Protein 1PQR (pdb70)

Sequence (25 aa):
GCCGPYNAACHCGCKVGRYCDRSGGGCCGPYNAACHCGCKVGRYCDRSGGGCCGPYNAACHCGCKVGRYCDRSGGGCCGPYNAACHCGCKVGRYCDRSGGGCCGPYNAACHCGCKVGRYCDRSGGGCCGPYNAACHCGCKVGRYCDRSGGGCCGPYNAACHCGCKVGRYCDRSGGGCCGPYNAACHCGCKVGRYCDRSGGGCCGPYNAACHCGCKVGRYCDRSGGGCCGPYNAACHCGCKVGRYCDRSGGGCCGPYNAACHCGCKVGRYCDRSGGGCCGPYNAACHCGCKVGRYCDRSGGGCCGPYNAACHCGCKVGRYCDRSGGGCCGPYNAACHCGCKVGRYCDRSGGGCCGPYNAACHCGCKVGRYCDRSGGGCCGPYNAACHCGCKVGRYCDRSGGGCCGPYNAACHCGCKVGRYCDRSGGGCCGPYNAACHCGCKVGRYCDRSGG

Structure (mmCIF, N/CA/C/O backbone):
data_1PQR
#
_entry.id   1PQR
#
loop_
_atom_site.group_PDB
_atom_site.id
_atom_site.type_symbol
_atom_site.label_atom_id
_atom_site.label_alt_id
_atom_site.label_comp_id
_atom_site.label_asym_id
_atom_site.label_entity_id
_atom_site.label_seq_id
_atom_site.pdbx_PDB_ins_code
_atom_site.Cartn_x
_atom_site.Cartn_y
_atom_site.Cartn_z
_atom_site.occupancy
_atom_site.B_iso_or_equiv
_atom_site.auth_seq_id
_atom_site.auth_comp_id
_atom_site.auth_asym_id
_atom_site.auth_atom_id
_atom_site.pdbx_PDB_model_num
ATOM 1 N N . GLY A 1 1 ? 7.477 -7.121 2.352 1.00 0.00 1 GLY A N 1
ATOM 2 C CA . GLY A 1 1 ? 6.596 -8.302 2.281 1.00 0.00 1 GLY A CA 1
ATOM 3 C C . GLY A 1 1 ? 5.118 -7.908 2.431 1.00 0.00 1 GLY A C 1
ATOM 4 O O . GLY A 1 1 ? 4.637 -7.745 3.556 1.00 0.00 1 GLY A O 1
ATOM 9 N N . CYS A 1 2 ? 4.415 -7.766 1.293 1.00 0.00 2 CYS A N 1
ATOM 10 C CA . CYS A 1 2 ? 2.981 -7.392 1.256 1.00 0.00 2 CYS A CA 1
ATOM 11 C C . CYS A 1 2 ? 2.254 -8.514 0.449 1.00 0.00 2 CYS A C 1
ATOM 12 O O . CYS A 1 2 ? 2.290 -9.674 0.876 1.00 0.00 2 CYS A O 1
ATOM 19 N N . CYS A 1 3 ? 1.568 -8.195 -0.665 1.00 0.00 3 CYS A N 1
ATOM 20 C CA . CYS A 1 3 ? 0.993 -9.210 -1.587 1.00 0.00 3 CYS A CA 1
ATOM 21 C C . CYS A 1 3 ? 0.963 -8.599 -3.014 1.00 0.00 3 CYS A C 1
ATOM 22 O O . CYS A 1 3 ? 1.934 -8.807 -3.750 1.00 0.00 3 CYS A O 1
ATOM 29 N N . GLY A 1 4 ? -0.102 -7.855 -3.405 1.00 0.00 4 GLY A N 1
ATOM 30 C CA . GLY A 1 4 ? -0.153 -7.178 -4.728 1.00 0.00 4 GLY A CA 1
ATOM 31 C C . GLY A 1 4 ? -1.427 -7.413 -5.597 1.00 0.00 4 GLY A C 1
ATOM 32 O O . GLY A 1 4 ? -2.422 -7.944 -5.096 1.00 0.00 4 GLY A O 1
ATOM 36 N N . PRO A 1 5 ? -1.428 -7.030 -6.910 1.00 0.00 5 PRO A N 1
ATOM 37 C CA . PRO A 1 5 ? -2.584 -7.199 -7.842 1.00 0.00 5 PRO A CA 1
ATOM 38 C C . PRO A 1 5 ? -3.289 -8.573 -8.084 1.00 0.00 5 PRO A C 1
ATOM 39 O O . PRO A 1 5 ? -4.363 -8.585 -8.695 1.00 0.00 5 PRO A O 1
ATOM 50 N N . TYR A 1 6 ? -2.714 -9.702 -7.637 1.00 0.00 6 TYR A N 1
ATOM 51 C CA . TYR A 1 6 ? -3.184 -11.069 -8.007 1.00 0.00 6 TYR A CA 1
ATOM 52 C C . TYR A 1 6 ? -4.270 -11.540 -6.987 1.00 0.00 6 TYR A C 1
ATOM 53 O O . TYR A 1 6 ? -4.043 -11.403 -5.783 1.00 0.00 6 TYR A O 1
ATOM 86 N N . ASN A 1 8 ? -8.048 -11.707 -4.590 1.00 0.00 8 ASN A N 1
ATOM 87 C CA . ASN A 1 8 ? -8.850 -10.689 -3.829 1.00 0.00 8 ASN A CA 1
ATOM 88 C C . ASN A 1 8 ? -9.294 -11.125 -2.387 1.00 0.00 8 ASN A C 1
ATOM 89 O O . ASN A 1 8 ? -10.394 -10.770 -1.947 1.00 0.00 8 ASN A O 1
ATOM 100 N N . ALA A 1 9 ? -8.438 -11.830 -1.612 1.00 0.00 9 ALA A N 1
ATOM 101 C CA . ALA A 1 9 ? -8.675 -12.081 -0.158 1.00 0.00 9 ALA A CA 1
ATOM 102 C C . ALA A 1 9 ? -7.997 -10.890 0.587 1.00 0.00 9 ALA A C 1
ATOM 103 O O . ALA A 1 9 ? -8.636 -9.848 0.759 1.00 0.00 9 ALA A O 1
ATOM 110 N N . ALA A 1 10 ? -6.719 -11.028 0.989 1.00 0.00 10 ALA A N 1
ATOM 111 C CA . ALA A 1 10 ? -5.890 -9.884 1.471 1.00 0.00 10 ALA A CA 1
ATOM 112 C C . ALA A 1 10 ? -5.097 -9.134 0.344 1.00 0.00 10 ALA A C 1
ATOM 113 O O . ALA A 1 10 ? -4.509 -8.083 0.617 1.00 0.00 10 ALA A O 1
ATOM 120 N N . CYS A 1 11 ? -5.061 -9.672 -0.894 1.00 0.00 11 CYS A N 1
ATOM 121 C CA . CYS A 1 11 ? -4.173 -9.208 -1.971 1.00 0.00 11 CYS A CA 1
ATOM 122 C C . CYS A 1 11 ? -4.827 -8.071 -2.793 1.00 0.00 11 CYS A C 1
ATOM 123 O O . CYS A 1 11 ? -5.874 -8.256 -3.423 1.00 0.00 11 CYS A O 1
ATOM 130 N N . HIS A 1 12 ? -4.207 -6.883 -2.729 1.00 0.00 12 HIS A N 1
ATOM 131 C CA . HIS A 1 12 ? -4.743 -5.637 -3.346 1.00 0.00 12 HIS A CA 1
ATOM 132 C C . HIS A 1 12 ? -3.598 -4.884 -4.102 1.00 0.00 12 HIS A C 1
ATOM 133 O O . HIS A 1 12 ? -2.467 -4.895 -3.600 1.00 0.00 12 HIS A O 1
ATOM 163 N N . CYS A 1 14 ? -2.609 -1.478 -4.267 1.00 0.00 14 CYS A N 1
ATOM 164 C CA . CYS A 1 14 ? -1.943 -0.691 -3.207 1.00 0.00 14 CYS A CA 1
ATOM 165 C C . CYS A 1 14 ? -2.498 -0.991 -1.782 1.00 0.00 14 CYS A C 1
ATOM 166 O O . CYS A 1 14 ? -2.913 -0.085 -1.049 1.00 0.00 14 CYS A O 1
ATOM 173 N N . GLY A 1 15 ? -2.467 -2.276 -1.377 1.00 0.00 15 GLY A N 1
ATOM 174 C CA . GLY A 1 15 ? -2.710 -2.662 0.041 1.00 0.00 15 GLY A CA 1
ATOM 175 C C . GLY A 1 15 ? -1.479 -2.441 0.989 1.00 0.00 15 GLY A C 1
ATOM 176 O O . GLY A 1 15 ? -1.641 -2.385 2.210 1.00 0.00 15 GLY A O 1
ATOM 180 N N . CYS A 1 16 ? -0.271 -2.305 0.404 1.00 0.00 16 CYS A N 1
ATOM 181 C CA . CYS A 1 16 ? 1.019 -2.108 1.092 1.00 0.00 16 CYS A CA 1
ATOM 182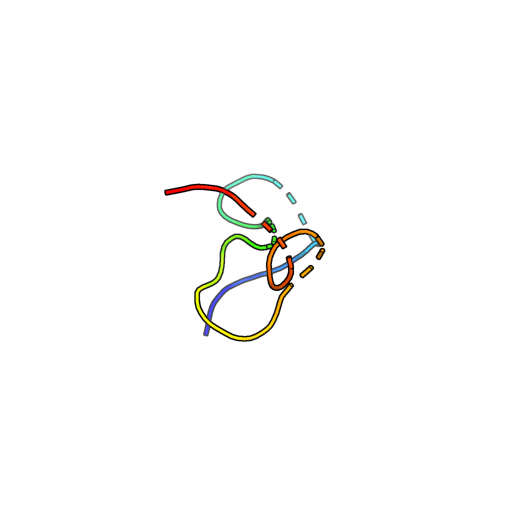 C C . CYS A 1 16 ? 1.242 -0.680 1.668 1.00 0.00 16 CYS A C 1
ATOM 183 O O . CYS A 1 16 ? 0.483 0.262 1.407 1.00 0.00 16 CYS A O 1
ATOM 190 N N . LYS A 1 17 ? 2.343 -0.537 2.428 1.00 0.00 17 LYS A N 1
ATOM 191 C CA . LYS A 1 17 ? 2.852 0.782 2.875 1.00 0.00 17 LYS A CA 1
ATOM 192 C C . LYS A 1 17 ? 3.659 1.472 1.763 1.00 0.00 17 LYS A C 1
ATOM 193 O O . LYS A 1 17 ? 3.181 2.388 1.092 1.00 0.00 17 LYS A O 1
ATOM 212 N N . VAL A 1 18 ? 4.887 0.973 1.613 1.00 0.00 18 VAL A N 1
ATOM 213 C CA . VAL A 1 18 ? 5.847 1.402 0.557 1.00 0.00 18 VAL A CA 1
ATOM 214 C C . VAL A 1 18 ? 5.774 0.447 -0.677 1.00 0.00 18 VAL A C 1
ATOM 215 O O . VAL A 1 18 ? 5.641 -0.774 -0.535 1.00 0.00 18 VAL A O 1
ATOM 228 N N . GLY A 1 19 ? 5.895 1.021 -1.890 1.00 0.00 19 GLY A N 1
ATOM 229 C CA . GLY A 1 19 ? 5.940 0.241 -3.151 1.00 0.00 19 GLY A CA 1
ATOM 230 C C . GLY A 1 19 ? 4.542 -0.108 -3.693 1.00 0.00 19 GLY A C 1
ATOM 231 O O . GLY A 1 19 ? 4.028 -1.194 -3.409 1.00 0.00 19 GLY A O 1
ATOM 235 N N . ARG A 1 20 ? 3.942 0.824 -4.455 1.00 0.00 20 ARG A N 1
ATOM 236 C CA . ARG A 1 20 ? 2.517 0.725 -4.857 1.00 0.00 20 ARG A CA 1
ATOM 237 C C . ARG A 1 20 ? 2.119 1.662 -6.047 1.00 0.00 20 ARG A C 1
ATOM 238 O O . ARG A 1 20 ? 2.811 2.657 -6.287 1.00 0.00 20 ARG A O 1
ATOM 289 N N . TYR A 1 23 ? -1.805 6.379 -8.364 1.00 0.00 23 TYR A N 1
ATOM 290 C CA . TYR A 1 23 ? -2.879 7.021 -7.545 1.00 0.00 23 TYR A CA 1
ATOM 291 C C . TYR A 1 23 ? -2.709 6.978 -5.989 1.00 0.00 23 TYR A C 1
ATOM 292 O O . TYR A 1 23 ? -3.147 7.898 -5.293 1.00 0.00 23 TYR A O 1
ATOM 310 N N . CYS A 1 24 ? -2.106 5.896 -5.473 1.00 0.00 24 CYS A N 1
ATOM 311 C CA . CYS A 1 24 ? -1.890 5.649 -4.024 1.00 0.00 24 CYS A CA 1
ATOM 312 C C . CYS A 1 24 ? -0.634 6.314 -3.386 1.00 0.00 24 CYS A C 1
ATOM 313 O O . CYS A 1 24 ? -0.620 6.582 -2.181 1.00 0.00 24 CYS A O 1
ATOM 320 N N . ASP A 1 25 ? 0.382 6.592 -4.213 1.00 0.00 25 ASP A N 1
ATOM 321 C CA . ASP A 1 25 ? 1.553 7.429 -3.849 1.00 0.00 25 ASP A CA 1
ATOM 322 C C . ASP A 1 25 ? 1.296 8.945 -4.156 1.00 0.00 25 ASP A C 1
ATOM 323 O O . ASP A 1 25 ? 1.847 9.792 -3.447 1.00 0.00 25 ASP A O 1
ATOM 333 N N . ARG A 1 26 ? 0.456 9.289 -5.163 1.00 0.00 26 ARG A N 1
ATOM 334 C CA . ARG A 1 26 ? -0.033 10.675 -5.386 1.00 0.00 26 ARG A CA 1
ATOM 335 C C . ARG A 1 26 ? -0.971 11.168 -4.224 1.00 0.00 26 ARG A C 1
ATOM 336 O O . ARG A 1 26 ? -1.626 10.315 -3.613 1.00 0.00 26 ARG A O 1
ATOM 372 N N . SER A 1 28 ? -3.548 11.613 -1.573 1.00 0.00 28 SER A N 1
ATOM 373 C CA . SER A 1 28 ? -4.902 11.045 -1.350 1.00 0.00 28 SER A CA 1
ATOM 374 C C . SER A 1 28 ? -5.832 11.995 -0.533 1.00 0.00 28 SER A C 1
ATOM 375 O O . SER A 1 28 ? -6.822 12.480 -1.093 1.00 0.00 28 SER A O 1
ATOM 383 N N . GLY A 1 29 ? -5.527 12.260 0.753 1.00 0.00 29 GLY A N 1
ATOM 384 C CA . GLY A 1 29 ? -6.354 13.150 1.593 1.00 0.00 29 GLY A CA 1
ATOM 385 C C . GLY A 1 29 ? -5.769 13.263 3.010 1.00 0.00 29 GLY A C 1
ATOM 386 O O . GLY A 1 29 ? -4.860 14.068 3.237 1.00 0.00 29 GLY A O 1
ATOM 390 N N . GLY A 1 30 ? -6.298 12.456 3.946 1.00 0.00 30 GLY A N 1
ATOM 391 C CA . GLY A 1 30 ? -5.839 12.452 5.353 1.00 0.00 30 GLY A CA 1
ATOM 392 C C . GLY A 1 30 ? -4.718 11.427 5.599 1.00 0.00 30 GLY A C 1
ATOM 393 O O . GLY A 1 30 ? -3.545 11.691 5.332 1.00 0.00 30 GLY A O 1
ATOM 400 N N . GLY A 1 1 ? 7.676 -7.421 1.196 1.00 0.00 1 GLY A N 2
ATOM 401 C CA . GLY A 1 1 ? 6.738 -8.556 1.106 1.00 0.00 1 GLY A CA 2
ATOM 402 C C . GLY A 1 1 ? 5.290 -8.107 1.348 1.00 0.00 1 GLY A C 2
ATOM 403 O O . GLY A 1 1 ? 4.868 -7.986 2.503 1.00 0.00 1 GLY A O 2
ATOM 408 N N . CYS A 1 2 ? 4.541 -7.871 0.254 1.00 0.00 2 CYS A N 2
ATOM 409 C CA . CYS A 1 2 ? 3.126 -7.430 0.306 1.00 0.00 2 CYS A CA 2
ATOM 410 C C . CYS A 1 2 ? 2.290 -8.535 -0.414 1.00 0.00 2 CYS A C 2
ATOM 411 O O . CYS A 1 2 ? 2.318 -9.696 0.012 1.00 0.00 2 CYS A O 2
ATOM 418 N N . CYS A 1 3 ? 1.523 -8.184 -1.460 1.00 0.00 3 CYS A N 2
ATOM 419 C CA . CYS A 1 3 ? 0.856 -9.163 -2.356 1.00 0.00 3 CYS A CA 2
ATOM 420 C C . CYS A 1 3 ? 0.724 -8.514 -3.759 1.00 0.00 3 CYS A C 2
ATOM 421 O O . CYS A 1 3 ? 1.553 -8.815 -4.624 1.00 0.00 3 CYS A O 2
ATOM 428 N N . GLY A 1 4 ? -0.279 -7.629 -3.986 1.00 0.00 4 GLY A N 2
ATOM 429 C CA . GLY A 1 4 ? -0.428 -6.920 -5.284 1.00 0.00 4 GLY A CA 2
ATOM 430 C C . GLY A 1 4 ? -1.520 -7.502 -6.231 1.00 0.00 4 GLY A C 2
ATOM 431 O O . GLY A 1 4 ? -2.558 -7.943 -5.727 1.00 0.00 4 GLY A O 2
ATOM 435 N N . PRO A 1 5 ? -1.336 -7.519 -7.589 1.00 0.00 5 PRO A N 2
ATOM 436 C CA . PRO A 1 5 ? -2.304 -8.120 -8.554 1.00 0.00 5 PRO A CA 2
ATOM 437 C C . PRO A 1 5 ? -2.246 -9.683 -8.628 1.00 0.00 5 PRO A C 2
ATOM 438 O O . PRO A 1 5 ? -1.696 -10.286 -9.555 1.00 0.00 5 PRO A O 2
ATOM 449 N N . TYR A 1 6 ? -2.805 -10.301 -7.581 1.00 0.00 6 TYR A N 2
ATOM 450 C CA . TYR A 1 6 ? -2.730 -11.770 -7.305 1.00 0.00 6 TYR A CA 2
ATOM 451 C C . TYR A 1 6 ? -4.033 -12.220 -6.533 1.00 0.00 6 TYR A C 2
ATOM 452 O O . TYR A 1 6 ? -4.703 -11.345 -5.980 1.00 0.00 6 TYR A O 2
ATOM 485 N N . ASN A 1 8 ? -7.126 -13.445 -3.721 1.00 0.00 8 ASN A N 2
ATOM 486 C CA . ASN A 1 8 ? -8.487 -13.028 -3.251 1.00 0.00 8 ASN A CA 2
ATOM 487 C C . ASN A 1 8 ? -8.540 -12.379 -1.832 1.00 0.00 8 ASN A C 2
ATOM 488 O O . ASN A 1 8 ? -9.146 -11.310 -1.710 1.00 0.00 8 ASN A O 2
ATOM 499 N N . ALA A 1 9 ? -7.980 -13.003 -0.770 1.00 0.00 9 ALA A N 2
ATOM 500 C CA . ALA A 1 9 ? -8.199 -12.560 0.638 1.00 0.00 9 ALA A CA 2
ATOM 501 C C . ALA A 1 9 ? -7.494 -11.222 1.020 1.00 0.00 9 ALA A C 2
ATOM 502 O O . ALA A 1 9 ? -8.138 -10.170 0.936 1.00 0.00 9 ALA A O 2
ATOM 509 N N . ALA A 1 10 ? -6.203 -11.236 1.407 1.00 0.00 10 ALA A N 2
ATOM 510 C CA . ALA A 1 10 ? -5.409 -9.988 1.621 1.00 0.00 10 ALA A CA 2
ATOM 511 C C . ALA A 1 10 ? -4.905 -9.223 0.362 1.00 0.00 10 ALA A C 2
ATOM 512 O O . ALA A 1 10 ? -4.459 -8.079 0.493 1.00 0.00 10 ALA A O 2
ATOM 519 N N . CYS A 1 11 ? -4.956 -9.846 -0.829 1.00 0.00 11 CYS A N 2
ATOM 520 C CA . CYS A 1 11 ? -4.287 -9.330 -2.031 1.00 0.00 11 CYS A CA 2
ATOM 521 C C . CYS A 1 11 ? -4.976 -8.102 -2.679 1.00 0.00 11 CYS A C 2
ATOM 522 O O . CYS A 1 11 ? -6.137 -8.161 -3.100 1.00 0.00 11 CYS A O 2
ATOM 529 N N . HIS A 1 12 ? -4.224 -6.989 -2.715 1.00 0.00 12 HIS A N 2
ATOM 530 C CA . HIS A 1 12 ? -4.714 -5.674 -3.196 1.00 0.00 12 HIS A CA 2
ATOM 531 C C . HIS A 1 12 ? -3.500 -4.907 -3.819 1.00 0.00 12 HIS A C 2
ATOM 532 O O . HIS A 1 12 ? -2.464 -4.815 -3.148 1.00 0.00 12 HIS A O 2
ATOM 562 N N . CYS A 1 14 ? -3.040 -1.395 -4.138 1.00 0.00 14 CYS A N 2
ATOM 563 C CA . CYS A 1 14 ? -2.822 -0.386 -3.065 1.00 0.00 14 CYS A CA 2
ATOM 564 C C . CYS A 1 14 ? -2.918 -0.920 -1.593 1.00 0.00 14 CYS A C 2
ATOM 565 O O . CYS A 1 14 ? -2.992 -0.109 -0.665 1.00 0.00 14 CYS A O 2
ATOM 572 N N . GLY A 1 15 ? -2.851 -2.250 -1.346 1.00 0.00 15 GLY A N 2
ATOM 573 C CA . GLY A 1 15 ? -2.708 -2.812 0.020 1.00 0.00 15 GLY A CA 2
ATOM 574 C C . GLY A 1 15 ? -1.376 -2.509 0.760 1.00 0.00 15 GLY A C 2
ATOM 575 O O . GLY A 1 15 ? -1.386 -2.344 1.982 1.00 0.00 15 GLY A O 2
ATOM 579 N N . CYS A 1 16 ? -0.253 -2.426 0.017 1.00 0.00 16 CYS A N 2
ATOM 580 C CA . CYS A 1 16 ? 1.093 -2.131 0.564 1.00 0.00 16 CYS A CA 2
ATOM 581 C C . CYS A 1 16 ? 1.250 -0.734 1.232 1.00 0.00 16 CYS A C 2
ATOM 582 O O . CYS A 1 16 ? 0.527 0.220 0.923 1.00 0.00 16 CYS A O 2
ATOM 589 N N . LYS A 1 17 ? 2.250 -0.635 2.123 1.00 0.00 17 LYS A N 2
ATOM 590 C CA . LYS A 1 17 ? 2.696 0.657 2.699 1.00 0.00 17 LYS A CA 2
ATOM 591 C C . LYS A 1 17 ? 3.626 1.422 1.744 1.00 0.00 17 LYS A C 2
ATOM 592 O O . LYS A 1 17 ? 3.251 2.443 1.163 1.00 0.00 17 LYS A O 2
ATOM 611 N N . VAL A 1 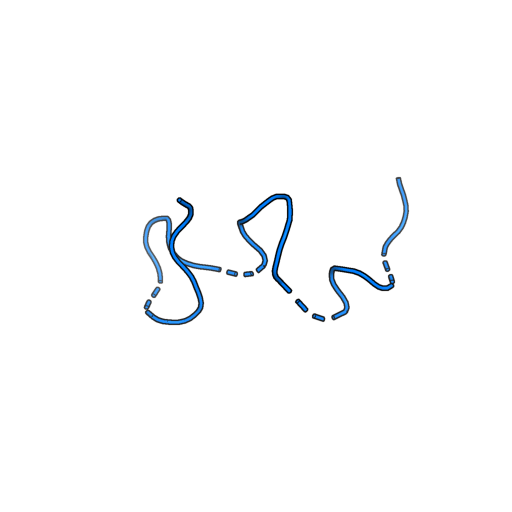18 ? 4.835 0.871 1.619 1.00 0.00 18 VAL A N 2
ATOM 612 C CA . VAL A 1 18 ? 5.891 1.355 0.691 1.00 0.00 18 VAL A CA 2
ATOM 613 C C . VAL A 1 18 ? 5.906 0.474 -0.599 1.00 0.00 18 VAL A C 2
ATOM 614 O O . VAL A 1 18 ? 5.877 -0.761 -0.528 1.00 0.00 18 VAL A O 2
ATOM 627 N N . GLY A 1 19 ? 5.978 1.129 -1.773 1.00 0.00 19 GLY A N 2
ATOM 628 C CA . GLY A 1 19 ? 6.108 0.432 -3.076 1.00 0.00 19 GLY A CA 2
ATOM 629 C C . GLY A 1 19 ? 4.746 0.025 -3.670 1.00 0.00 19 GLY A C 2
ATOM 630 O O . GLY A 1 19 ? 4.267 -1.081 -3.403 1.00 0.00 19 GLY A O 2
ATOM 634 N N . ARG A 1 20 ? 4.140 0.933 -4.452 1.00 0.00 20 ARG A N 2
ATOM 635 C CA . ARG A 1 20 ? 2.738 0.774 -4.909 1.00 0.00 20 ARG A CA 2
ATOM 636 C C . ARG A 1 20 ? 2.348 1.639 -6.152 1.00 0.00 20 ARG A C 2
ATOM 637 O O . ARG A 1 20 ? 3.135 2.478 -6.602 1.00 0.00 20 ARG A O 2
ATOM 688 N N . TYR A 1 23 ? -1.741 6.059 -8.622 1.00 0.00 23 TYR A N 2
ATOM 689 C CA . TYR A 1 23 ? -2.808 6.640 -7.755 1.00 0.00 23 TYR A CA 2
ATOM 690 C C . TYR A 1 23 ? -2.619 6.483 -6.211 1.00 0.00 23 TYR A C 2
ATOM 691 O O . TYR A 1 23 ? -3.087 7.331 -5.448 1.00 0.00 23 TYR A O 2
ATOM 709 N N . CYS A 1 24 ? -1.978 5.385 -5.777 1.00 0.00 24 CYS A N 2
ATOM 710 C CA . CYS A 1 24 ? -1.754 5.050 -4.343 1.00 0.00 24 CYS A CA 2
ATOM 711 C C . CYS A 1 24 ? -0.448 5.624 -3.712 1.00 0.00 24 CYS A C 2
ATOM 712 O O . CYS A 1 24 ? -0.384 5.824 -2.497 1.00 0.00 24 CYS A O 2
ATOM 719 N N . ASP A 1 25 ? 0.556 5.907 -4.554 1.00 0.00 25 ASP A N 2
ATOM 720 C CA . ASP A 1 25 ? 1.784 6.656 -4.194 1.00 0.00 25 ASP A CA 2
ATOM 721 C C . ASP A 1 25 ? 1.610 8.194 -4.403 1.00 0.00 25 ASP A C 2
ATOM 722 O O . ASP A 1 25 ? 2.110 8.962 -3.575 1.00 0.00 25 ASP A O 2
ATOM 732 N N . ARG A 1 26 ? 0.902 8.641 -5.468 1.00 0.00 26 ARG A N 2
ATOM 733 C CA . ARG A 1 26 ? 0.494 10.060 -5.624 1.00 0.00 26 ARG A CA 2
ATOM 734 C C . ARG A 1 26 ? -0.563 10.475 -4.543 1.00 0.00 26 ARG A C 2
ATOM 735 O O . ARG A 1 26 ? -1.444 9.649 -4.276 1.00 0.00 26 ARG A O 2
ATOM 771 N N . SER A 1 28 ? -3.361 10.713 -2.096 1.00 0.00 28 SER A N 2
ATOM 772 C CA . SER A 1 28 ? -4.746 10.187 -2.197 1.00 0.00 28 SER A CA 2
ATOM 773 C C . SER A 1 28 ? -5.786 11.039 -1.409 1.00 0.00 28 SER A C 2
ATOM 774 O O . SER A 1 28 ? -6.668 11.630 -2.039 1.00 0.00 28 SER A O 2
ATOM 782 N N . GLY A 1 29 ? -5.687 11.110 -0.065 1.00 0.00 29 GLY A N 2
ATOM 783 C CA . GLY A 1 29 ? -6.628 11.900 0.755 1.00 0.00 29 GLY A CA 2
ATOM 784 C C . GLY A 1 29 ? -6.250 11.830 2.243 1.00 0.00 29 GLY A C 2
ATOM 785 O O . GLY A 1 29 ? -5.379 12.580 2.693 1.00 0.00 29 GLY A O 2
ATOM 789 N N . GLY A 1 30 ? -6.916 10.938 2.992 1.00 0.00 30 GLY A N 2
ATOM 790 C CA . GLY A 1 30 ? -6.651 10.770 4.437 1.00 0.00 30 GLY A CA 2
ATOM 791 C C . GLY A 1 30 ? -7.531 9.661 5.032 1.00 0.00 30 GLY A C 2
ATOM 792 O O . GLY A 1 30 ? -7.226 8.473 4.920 1.00 0.00 30 GLY A O 2
ATOM 799 N N . GLY A 1 1 ? -0.768 -5.070 -9.021 1.00 0.00 1 GLY A N 3
ATOM 800 C CA . GLY A 1 1 ? 0.410 -4.267 -8.637 1.00 0.00 1 GLY A CA 3
ATOM 801 C C . GLY A 1 1 ? 1.150 -4.902 -7.452 1.00 0.00 1 GLY A C 3
ATOM 802 O O . GLY A 1 1 ? 2.036 -5.739 -7.653 1.00 0.00 1 GLY A O 3
ATOM 807 N N . CYS A 1 2 ? 0.762 -4.515 -6.224 1.00 0.00 2 CYS A N 3
ATOM 808 C CA . CYS A 1 2 ? 1.266 -5.152 -4.973 1.00 0.00 2 CYS A CA 3
ATOM 809 C C . CYS A 1 2 ? 0.697 -6.583 -4.742 1.00 0.00 2 CYS A C 3
ATOM 810 O O . CYS A 1 2 ? 1.489 -7.504 -4.517 1.00 0.00 2 CYS A O 3
ATOM 817 N N . CYS A 1 3 ? -0.641 -6.773 -4.815 1.00 0.00 3 CYS A N 3
ATOM 818 C CA . CYS A 1 3 ? -1.261 -8.115 -4.835 1.00 0.00 3 CYS A CA 3
ATOM 819 C C . CYS A 1 3 ? -2.320 -8.145 -5.968 1.00 0.00 3 CYS A C 3
ATOM 820 O O . CYS A 1 3 ? -1.955 -8.608 -7.055 1.00 0.00 3 CYS A O 3
ATOM 827 N N . GLY A 1 4 ? -3.593 -7.720 -5.765 1.00 0.00 4 GLY A N 3
ATOM 828 C CA . GLY A 1 4 ? -4.645 -7.960 -6.788 1.00 0.00 4 GLY A CA 3
ATOM 829 C C . GLY A 1 4 ? -5.459 -9.280 -6.607 1.00 0.00 4 GLY A C 3
ATOM 830 O O . GLY A 1 4 ? -5.497 -9.803 -5.491 1.00 0.00 4 GLY A O 3
ATOM 834 N N . PRO A 1 5 ? -6.138 -9.843 -7.652 1.00 0.00 5 PRO A N 3
ATOM 835 C CA . PRO A 1 5 ? -7.105 -10.972 -7.497 1.00 0.00 5 PRO A CA 3
ATOM 836 C C . PRO A 1 5 ? -6.507 -12.406 -7.288 1.00 0.00 5 PRO A C 3
ATOM 837 O O . PRO A 1 5 ? -6.712 -13.328 -8.083 1.00 0.00 5 PRO A O 3
ATOM 848 N N . TYR A 1 6 ? -5.824 -12.582 -6.146 1.00 0.00 6 TYR A N 3
ATOM 849 C CA . TYR A 1 6 ? -5.459 -13.902 -5.571 1.00 0.00 6 TYR A CA 3
ATOM 850 C C . TYR A 1 6 ? -5.677 -13.683 -4.034 1.00 0.00 6 TYR A C 3
ATOM 851 O O . TYR A 1 6 ? -4.734 -13.232 -3.373 1.00 0.00 6 TYR A O 3
ATOM 884 N N . ASN A 1 8 ? -5.904 -13.647 0.072 1.00 0.00 8 ASN A N 3
ATOM 885 C CA . ASN A 1 8 ? -5.778 -14.092 1.485 1.00 0.00 8 ASN A CA 3
ATOM 886 C C . ASN A 1 8 ? -6.869 -13.295 2.272 1.00 0.00 8 ASN A C 3
ATOM 887 O O . ASN A 1 8 ? -7.912 -13.875 2.588 1.00 0.00 8 ASN A O 3
ATOM 898 N N . ALA A 1 9 ? -6.650 -11.989 2.559 1.00 0.00 9 ALA A N 3
ATOM 899 C CA . ALA A 1 9 ? -7.704 -11.083 3.085 1.00 0.00 9 ALA A CA 3
ATOM 900 C C . ALA A 1 9 ? -8.376 -10.441 1.840 1.00 0.00 9 ALA A C 3
ATOM 901 O O . ALA A 1 9 ? -9.080 -11.146 1.107 1.00 0.00 9 ALA A O 3
ATOM 908 N N . ALA A 1 10 ? -8.173 -9.137 1.596 1.00 0.00 10 ALA A N 3
ATOM 909 C CA . ALA A 1 10 ? -8.547 -8.507 0.300 1.00 0.00 10 ALA A CA 3
ATOM 910 C C . ALA A 1 10 ? -7.505 -8.846 -0.805 1.00 0.00 10 ALA A C 3
ATOM 911 O O . ALA A 1 10 ? -7.881 -9.137 -1.942 1.00 0.00 10 ALA A O 3
ATOM 918 N N . CYS A 1 11 ? -6.200 -8.743 -0.439 1.00 0.00 11 CYS A N 3
ATOM 919 C CA . CYS A 1 11 ? -5.019 -8.858 -1.327 1.00 0.00 11 CYS A CA 3
ATOM 920 C C . CYS A 1 11 ? -5.157 -7.772 -2.447 1.00 0.00 11 CYS A C 3
ATOM 921 O O . CYS A 1 11 ? -5.704 -8.041 -3.517 1.00 0.00 11 CYS A O 3
ATOM 928 N N . HIS A 1 12 ? -4.761 -6.520 -2.140 1.00 0.00 12 HIS A N 3
ATOM 929 C CA . HIS A 1 12 ? -5.036 -5.334 -3.004 1.00 0.00 12 HIS A CA 3
ATOM 930 C C . HIS A 1 12 ? -3.785 -4.803 -3.777 1.00 0.00 12 HIS A C 3
ATOM 931 O O . HIS A 1 12 ? -2.669 -4.951 -3.265 1.00 0.00 12 HIS A O 3
ATOM 961 N N . CYS A 1 14 ? -3.107 -1.325 -4.192 1.00 0.00 14 CYS A N 3
ATOM 962 C CA . CYS A 1 14 ? -2.712 -0.414 -3.084 1.00 0.00 14 CYS A CA 3
ATOM 963 C C . CYS A 1 14 ? -2.647 -1.080 -1.660 1.00 0.00 14 CYS A C 3
ATOM 964 O O . CYS A 1 14 ? -2.584 -0.360 -0.658 1.00 0.00 14 CYS A O 3
ATOM 971 N N . GLY A 1 15 ? -2.576 -2.429 -1.545 1.00 0.00 15 GLY A N 3
ATOM 972 C CA . GLY A 1 15 ? -2.272 -3.122 -0.267 1.00 0.00 15 GLY A CA 3
ATOM 973 C C . GLY A 1 15 ? -0.863 -2.848 0.353 1.00 0.00 15 GLY A C 3
ATOM 974 O O . GLY A 1 15 ? -0.715 -2.914 1.575 1.00 0.00 15 GLY A O 3
ATOM 978 N N . CYS A 1 16 ? 0.140 -2.519 -0.492 1.00 0.00 16 CYS A N 3
ATOM 979 C CA . CYS A 1 16 ? 1.476 -2.016 -0.088 1.00 0.00 16 CYS A CA 3
ATOM 980 C C . CYS A 1 16 ? 1.458 -0.769 0.842 1.00 0.00 16 CYS A C 3
ATOM 981 O O . CYS A 1 16 ? 0.703 0.187 0.636 1.00 0.00 16 CYS A O 3
ATOM 988 N N . LYS A 1 17 ? 2.341 -0.811 1.849 1.00 0.00 17 LYS A N 3
ATOM 989 C CA . LYS A 1 17 ? 2.650 0.355 2.713 1.00 0.00 17 LYS A CA 3
ATOM 990 C C . LYS A 1 17 ? 3.656 1.338 2.065 1.00 0.00 17 LYS A C 3
ATOM 991 O O . LYS A 1 17 ? 3.388 2.535 1.944 1.00 0.00 17 LYS A O 3
ATOM 1010 N N . VAL A 1 18 ? 4.805 0.773 1.683 1.00 0.00 18 VAL A N 3
ATOM 1011 C CA . VAL A 1 18 ? 5.857 1.455 0.886 1.00 0.00 18 VAL A CA 3
ATOM 1012 C C . VAL A 1 18 ? 5.935 0.747 -0.504 1.00 0.00 18 VAL A C 3
ATOM 1013 O O . VAL A 1 18 ? 6.114 -0.474 -0.591 1.00 0.00 18 VAL A O 3
ATOM 1026 N N . GLY A 1 19 ? 5.803 1.533 -1.587 1.00 0.00 19 GLY A N 3
ATOM 1027 C CA . GLY A 1 19 ? 5.911 1.017 -2.973 1.00 0.00 19 GLY A CA 3
ATOM 1028 C C . GLY A 1 19 ? 4.611 0.434 -3.566 1.00 0.00 19 GLY A C 3
ATOM 1029 O O . GLY A 1 19 ? 4.552 -0.759 -3.876 1.00 0.00 19 GLY A O 3
ATOM 1033 N N . ARG A 1 20 ? 3.600 1.295 -3.759 1.00 0.00 20 ARG A N 3
ATOM 1034 C CA . ARG A 1 20 ? 2.336 0.941 -4.452 1.00 0.00 20 ARG A CA 3
ATOM 1035 C C . ARG A 1 20 ? 2.338 1.288 -5.974 1.00 0.00 20 ARG A C 3
ATOM 1036 O O . ARG A 1 20 ? 3.335 1.781 -6.516 1.00 0.00 20 ARG A O 3
ATOM 1087 N N . TYR A 1 23 ? -0.968 5.530 -9.044 1.00 0.00 23 TYR A N 3
ATOM 1088 C CA . TYR A 1 23 ? -2.019 6.317 -8.345 1.00 0.00 23 TYR A CA 3
ATOM 1089 C C . TYR A 1 23 ? -1.895 6.353 -6.794 1.00 0.00 23 TYR A C 3
ATOM 1090 O O . TYR A 1 23 ? -2.235 7.374 -6.193 1.00 0.00 23 TYR A O 3
ATOM 1108 N N . CYS A 1 24 ? -1.453 5.254 -6.152 1.00 0.00 24 CYS A N 3
ATOM 1109 C CA . CYS A 1 24 ? -1.381 5.163 -4.665 1.00 0.00 24 CYS A CA 3
ATOM 1110 C C . CYS A 1 24 ? -0.031 5.631 -4.039 1.00 0.00 24 CYS A C 3
ATOM 1111 O O . CYS A 1 24 ? -0.017 6.067 -2.884 1.00 0.00 24 CYS A O 3
ATOM 1118 N N . ASP A 1 25 ? 1.066 5.557 -4.810 1.00 0.00 25 ASP A N 3
ATOM 1119 C CA . ASP A 1 25 ? 2.382 6.153 -4.459 1.00 0.00 25 ASP A CA 3
ATOM 1120 C C . ASP A 1 25 ? 2.642 7.478 -5.232 1.00 0.00 25 ASP A C 3
ATOM 1121 O O . ASP A 1 25 ? 3.089 8.444 -4.605 1.00 0.00 25 ASP A O 3
ATOM 1131 N N . ARG A 1 26 ? 2.361 7.543 -6.555 1.00 0.00 26 ARG A N 3
ATOM 1132 C CA . ARG A 1 26 ? 2.364 8.825 -7.304 1.00 0.00 26 ARG A CA 3
ATOM 1133 C C . ARG A 1 26 ? 1.084 9.629 -6.913 1.00 0.00 26 ARG A C 3
ATOM 1134 O O . ARG A 1 26 ? 0.002 9.083 -7.147 1.00 0.00 26 ARG A O 3
ATOM 1170 N N . SER A 1 28 ? -2.322 10.749 -6.150 1.00 0.00 28 SER A N 3
ATOM 1171 C CA . SER A 1 28 ? -3.683 10.715 -6.731 1.00 0.00 28 SER A CA 3
ATOM 1172 C C . SER A 1 28 ? -4.676 10.200 -5.648 1.00 0.00 28 SER A C 3
ATOM 1173 O O . SER A 1 28 ? -5.301 11.034 -4.983 1.00 0.00 28 SER A O 3
ATOM 1181 N N . GLY A 1 29 ? -4.824 8.874 -5.453 1.00 0.00 29 GLY A N 3
ATOM 1182 C CA . GLY A 1 29 ? -5.713 8.321 -4.410 1.00 0.00 29 GLY A CA 3
ATOM 1183 C C . GLY A 1 29 ? -5.914 6.806 -4.578 1.00 0.00 29 GLY A C 3
ATOM 1184 O O . GLY A 1 29 ? -5.068 6.019 -4.143 1.00 0.00 29 GLY A O 3
ATOM 1188 N N . GLY A 1 30 ? -7.054 6.422 -5.176 1.00 0.00 30 GLY A N 3
ATOM 1189 C CA . GLY A 1 30 ? -7.466 5.006 -5.270 1.00 0.00 30 GLY A CA 3
ATOM 1190 C C . GLY A 1 30 ? -8.465 4.801 -6.418 1.00 0.00 30 GLY A C 3
ATOM 1191 O O . GLY A 1 30 ? -9.664 5.038 -6.273 1.00 0.00 30 GLY A O 3
ATOM 1198 N N . GLY A 1 1 ? 8.058 -5.843 -3.900 1.00 0.00 1 GLY A N 4
ATOM 1199 C CA . GLY A 1 1 ? 7.103 -6.953 -4.072 1.00 0.00 1 GLY A CA 4
ATOM 1200 C C . GLY A 1 1 ? 6.048 -6.963 -2.955 1.00 0.00 1 GLY A C 4
ATOM 1201 O O . GLY A 1 1 ? 6.308 -7.490 -1.869 1.00 0.00 1 GLY A O 4
ATOM 1206 N N . CYS A 1 2 ? 4.863 -6.391 -3.240 1.00 0.00 2 CYS A N 4
ATOM 1207 C CA . CYS A 1 2 ? 3.743 -6.302 -2.266 1.00 0.00 2 CYS A CA 4
ATOM 1208 C C . CYS A 1 2 ? 2.735 -7.447 -2.574 1.00 0.00 2 CYS A C 4
ATOM 1209 O O . CYS A 1 2 ? 3.004 -8.561 -2.113 1.00 0.00 2 CYS A O 4
ATOM 1216 N N . CYS A 1 3 ? 1.608 -7.235 -3.296 1.00 0.00 3 CYS A N 4
ATOM 1217 C CA . CYS A 1 3 ? 0.583 -8.279 -3.491 1.00 0.00 3 CYS A CA 4
ATOM 1218 C C . CYS A 1 3 ? 0.090 -8.186 -4.962 1.00 0.00 3 CYS A C 4
ATOM 1219 O O . CYS A 1 3 ? 0.865 -8.552 -5.853 1.00 0.00 3 CYS A O 4
ATOM 1226 N N . GLY A 1 4 ? -1.151 -7.713 -5.243 1.00 0.00 4 GLY A N 4
ATOM 1227 C CA . GLY A 1 4 ? -1.599 -7.494 -6.636 1.00 0.00 4 GLY A CA 4
ATOM 1228 C C . GLY A 1 4 ? -1.805 -8.786 -7.476 1.00 0.00 4 GLY A C 4
ATOM 1229 O O . GLY A 1 4 ? -2.363 -9.750 -6.942 1.00 0.00 4 GLY A O 4
ATOM 1233 N N . PRO A 1 5 ? -1.340 -8.864 -8.753 1.00 0.00 5 PRO A N 4
ATOM 1234 C CA . PRO A 1 5 ? -1.316 -10.126 -9.543 1.00 0.00 5 PRO A CA 4
ATOM 1235 C C . PRO A 1 5 ? -0.404 -11.300 -9.049 1.00 0.00 5 PRO A C 4
ATOM 1236 O O . PRO A 1 5 ? -0.582 -12.420 -9.535 1.00 0.00 5 PRO A O 4
ATOM 1247 N N . TYR A 1 6 ? 0.507 -11.077 -8.074 1.00 0.00 6 TYR A N 4
ATOM 1248 C CA . TYR A 1 6 ? 1.161 -12.175 -7.304 1.00 0.00 6 TYR A CA 4
ATOM 1249 C C . TYR A 1 6 ? 0.891 -11.918 -5.777 1.00 0.00 6 TYR A C 4
ATOM 1250 O O . TYR A 1 6 ? 1.774 -11.367 -5.109 1.00 0.00 6 TYR A O 4
ATOM 1283 N N . ASN A 1 8 ? -0.767 -12.884 -1.471 1.00 0.00 8 ASN A N 4
ATOM 1284 C CA . ASN A 1 8 ? -0.863 -14.014 -0.498 1.00 0.00 8 ASN A CA 4
ATOM 1285 C C . ASN A 1 8 ? -2.210 -14.743 -0.797 1.00 0.00 8 ASN A C 4
ATOM 1286 O O . ASN A 1 8 ? -2.188 -15.733 -1.535 1.00 0.00 8 ASN A O 4
ATOM 1297 N N . ALA A 1 9 ? -3.363 -14.254 -0.279 1.00 0.00 9 ALA A N 4
ATOM 1298 C CA . ALA A 1 9 ? -4.711 -14.731 -0.699 1.00 0.00 9 ALA A CA 4
ATOM 1299 C C . ALA A 1 9 ? -5.105 -13.806 -1.876 1.00 0.00 9 ALA A C 4
ATOM 1300 O O . ALA A 1 9 ? -4.782 -14.134 -3.021 1.00 0.00 9 ALA A O 4
ATOM 1307 N N . ALA A 1 10 ? -5.805 -12.694 -1.613 1.00 0.00 10 ALA A N 4
ATOM 1308 C CA . ALA A 1 10 ? -5.968 -11.614 -2.616 1.00 0.00 10 ALA A CA 4
ATOM 1309 C C . ALA A 1 10 ? -5.734 -10.279 -1.872 1.00 0.00 10 ALA A C 4
ATOM 1310 O O . ALA A 1 10 ? -6.600 -9.400 -1.785 1.00 0.00 10 ALA A O 4
ATOM 1317 N N . CYS A 1 11 ? -4.487 -10.132 -1.375 1.00 0.00 11 CYS A N 4
ATOM 1318 C CA . CYS A 1 11 ? -3.967 -8.844 -0.847 1.00 0.00 11 CYS A CA 4
ATOM 1319 C C . CYS A 1 11 ? -3.879 -7.871 -2.085 1.00 0.00 11 CYS A C 4
ATOM 1320 O O . CYS A 1 11 ? -3.591 -8.286 -3.217 1.00 0.00 11 CYS A O 4
ATOM 1327 N N . HIS A 1 12 ? -4.141 -6.575 -1.875 1.00 0.00 12 HIS A N 4
ATOM 1328 C CA . HIS A 1 12 ? -4.369 -5.619 -3.004 1.00 0.00 12 HIS A CA 4
ATOM 1329 C C . HIS A 1 12 ? -3.127 -4.888 -3.617 1.00 0.00 12 HIS A C 4
ATOM 1330 O O . HIS A 1 12 ? -2.108 -4.770 -2.927 1.00 0.00 12 HIS A O 4
ATOM 1360 N N . CYS A 1 14 ? -2.979 -1.388 -4.347 1.00 0.00 14 CYS A N 4
ATOM 1361 C CA . CYS A 1 14 ? -3.004 -0.347 -3.289 1.00 0.00 14 CYS A CA 4
ATOM 1362 C C . CYS A 1 14 ? -3.097 -0.870 -1.813 1.00 0.00 14 CYS A C 4
ATOM 1363 O O . CYS A 1 14 ? -3.174 -0.039 -0.901 1.00 0.00 14 CYS A O 4
ATOM 1370 N N . GLY A 1 15 ? -3.026 -2.197 -1.542 1.00 0.00 15 GLY A N 4
ATOM 1371 C CA . GLY A 1 15 ? -2.879 -2.725 -0.164 1.00 0.00 15 GLY A CA 4
ATOM 1372 C C . GLY A 1 15 ? -1.509 -2.522 0.561 1.00 0.00 15 GLY A C 4
ATOM 1373 O O . GLY A 1 15 ? -1.401 -2.845 1.747 1.00 0.00 15 GLY A O 4
ATOM 1377 N N . CYS A 1 16 ? -0.480 -2.003 -0.142 1.00 0.00 16 CYS A N 4
ATOM 1378 C CA . CYS A 1 16 ? 0.922 -1.941 0.318 1.00 0.00 16 CYS A CA 4
ATOM 1379 C C . CYS A 1 16 ? 1.226 -0.789 1.315 1.00 0.00 16 CYS A C 4
ATOM 1380 O O . CYS A 1 16 ? 0.507 0.213 1.402 1.00 0.00 16 CYS A O 4
ATOM 1387 N N . LYS A 1 17 ? 2.349 -0.951 2.032 1.00 0.00 17 LYS A N 4
ATOM 1388 C CA . LYS A 1 17 ? 2.938 0.121 2.867 1.00 0.00 17 LYS A CA 4
ATOM 1389 C C . LYS A 1 17 ? 3.849 1.028 2.027 1.00 0.00 17 LYS A C 4
ATOM 1390 O O . LYS A 1 17 ? 3.509 2.168 1.706 1.00 0.00 17 LYS A O 4
ATOM 1409 N N . VAL A 1 18 ? 5.005 0.446 1.692 1.00 0.00 18 VAL A N 4
ATOM 1410 C CA . VAL A 1 18 ? 6.002 1.031 0.756 1.00 0.00 18 VAL A CA 4
ATOM 1411 C C . VAL A 1 18 ? 5.872 0.336 -0.639 1.00 0.00 18 VAL A C 4
ATOM 1412 O O . VAL A 1 18 ? 5.820 -0.897 -0.737 1.00 0.00 18 VAL A O 4
ATOM 1425 N N . GLY A 1 19 ? 5.852 1.147 -1.710 1.00 0.00 19 GLY A N 4
ATOM 1426 C CA . GLY A 1 19 ? 5.866 0.644 -3.103 1.00 0.00 19 GLY A CA 4
ATOM 1427 C C . GLY A 1 19 ? 4.465 0.329 -3.660 1.00 0.00 19 GLY A C 4
ATOM 1428 O O . GLY A 1 19 ? 4.019 -0.820 -3.574 1.00 0.00 19 GLY A O 4
ATOM 1432 N N . ARG A 1 20 ? 3.801 1.349 -4.229 1.00 0.00 20 ARG A N 4
ATOM 1433 C CA . ARG A 1 20 ? 2.418 1.223 -4.756 1.00 0.00 20 ARG A CA 4
ATOM 1434 C C . ARG A 1 20 ? 2.257 1.660 -6.245 1.00 0.00 20 ARG A C 4
ATOM 1435 O O . ARG A 1 20 ? 3.138 2.329 -6.797 1.00 0.00 20 ARG A O 4
ATOM 1486 N N . TYR A 1 23 ? -1.746 5.784 -8.961 1.00 0.00 23 TYR A N 4
ATOM 1487 C CA . TYR A 1 23 ? -2.864 6.369 -8.167 1.00 0.00 23 TYR A CA 4
ATOM 1488 C C . TYR A 1 23 ? -2.746 6.243 -6.614 1.00 0.00 23 TYR A C 4
ATOM 1489 O O . TYR A 1 23 ? -3.241 7.117 -5.898 1.00 0.00 23 TYR A O 4
ATOM 1507 N N . CYS A 1 24 ? -2.150 5.144 -6.116 1.00 0.00 24 CYS A N 4
ATOM 1508 C CA . CYS A 1 24 ? -1.994 4.873 -4.657 1.00 0.00 24 CYS A CA 4
ATOM 1509 C C . CYS A 1 24 ? -0.683 5.407 -4.002 1.00 0.00 24 CYS A C 4
ATOM 1510 O O . CYS A 1 24 ? -0.643 5.616 -2.785 1.00 0.00 24 CYS A O 4
ATOM 1517 N N . ASP A 1 25 ? 0.359 5.636 -4.816 1.00 0.00 25 ASP A N 4
ATOM 1518 C CA . ASP A 1 25 ? 1.603 6.342 -4.418 1.00 0.00 25 ASP A CA 4
ATOM 1519 C C . ASP A 1 25 ? 1.499 7.880 -4.653 1.00 0.00 25 ASP A C 4
ATOM 1520 O O . ASP A 1 25 ? 1.944 8.642 -3.789 1.00 0.00 25 ASP A O 4
ATOM 1530 N N . ARG A 1 26 ? 0.910 8.332 -5.787 1.00 0.00 26 ARG A N 4
ATOM 1531 C CA . ARG A 1 26 ? 0.566 9.760 -5.994 1.00 0.00 26 ARG A CA 4
ATOM 1532 C C . ARG A 1 26 ? -0.630 10.182 -5.078 1.00 0.00 26 ARG A C 4
ATOM 1533 O O . ARG A 1 26 ? -1.608 9.427 -5.059 1.00 0.00 26 ARG A O 4
ATOM 1569 N N . SER A 1 28 ? -3.743 10.413 -3.077 1.00 0.00 28 SER A N 4
ATOM 1570 C CA . SER A 1 28 ? -5.137 10.017 -3.397 1.00 0.00 28 SER A CA 4
ATOM 1571 C C . SER A 1 28 ? -6.203 10.885 -2.662 1.00 0.00 28 SER A C 4
ATOM 1572 O O . SER A 1 28 ? -6.942 11.612 -3.334 1.00 0.00 28 SER A O 4
ATOM 1580 N N . GLY A 1 29 ? -6.285 10.819 -1.318 1.00 0.00 29 GLY A N 4
ATOM 1581 C CA . GLY A 1 29 ? -7.264 11.611 -0.545 1.00 0.00 29 GLY A CA 4
ATOM 1582 C C . GLY A 1 29 ? -7.118 11.347 0.961 1.00 0.00 29 GLY A C 4
ATOM 1583 O O . GLY A 1 29 ? -6.258 11.950 1.611 1.00 0.00 29 GLY A O 4
ATOM 1587 N N . GLY A 1 30 ? -7.966 10.457 1.501 1.00 0.00 30 GLY A N 4
ATOM 1588 C CA . GLY A 1 30 ? -7.934 10.112 2.936 1.00 0.00 30 GLY A CA 4
ATOM 1589 C C . GLY A 1 30 ? -8.996 9.053 3.271 1.00 0.00 30 GLY A C 4
ATOM 1590 O O . GLY A 1 30 ? -8.793 7.856 3.061 1.00 0.00 30 GLY A O 4
ATOM 1597 N N . GLY A 1 1 ? 5.382 -7.411 4.734 1.00 0.00 1 GLY A N 5
ATOM 1598 C CA . GLY A 1 1 ? 4.849 -8.308 3.693 1.00 0.00 1 GLY A CA 5
ATOM 1599 C C . GLY A 1 1 ? 3.488 -7.817 3.174 1.00 0.00 1 GLY A C 5
ATOM 1600 O O . GLY A 1 1 ? 2.463 -8.045 3.822 1.00 0.00 1 GLY A O 5
ATOM 1605 N N . CYS A 1 2 ? 3.492 -7.164 1.995 1.00 0.00 2 CYS A N 5
ATOM 1606 C CA . CYS A 1 2 ? 2.262 -6.637 1.351 1.00 0.00 2 CYS A CA 5
ATOM 1607 C C . CYS A 1 2 ? 1.638 -7.775 0.482 1.00 0.00 2 CYS A C 5
ATOM 1608 O O . CYS A 1 2 ? 1.080 -8.719 1.049 1.00 0.00 2 CYS A O 5
ATOM 1615 N N . CYS A 1 3 ? 1.709 -7.696 -0.859 1.00 0.00 3 CYS A N 5
ATOM 1616 C CA . CYS A 1 3 ? 1.315 -8.800 -1.771 1.00 0.00 3 CYS A CA 5
ATOM 1617 C C . CYS A 1 3 ? 2.170 -8.680 -3.052 1.00 0.00 3 CYS A C 5
ATOM 1618 O O . CYS A 1 3 ? 3.131 -9.439 -3.207 1.00 0.00 3 CYS A O 5
ATOM 1625 N N . GLY A 1 4 ? 1.837 -7.729 -3.956 1.00 0.00 4 GLY A N 5
ATOM 1626 C CA . GLY A 1 4 ? 2.598 -7.534 -5.214 1.00 0.00 4 GLY A CA 5
ATOM 1627 C C . GLY A 1 4 ? 2.578 -8.748 -6.195 1.00 0.00 4 GLY A C 5
ATOM 1628 O O . GLY A 1 4 ? 1.553 -9.434 -6.270 1.00 0.00 4 GLY A O 5
ATOM 1632 N N . PRO A 1 5 ? 3.685 -9.076 -6.919 1.00 0.00 5 PRO A N 5
ATOM 1633 C CA . PRO A 1 5 ? 3.805 -10.337 -7.700 1.00 0.00 5 PRO A CA 5
ATOM 1634 C C . PRO A 1 5 ? 3.920 -11.688 -6.910 1.00 0.00 5 PRO A C 5
ATOM 1635 O O . PRO A 1 5 ? 3.760 -12.742 -7.534 1.00 0.00 5 PRO A O 5
ATOM 1646 N N . TYR A 1 6 ? 4.204 -11.670 -5.588 1.00 0.00 6 TYR A N 5
ATOM 1647 C CA . TYR A 1 6 ? 4.362 -12.901 -4.762 1.00 0.00 6 TYR A CA 5
ATOM 1648 C C . TYR A 1 6 ? 3.501 -12.684 -3.474 1.00 0.00 6 TYR A C 5
ATOM 1649 O O . TYR A 1 6 ? 4.011 -12.055 -2.539 1.00 0.00 6 TYR A O 5
ATOM 1682 N N . ASN A 1 8 ? 1.227 -12.219 0.143 1.00 0.00 8 ASN A N 5
ATOM 1683 C CA . ASN A 1 8 ? 1.378 -12.439 1.602 1.00 0.00 8 ASN A CA 5
ATOM 1684 C C . ASN A 1 8 ? 0.030 -11.993 2.264 1.00 0.00 8 ASN A C 5
ATOM 1685 O O . ASN A 1 8 ? -0.975 -12.696 2.117 1.00 0.00 8 ASN A O 5
ATOM 1696 N N . ALA A 1 9 ? 0.019 -10.890 3.033 1.00 0.00 9 ALA A N 5
ATOM 1697 C CA . ALA A 1 9 ? -1.126 -10.473 3.888 1.00 0.00 9 ALA A CA 5
ATOM 1698 C C . ALA A 1 9 ? -2.198 -9.523 3.281 1.00 0.00 9 ALA A C 5
ATOM 1699 O O . ALA A 1 9 ? -3.389 -9.718 3.542 1.00 0.00 9 ALA A O 5
ATOM 1706 N N . ALA A 1 10 ? -1.775 -8.467 2.5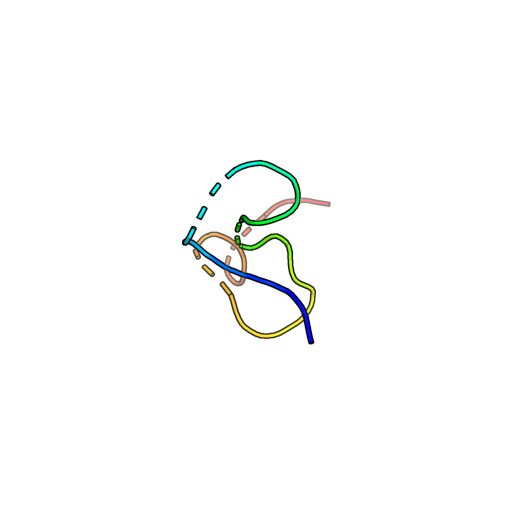59 1.00 0.00 10 ALA A N 5
ATOM 1707 C CA . ALA A 1 10 ? -2.662 -7.362 2.115 1.00 0.00 10 ALA A CA 5
ATOM 1708 C C . ALA A 1 10 ? -2.829 -7.395 0.581 1.00 0.00 10 ALA A C 5
ATOM 1709 O O . ALA A 1 10 ? -2.276 -6.547 -0.131 1.00 0.00 10 ALA A O 5
ATOM 1716 N N . CYS A 1 11 ? -3.585 -8.394 0.070 1.00 0.00 11 CYS A N 5
ATOM 1717 C CA . CYS A 1 11 ? -3.605 -8.637 -1.398 1.00 0.00 11 CYS A CA 5
ATOM 1718 C C . CYS A 1 11 ? -4.662 -7.745 -2.121 1.00 0.00 11 CYS A C 5
ATOM 1719 O O . CYS A 1 11 ? -5.852 -8.048 -2.245 1.00 0.00 11 CYS A O 5
ATOM 1726 N N . HIS A 1 12 ? -4.114 -6.606 -2.566 1.00 0.00 12 HIS A N 5
ATOM 1727 C CA . HIS A 1 12 ? -4.788 -5.502 -3.290 1.00 0.00 12 HIS A CA 5
ATOM 1728 C C . HIS A 1 12 ? -3.692 -4.853 -4.216 1.00 0.00 12 HIS A C 5
ATOM 1729 O O . HIS A 1 12 ? -2.501 -4.919 -3.871 1.00 0.00 12 HIS A O 5
ATOM 1759 N N . CYS A 1 14 ? -2.617 -1.538 -4.481 1.00 0.00 14 CYS A N 5
ATOM 1760 C CA . CYS A 1 14 ? -1.870 -0.898 -3.384 1.00 0.00 14 CYS A CA 5
ATOM 1761 C C . CYS A 1 14 ? -2.450 -1.262 -1.999 1.00 0.00 14 CYS A C 5
ATOM 1762 O O . CYS A 1 14 ? -3.097 -0.452 -1.322 1.00 0.00 14 CYS A O 5
ATOM 1769 N N . GLY A 1 15 ? -2.182 -2.509 -1.580 1.00 0.00 15 GLY A N 5
ATOM 1770 C CA . GLY A 1 15 ? -2.408 -2.910 -0.165 1.00 0.00 15 GLY A CA 5
ATOM 1771 C C . GLY A 1 15 ? -1.217 -2.518 0.800 1.00 0.00 15 GLY A C 5
ATOM 1772 O O . GLY A 1 15 ? -1.276 -2.788 2.001 1.00 0.00 15 GLY A O 5
ATOM 1776 N N . CYS A 1 16 ? -0.154 -1.886 0.248 1.00 0.00 16 CYS A N 5
ATOM 1777 C CA . CYS A 1 16 ? 1.146 -1.625 0.882 1.00 0.00 16 CYS A CA 5
ATOM 1778 C C . CYS A 1 16 ? 1.311 -0.289 1.647 1.00 0.00 16 CYS A C 5
ATOM 1779 O O . CYS A 1 16 ? 0.516 0.650 1.540 1.00 0.00 16 CYS A O 5
ATOM 1786 N N . LYS A 1 17 ? 2.430 -0.246 2.389 1.00 0.00 17 LYS A N 5
ATOM 1787 C CA . LYS A 1 17 ? 2.961 0.986 3.016 1.00 0.00 17 LYS A CA 5
ATOM 1788 C C . LYS A 1 17 ? 3.905 1.702 2.025 1.00 0.00 17 LYS A C 5
ATOM 1789 O O . LYS A 1 17 ? 3.634 2.819 1.584 1.00 0.00 17 LYS A O 5
ATOM 1808 N N . VAL A 1 18 ? 4.998 0.998 1.697 1.00 0.00 18 VAL A N 5
ATOM 1809 C CA . VAL A 1 18 ? 5.948 1.358 0.609 1.00 0.00 18 VAL A CA 5
ATOM 1810 C C . VAL A 1 18 ? 5.815 0.319 -0.560 1.00 0.00 18 VAL A C 5
ATOM 1811 O O . VAL A 1 18 ? 5.807 -0.896 -0.329 1.00 0.00 18 VAL A O 5
ATOM 1824 N N . GLY A 1 19 ? 5.743 0.815 -1.810 1.00 0.00 19 GLY A N 5
ATOM 1825 C CA . GLY A 1 19 ? 5.722 -0.042 -3.025 1.00 0.00 19 GLY A CA 5
ATOM 1826 C C . GLY A 1 19 ? 4.297 -0.348 -3.534 1.00 0.00 19 GLY A C 5
ATOM 1827 O O . GLY A 1 19 ? 3.751 -1.413 -3.231 1.00 0.00 19 GLY A O 5
ATOM 1831 N N . ARG A 1 20 ? 3.718 0.589 -4.304 1.00 0.00 20 ARG A N 5
ATOM 1832 C CA . ARG A 1 20 ? 2.282 0.555 -4.687 1.00 0.00 20 ARG A CA 5
ATOM 1833 C C . ARG A 1 20 ? 1.944 1.566 -5.839 1.00 0.00 20 ARG A C 5
ATOM 1834 O O . ARG A 1 20 ? 2.612 2.602 -5.921 1.00 0.00 20 ARG A O 5
ATOM 1885 N N . TYR A 1 23 ? -1.885 6.479 -7.702 1.00 0.00 23 TYR A N 5
ATOM 1886 C CA . TYR A 1 23 ? -2.949 7.014 -6.793 1.00 0.00 23 TYR A CA 5
ATOM 1887 C C . TYR A 1 23 ? -2.752 6.792 -5.252 1.00 0.00 23 TYR A C 5
ATOM 1888 O O . TYR A 1 23 ? -3.250 7.584 -4.449 1.00 0.00 23 TYR A O 5
ATOM 1906 N N . CYS A 1 24 ? -2.053 5.710 -4.869 1.00 0.00 24 CYS A N 5
ATOM 1907 C CA . CYS A 1 24 ? -1.749 5.355 -3.455 1.00 0.00 24 CYS A CA 5
ATOM 1908 C C . CYS A 1 24 ? -0.487 6.026 -2.832 1.00 0.00 24 CYS A C 5
ATOM 1909 O O . CYS A 1 24 ? -0.404 6.175 -1.611 1.00 0.00 24 CYS A O 5
ATOM 1916 N N . ASP A 1 25 ? 0.450 6.453 -3.690 1.00 0.00 25 ASP A N 5
ATOM 1917 C CA . ASP A 1 25 ? 1.603 7.314 -3.323 1.00 0.00 25 ASP A CA 5
ATOM 1918 C C . ASP A 1 25 ? 1.263 8.838 -3.434 1.00 0.00 25 ASP A C 5
ATOM 1919 O O . ASP A 1 25 ? 1.805 9.613 -2.641 1.00 0.00 25 ASP A O 5
ATOM 1929 N N . ARG A 1 26 ? 0.375 9.269 -4.361 1.00 0.00 26 ARG A N 5
ATOM 1930 C CA . ARG A 1 26 ? -0.167 10.656 -4.372 1.00 0.00 26 ARG A CA 5
ATOM 1931 C C . ARG A 1 26 ? -1.127 10.952 -3.170 1.00 0.00 26 ARG A C 5
ATOM 1932 O O . ARG A 1 26 ? -1.489 10.011 -2.452 1.00 0.00 26 ARG A O 5
ATOM 1968 N N . SER A 1 28 ? -3.657 10.837 -0.530 1.00 0.00 28 SER A N 5
ATOM 1969 C CA . SER A 1 28 ? -4.825 9.967 -0.224 1.00 0.00 28 SER A CA 5
ATOM 1970 C C . SER A 1 28 ? -5.928 10.658 0.639 1.00 0.00 28 SER A C 5
ATOM 1971 O O . SER A 1 28 ? -7.073 10.740 0.182 1.00 0.00 28 SER A O 5
ATOM 1979 N N . GLY A 1 29 ? -5.602 11.146 1.852 1.00 0.00 29 GLY A N 5
ATOM 1980 C CA . GLY A 1 29 ? -6.587 11.813 2.729 1.00 0.00 29 GLY A CA 5
ATOM 1981 C C . GLY A 1 29 ? -5.940 12.229 4.058 1.00 0.00 29 GLY A C 5
ATOM 1982 O O . GLY A 1 29 ? -5.822 11.403 4.970 1.00 0.00 29 GLY A O 5
ATOM 1986 N N . GLY A 1 30 ? -5.535 13.505 4.159 1.00 0.00 30 GLY A N 5
ATOM 1987 C CA . GLY A 1 30 ? -4.899 14.033 5.383 1.00 0.00 30 GLY A CA 5
ATOM 1988 C C . GLY A 1 30 ? -4.513 15.510 5.208 1.00 0.00 30 GLY A C 5
ATOM 1989 O O . GLY A 1 30 ? -3.479 15.835 4.625 1.00 0.00 30 GLY A O 5
ATOM 1996 N N . GLY A 1 1 ? 7.579 -7.053 2.620 1.00 0.00 1 GLY A N 6
ATOM 1997 C CA . GLY A 1 1 ? 6.731 -8.257 2.550 1.00 0.00 1 GLY A CA 6
ATOM 1998 C C . GLY A 1 1 ? 5.242 -7.901 2.678 1.00 0.00 1 GLY A C 6
ATOM 1999 O O . GLY A 1 1 ? 4.742 -7.741 3.794 1.00 0.00 1 GLY A O 6
ATOM 2004 N N . CYS A 1 2 ? 4.549 -7.789 1.529 1.00 0.00 2 CYS A N 6
ATOM 2005 C CA . CYS A 1 2 ? 3.105 -7.452 1.471 1.00 0.00 2 CYS A CA 6
ATOM 2006 C C . CYS A 1 2 ? 2.416 -8.596 0.663 1.00 0.00 2 CYS A C 6
ATOM 2007 O O . CYS A 1 2 ? 2.472 -9.754 1.096 1.00 0.00 2 CYS A O 6
ATOM 2014 N N . CYS A 1 3 ? 1.737 -8.297 -0.460 1.00 0.00 3 CYS A N 6
ATOM 2015 C CA . CYS A 1 3 ? 1.178 -9.323 -1.377 1.00 0.00 3 CYS A CA 6
ATOM 2016 C C . CYS A 1 3 ? 1.151 -8.732 -2.812 1.00 0.00 3 CYS A C 6
ATOM 2017 O O . CYS A 1 3 ? 2.077 -9.040 -3.570 1.00 0.00 3 CYS A O 6
ATOM 2024 N N . GLY A 1 4 ? 0.147 -7.900 -3.193 1.00 0.00 4 GLY A N 6
ATOM 2025 C CA . GLY A 1 4 ? 0.134 -7.249 -4.530 1.00 0.00 4 GLY A CA 6
ATOM 2026 C C . GLY A 1 4 ? -1.179 -7.382 -5.355 1.00 0.00 4 GLY A C 6
ATOM 2027 O O . GLY A 1 4 ? -2.160 -7.928 -4.847 1.00 0.00 4 GLY A O 6
ATOM 2031 N N . PRO A 1 5 ? -1.233 -6.900 -6.633 1.00 0.00 5 PRO A N 6
ATOM 2032 C CA . PRO A 1 5 ? -2.463 -6.871 -7.477 1.00 0.00 5 PRO A CA 6
ATOM 2033 C C . PRO A 1 5 ? -3.424 -8.088 -7.633 1.00 0.00 5 PRO A C 6
ATOM 2034 O O . PRO A 1 5 ? -4.598 -7.867 -7.944 1.00 0.00 5 PRO A O 6
ATOM 2045 N N . TYR A 1 6 ? -2.945 -9.337 -7.474 1.00 0.00 6 TYR A N 6
ATOM 2046 C CA . TYR A 1 6 ? -3.726 -10.559 -7.829 1.00 0.00 6 TYR A CA 6
ATOM 2047 C C . TYR A 1 6 ? -4.514 -11.046 -6.568 1.00 0.00 6 TYR A C 6
ATOM 2048 O O . TYR A 1 6 ? -3.846 -11.463 -5.618 1.00 0.00 6 TYR A O 6
ATOM 2081 N N . ASN A 1 8 ? -6.459 -12.878 -3.372 1.00 0.00 8 ASN A N 6
ATOM 2082 C CA . ASN A 1 8 ? -6.647 -14.165 -2.654 1.00 0.00 8 ASN A CA 6
ATOM 2083 C C . ASN A 1 8 ? -7.030 -13.828 -1.178 1.00 0.00 8 ASN A C 6
ATOM 2084 O O . ASN A 1 8 ? -8.226 -13.817 -0.870 1.00 0.00 8 ASN A O 6
ATOM 2095 N N . ALA A 1 9 ? -6.060 -13.564 -0.277 1.00 0.00 9 ALA A N 6
ATOM 2096 C CA . ALA A 1 9 ? -6.324 -13.214 1.144 1.00 0.00 9 ALA A CA 6
ATOM 2097 C C . ALA A 1 9 ? -6.455 -11.669 1.314 1.00 0.00 9 ALA A C 6
ATOM 2098 O O . ALA A 1 9 ? -7.553 -11.141 1.110 1.00 0.00 9 ALA A O 6
ATOM 2105 N N . ALA A 1 10 ? -5.361 -10.956 1.657 1.00 0.00 10 ALA A N 6
ATOM 2106 C CA . ALA A 1 10 ? -5.306 -9.464 1.632 1.00 0.00 10 ALA A CA 6
ATOM 2107 C C . ALA A 1 10 ? -4.434 -8.965 0.442 1.00 0.00 10 ALA A C 6
ATOM 2108 O O . ALA A 1 10 ? -3.494 -8.179 0.622 1.00 0.00 10 ALA A O 6
ATOM 2115 N N . CYS A 1 11 ? -4.759 -9.414 -0.784 1.00 0.00 11 CYS A N 6
ATOM 2116 C CA . CYS A 1 11 ? -3.878 -9.204 -1.953 1.00 0.00 11 CYS A CA 6
ATOM 2117 C C . CYS A 1 11 ? -4.495 -8.130 -2.881 1.00 0.00 11 CYS A C 6
ATOM 2118 O O . CYS A 1 11 ? -5.325 -8.410 -3.752 1.00 0.00 11 CYS A O 6
ATOM 2125 N N . HIS A 1 12 ? -4.075 -6.878 -2.631 1.00 0.00 12 HIS A N 6
ATOM 2126 C CA . HIS A 1 12 ? -4.633 -5.665 -3.283 1.00 0.00 12 HIS A CA 6
ATOM 2127 C C . HIS A 1 12 ? -3.497 -4.870 -4.006 1.00 0.00 12 HIS A C 6
ATOM 2128 O O . HIS A 1 12 ? -2.360 -4.884 -3.514 1.00 0.00 12 HIS A O 6
ATOM 2158 N N . CYS A 1 14 ? -2.598 -1.400 -4.221 1.00 0.00 14 CYS A N 6
ATOM 2159 C CA . CYS A 1 14 ? -1.972 -0.600 -3.142 1.00 0.00 14 CYS A CA 6
ATOM 2160 C C . CYS A 1 14 ? -2.542 -0.939 -1.733 1.00 0.00 14 CYS A C 6
ATOM 2161 O O . CYS A 1 14 ? -2.980 -0.054 -0.988 1.00 0.00 14 CYS A O 6
ATOM 2168 N N . GLY A 1 15 ? -2.499 -2.233 -1.351 1.00 0.00 15 GLY A N 6
ATOM 2169 C CA . GLY A 1 15 ? -2.761 -2.652 0.053 1.00 0.00 15 GLY A CA 6
ATOM 2170 C C . GLY A 1 15 ? -1.538 -2.429 1.003 1.00 0.00 15 GLY A C 6
ATOM 2171 O O . GLY A 1 15 ? -1.712 -2.163 2.194 1.00 0.00 15 GLY A O 6
ATOM 2175 N N . CYS A 1 16 ? -0.315 -2.510 0.438 1.00 0.00 16 CYS A N 6
ATOM 2176 C CA . CYS A 1 16 ? 0.975 -2.209 1.091 1.00 0.00 16 CYS A CA 6
ATOM 2177 C C . CYS A 1 16 ? 1.168 -0.740 1.568 1.00 0.00 16 CYS A C 6
ATOM 2178 O O . CYS A 1 16 ? 0.440 0.178 1.172 1.00 0.00 16 CYS A O 6
ATOM 2185 N N . LYS A 1 17 ? 2.215 -0.539 2.387 1.00 0.00 17 LYS A N 6
ATOM 2186 C CA . LYS A 1 17 ? 2.700 0.809 2.767 1.00 0.00 17 LYS A CA 6
ATOM 2187 C C . LYS A 1 17 ? 3.575 1.438 1.662 1.00 0.00 17 LYS A C 6
ATOM 2188 O O . LYS A 1 17 ? 3.164 2.373 0.970 1.00 0.00 17 LYS A O 6
ATOM 2207 N N . VAL A 1 18 ? 4.780 0.876 1.546 1.00 0.00 18 VAL A N 6
ATOM 2208 C CA . VAL A 1 18 ? 5.805 1.282 0.545 1.00 0.00 18 VAL A CA 6
ATOM 2209 C C . VAL A 1 18 ? 5.719 0.388 -0.734 1.00 0.00 18 VAL A C 6
ATOM 2210 O O . VAL A 1 18 ? 5.525 -0.831 -0.654 1.00 0.00 18 VAL A O 6
ATOM 2223 N N . GLY A 1 19 ? 5.904 1.013 -1.912 1.00 0.00 19 GLY A N 6
ATOM 2224 C CA . GLY A 1 19 ? 5.991 0.294 -3.206 1.00 0.00 19 GLY A CA 6
ATOM 2225 C C . GLY A 1 19 ? 4.627 -0.098 -3.811 1.00 0.00 19 GLY A C 6
ATOM 2226 O O . GLY A 1 19 ? 4.231 -1.263 -3.722 1.00 0.00 19 GLY A O 6
ATOM 2230 N N . ARG A 1 20 ? 3.925 0.882 -4.406 1.00 0.00 20 ARG A N 6
ATOM 2231 C CA . ARG A 1 20 ? 2.533 0.706 -4.900 1.00 0.00 20 ARG A CA 6
ATOM 2232 C C . ARG A 1 20 ? 2.159 1.678 -6.077 1.00 0.00 20 ARG A C 6
ATOM 2233 O O . ARG A 1 20 ? 2.872 2.660 -6.314 1.00 0.00 20 ARG A O 6
ATOM 2284 N N . TYR A 1 23 ? -1.857 6.204 -8.519 1.00 0.00 23 TYR A N 6
ATOM 2285 C CA . TYR A 1 23 ? -3.048 6.801 -7.840 1.00 0.00 23 TYR A CA 6
ATOM 2286 C C . TYR A 1 23 ? -3.040 6.815 -6.276 1.00 0.00 23 TYR A C 6
ATOM 2287 O O . TYR A 1 23 ? -3.665 7.688 -5.667 1.00 0.00 23 TYR A O 6
ATOM 2305 N N . CYS A 1 24 ? -2.369 5.835 -5.653 1.00 0.00 24 CYS A N 6
ATOM 2306 C CA . CYS A 1 24 ? -2.295 5.664 -4.181 1.00 0.00 24 CYS A CA 6
ATOM 2307 C C . CYS A 1 24 ? -1.245 6.544 -3.450 1.00 0.00 24 CYS A C 6
ATOM 2308 O O . CYS A 1 24 ? -1.472 6.954 -2.308 1.00 0.00 24 CYS A O 6
ATOM 2315 N N . ASP A 1 25 ? -0.126 6.834 -4.129 1.00 0.00 25 ASP A N 6
ATOM 2316 C CA . ASP A 1 25 ? 0.876 7.838 -3.686 1.00 0.00 25 ASP A CA 6
ATOM 2317 C C . ASP A 1 25 ? 0.584 9.278 -4.222 1.00 0.00 25 ASP A C 6
ATOM 2318 O O . ASP A 1 25 ? 0.936 10.241 -3.534 1.00 0.00 25 ASP A O 6
ATOM 2328 N N . ARG A 1 26 ? -0.064 9.433 -5.401 1.00 0.00 26 ARG A N 6
ATOM 2329 C CA . ARG A 1 26 ? -0.576 10.742 -5.875 1.00 0.00 26 ARG A CA 6
ATOM 2330 C C . ARG A 1 26 ? -1.776 11.207 -4.987 1.00 0.00 26 ARG A C 6
ATOM 2331 O O . ARG A 1 26 ? -2.737 10.435 -4.914 1.00 0.00 26 ARG A O 6
ATOM 2367 N N . SER A 1 28 ? -4.975 11.650 -3.095 1.00 0.00 28 SER A N 6
ATOM 2368 C CA . SER A 1 28 ? -6.394 11.338 -3.410 1.00 0.00 28 SER A CA 6
ATOM 2369 C C . SER A 1 28 ? -7.426 12.340 -2.800 1.00 0.00 28 SER A C 6
ATOM 2370 O O . SER A 1 28 ? -8.190 12.938 -3.563 1.00 0.00 28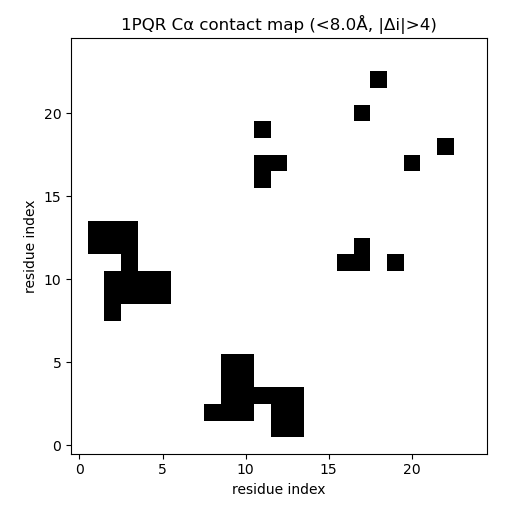 SER A O 6
ATOM 2378 N N . GLY A 1 29 ? -7.450 12.524 -1.465 1.00 0.00 29 GLY A N 6
ATOM 2379 C CA . GLY A 1 29 ? -8.398 13.449 -0.812 1.00 0.00 29 GLY A CA 6
ATOM 2380 C C . GLY A 1 29 ? -8.207 13.436 0.713 1.00 0.00 29 GLY A C 6
ATOM 2381 O O . GLY A 1 29 ? -7.333 14.139 1.230 1.00 0.00 29 GLY A O 6
ATOM 2385 N N . GLY A 1 30 ? -9.037 12.646 1.417 1.00 0.00 30 GLY A N 6
ATOM 2386 C CA . GLY A 1 30 ? -8.964 12.519 2.890 1.00 0.00 30 GLY A CA 6
ATOM 2387 C C . GLY A 1 30 ? -9.957 13.450 3.608 1.00 0.00 30 GLY A C 6
ATOM 2388 O O . GLY A 1 30 ? -11.150 13.165 3.699 1.00 0.00 30 GLY A O 6
ATOM 2395 N N . GLY A 1 1 ? 8.182 -6.178 -2.326 1.00 0.00 1 GLY A N 7
ATOM 2396 C CA . GLY A 1 1 ? 7.284 -7.329 -2.122 1.00 0.00 1 GLY A CA 7
ATOM 2397 C C . GLY A 1 1 ? 6.041 -6.933 -1.311 1.00 0.00 1 GLY A C 7
ATOM 2398 O O . GLY A 1 1 ? 6.097 -6.894 -0.078 1.00 0.00 1 GLY A O 7
ATOM 2403 N N . CYS A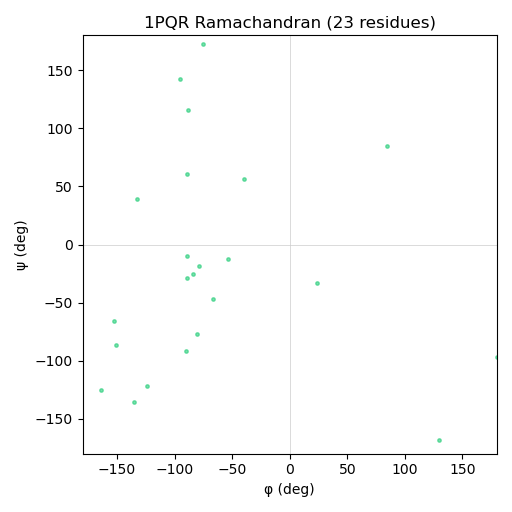 1 2 ? 4.926 -6.657 -2.013 1.00 0.00 2 CYS A N 7
ATOM 2404 C CA . CYS A 1 2 ? 3.648 -6.233 -1.386 1.00 0.00 2 CYS A CA 7
ATOM 2405 C C . CYS A 1 2 ? 2.726 -7.484 -1.277 1.00 0.00 2 CYS A C 7
ATOM 2406 O O . CYS A 1 2 ? 3.028 -8.370 -0.469 1.00 0.00 2 CYS A O 7
ATOM 2413 N N . CYS A 1 3 ? 1.625 -7.575 -2.050 1.00 0.00 3 CYS A N 7
ATOM 2414 C CA . CYS A 1 3 ? 0.805 -8.811 -2.157 1.00 0.00 3 CYS A CA 7
ATOM 2415 C C . CYS A 1 3 ? 0.153 -8.855 -3.564 1.00 0.00 3 CYS A C 7
ATOM 2416 O O . CYS A 1 3 ? 0.642 -9.623 -4.400 1.00 0.00 3 CYS A O 7
ATOM 2423 N N . GLY A 1 4 ? -0.901 -8.052 -3.847 1.00 0.00 4 GLY A N 7
ATOM 2424 C CA . GLY A 1 4 ? -1.447 -7.932 -5.229 1.00 0.00 4 GLY A CA 7
ATOM 2425 C C . GLY A 1 4 ? -2.891 -8.466 -5.464 1.00 0.00 4 GLY A C 7
ATOM 2426 O O . GLY A 1 4 ? -3.575 -8.789 -4.493 1.00 0.00 4 GLY A O 7
ATOM 2430 N N . PRO A 1 5 ? -3.399 -8.565 -6.731 1.00 0.00 5 PRO A N 7
ATOM 2431 C CA . PRO A 1 5 ? -4.833 -8.858 -7.023 1.00 0.00 5 PRO A CA 7
ATOM 2432 C C . PRO A 1 5 ? -5.272 -10.360 -6.973 1.00 0.00 5 PRO A C 7
ATOM 2433 O O . PRO A 1 5 ? -5.752 -10.931 -7.958 1.00 0.00 5 PRO A O 7
ATOM 2444 N N . TYR A 1 6 ? -5.171 -10.966 -5.779 1.00 0.00 6 TYR A N 7
ATOM 2445 C CA . TYR A 1 6 ? -5.859 -12.239 -5.434 1.00 0.00 6 TYR A CA 7
ATOM 2446 C C . TYR A 1 6 ? -6.379 -11.993 -3.979 1.00 0.00 6 TYR A C 7
ATOM 2447 O O . TYR A 1 6 ? -5.678 -12.387 -3.040 1.00 0.00 6 TYR A O 7
ATOM 2480 N N . ASN A 1 8 ? -7.883 -11.857 -0.118 1.00 0.00 8 ASN A N 7
ATOM 2481 C CA . ASN A 1 8 ? -8.378 -12.609 1.060 1.00 0.00 8 ASN A CA 7
ATOM 2482 C C . ASN A 1 8 ? -8.382 -11.596 2.245 1.00 0.00 8 ASN A C 7
ATOM 2483 O O . ASN A 1 8 ? -9.440 -11.031 2.538 1.00 0.00 8 ASN A O 7
ATOM 2494 N N . ALA A 1 9 ? -7.229 -11.362 2.910 1.00 0.00 9 ALA A N 7
ATOM 2495 C CA . ALA A 1 9 ? -7.096 -10.351 3.991 1.00 0.00 9 ALA A CA 7
ATOM 2496 C C . ALA A 1 9 ? -6.664 -8.968 3.413 1.00 0.00 9 ALA A C 7
ATOM 2497 O O . ALA A 1 9 ? -7.530 -8.216 2.955 1.00 0.00 9 ALA A O 7
ATOM 2504 N N . ALA A 1 10 ? -5.355 -8.644 3.413 1.00 0.00 10 ALA A N 7
ATOM 2505 C CA . ALA A 1 10 ? -4.817 -7.388 2.812 1.00 0.00 10 ALA A CA 7
ATOM 2506 C C . ALA A 1 10 ? -4.400 -7.435 1.312 1.00 0.00 10 ALA A C 7
ATOM 2507 O O . ALA A 1 10 ? -3.854 -6.436 0.828 1.00 0.00 10 ALA A O 7
ATOM 2514 N N . CYS A 1 11 ? -4.647 -8.533 0.566 1.00 0.00 11 CYS A N 7
ATOM 2515 C CA . CYS A 1 11 ? -4.056 -8.721 -0.780 1.00 0.00 11 CYS A CA 7
ATOM 2516 C C . CYS A 1 11 ? -4.749 -7.854 -1.870 1.00 0.00 11 CYS A C 7
ATOM 2517 O O . CYS A 1 11 ? -5.843 -8.160 -2.353 1.00 0.00 11 CYS A O 7
ATOM 2524 N N . HIS A 1 12 ? -4.081 -6.733 -2.194 1.00 0.00 12 HIS A N 7
ATOM 2525 C CA . HIS A 1 12 ? -4.613 -5.664 -3.080 1.00 0.00 12 HIS A CA 7
ATOM 2526 C C . HIS A 1 12 ? -3.432 -4.954 -3.831 1.00 0.00 12 HIS A C 7
ATOM 2527 O O . HIS A 1 12 ? -2.334 -4.873 -3.263 1.00 0.00 12 HIS A O 7
ATOM 2557 N N . CYS A 1 14 ? -2.987 -1.418 -4.355 1.00 0.00 14 CYS A N 7
ATOM 2558 C CA . CYS A 1 14 ? -2.695 -0.341 -3.372 1.00 0.00 14 CYS A CA 7
ATOM 2559 C C . CYS A 1 14 ? -2.931 -0.745 -1.878 1.00 0.00 14 CYS A C 7
ATOM 2560 O O . CYS A 1 14 ? -3.195 0.120 -1.036 1.00 0.00 14 CYS A O 7
ATOM 2567 N N . GLY A 1 15 ? -2.756 -2.038 -1.522 1.00 0.00 15 GLY A N 7
ATOM 2568 C CA . GLY A 1 15 ? -2.706 -2.482 -0.109 1.00 0.00 15 GLY A CA 7
ATOM 2569 C C . GLY A 1 15 ? -1.320 -2.322 0.606 1.00 0.00 15 GLY A C 7
ATOM 2570 O O . GLY A 1 15 ? -1.241 -2.536 1.818 1.00 0.00 15 GLY A O 7
ATOM 2574 N N . CYS A 1 16 ? -0.254 -1.939 -0.136 1.00 0.00 16 CYS A N 7
ATOM 2575 C CA . CYS A 1 16 ? 1.142 -1.830 0.334 1.00 0.00 16 CYS A CA 7
ATOM 2576 C C . CYS A 1 16 ? 1.423 -0.830 1.489 1.00 0.00 16 CYS A C 7
ATOM 2577 O O . CYS A 1 16 ? 0.676 0.121 1.731 1.00 0.00 16 CYS A O 7
ATOM 2584 N N . LYS A 1 17 ? 2.548 -1.083 2.174 1.00 0.00 17 LYS A N 7
ATOM 2585 C CA . LYS A 1 17 ? 3.136 -0.144 3.165 1.00 0.00 17 LYS A CA 7
ATOM 2586 C C . LYS A 1 17 ? 4.061 0.920 2.533 1.00 0.00 17 LYS A C 7
ATOM 2587 O O . LYS A 1 17 ? 3.933 2.115 2.805 1.00 0.00 17 LYS A O 7
ATOM 2606 N N . VAL A 1 18 ? 4.997 0.435 1.710 1.00 0.00 18 VAL A N 7
ATOM 2607 C CA . VAL A 1 18 ? 5.860 1.265 0.832 1.00 0.00 18 VAL A CA 7
ATOM 2608 C C . VAL A 1 18 ? 5.935 0.554 -0.557 1.00 0.00 18 VAL A C 7
ATOM 2609 O O . VAL A 1 18 ? 6.284 -0.630 -0.648 1.00 0.00 18 VAL A O 7
ATOM 2622 N N . GLY A 1 19 ? 5.620 1.300 -1.631 1.00 0.00 19 GLY A N 7
ATOM 2623 C CA . GLY A 1 19 ? 5.722 0.795 -3.022 1.00 0.00 19 GLY A CA 7
ATOM 2624 C C . GLY A 1 19 ? 4.357 0.421 -3.629 1.00 0.00 19 GLY A C 7
ATOM 2625 O O . GLY A 1 19 ? 3.972 -0.751 -3.613 1.00 0.00 19 GLY A O 7
ATOM 2629 N N . ARG A 1 20 ? 3.657 1.430 -4.165 1.00 0.00 20 ARG A N 7
ATOM 2630 C CA . ARG A 1 20 ? 2.281 1.284 -4.706 1.00 0.00 20 ARG A CA 7
ATOM 2631 C C . ARG A 1 20 ? 2.179 1.557 -6.240 1.00 0.00 20 ARG A C 7
ATOM 2632 O O . ARG A 1 20 ? 3.097 2.147 -6.824 1.00 0.00 20 ARG A O 7
ATOM 2683 N N . TYR A 1 23 ? -1.446 5.533 -9.395 1.00 0.00 23 TYR A N 7
ATOM 2684 C CA . TYR A 1 23 ? -2.447 6.311 -8.609 1.00 0.00 23 TYR A CA 7
ATOM 2685 C C . TYR A 1 23 ? -2.161 6.403 -7.073 1.00 0.00 23 TYR A C 7
ATOM 2686 O O . TYR A 1 23 ? -2.421 7.450 -6.472 1.00 0.00 23 TYR A O 7
ATOM 2704 N N . CYS A 1 24 ? -1.691 5.308 -6.445 1.00 0.00 24 CYS A N 7
ATOM 2705 C CA . CYS A 1 24 ? -1.416 5.242 -4.978 1.00 0.00 24 CYS A CA 7
ATOM 2706 C C . CYS A 1 24 ? 0.022 5.623 -4.502 1.00 0.00 24 CYS A C 7
ATOM 2707 O O . CYS A 1 24 ? 0.247 5.744 -3.294 1.00 0.00 24 CYS A O 7
ATOM 2714 N N . ASP A 1 25 ? 0.965 5.824 -5.434 1.00 0.00 25 ASP A N 7
ATOM 2715 C CA . ASP A 1 25 ? 2.351 6.289 -5.165 1.00 0.00 25 ASP A CA 7
ATOM 2716 C C . ASP A 1 25 ? 2.774 7.447 -6.118 1.00 0.00 25 ASP A C 7
ATOM 2717 O O . ASP A 1 25 ? 3.450 8.371 -5.651 1.00 0.00 25 ASP A O 7
ATOM 2727 N N . ARG A 1 26 ? 2.388 7.424 -7.416 1.00 0.00 26 ARG A N 7
ATOM 2728 C CA . ARG A 1 26 ? 2.566 8.590 -8.318 1.00 0.00 26 ARG A CA 7
ATOM 2729 C C . ARG A 1 26 ? 1.589 9.750 -7.913 1.00 0.00 26 ARG A C 7
ATOM 2730 O O . ARG A 1 26 ? 0.399 9.446 -7.771 1.00 0.00 26 ARG A O 7
ATOM 2766 N N . SER A 1 28 ? -1.304 11.851 -7.090 1.00 0.00 28 SER A N 7
ATOM 2767 C CA . SER A 1 28 ? -2.702 11.943 -7.581 1.00 0.00 28 SER A CA 7
ATOM 2768 C C . SER A 1 28 ? -3.399 13.288 -7.214 1.00 0.00 28 SER A C 7
ATOM 2769 O O . SER A 1 28 ? -3.777 14.027 -8.130 1.00 0.00 28 SER A O 7
ATOM 2777 N N . GLY A 1 29 ? -3.567 13.608 -5.916 1.00 0.00 29 GLY A N 7
ATOM 2778 C CA . GLY A 1 29 ? -4.221 14.861 -5.487 1.00 0.00 29 GLY A CA 7
ATOM 2779 C C . GLY A 1 29 ? -4.284 14.946 -3.955 1.00 0.00 29 GLY A C 7
ATOM 2780 O O . GLY A 1 29 ? -3.310 15.365 -3.321 1.00 0.00 29 GLY A O 7
ATOM 2784 N N . GLY A 1 30 ? -5.431 14.555 -3.377 1.00 0.00 30 GLY A N 7
ATOM 2785 C CA . GLY A 1 30 ? -5.624 14.588 -1.912 1.00 0.00 30 GLY A CA 7
ATOM 2786 C C . GLY A 1 30 ? -7.016 14.064 -1.529 1.00 0.00 30 GLY A C 7
ATOM 2787 O O . GLY A 1 30 ? -7.246 12.857 -1.453 1.00 0.00 30 GLY A O 7
ATOM 2794 N N . GLY A 1 1 ? 5.923 -5.268 -7.797 1.00 0.00 1 GLY A N 8
ATOM 2795 C CA . GLY A 1 1 ? 5.974 -4.177 -6.806 1.00 0.00 1 GLY A CA 8
ATOM 2796 C C . GLY A 1 1 ? 5.229 -4.556 -5.517 1.00 0.00 1 GLY A C 8
ATOM 2797 O O . GLY A 1 1 ? 5.798 -5.231 -4.653 1.00 0.00 1 GLY A O 8
ATOM 2802 N N . CYS A 1 2 ? 3.962 -4.117 -5.401 1.00 0.00 2 CYS A N 8
ATOM 2803 C CA . CYS A 1 2 ? 3.133 -4.345 -4.193 1.00 0.00 2 CYS A CA 8
ATOM 2804 C C . CYS A 1 2 ? 2.490 -5.765 -4.181 1.00 0.00 2 CYS A C 8
ATOM 2805 O O . CYS A 1 2 ? 3.085 -6.662 -3.577 1.00 0.00 2 CYS A O 8
ATOM 2812 N N . CYS A 1 3 ? 1.301 -5.979 -4.791 1.00 0.00 3 CYS A N 8
ATOM 2813 C CA . CYS A 1 3 ? 0.529 -7.232 -4.627 1.00 0.00 3 CYS A CA 8
ATOM 2814 C C . CYS A 1 3 ? -0.141 -7.519 -5.998 1.00 0.00 3 CYS A C 8
ATOM 2815 O O . CYS A 1 3 ? 0.541 -8.067 -6.871 1.00 0.00 3 CYS A O 8
ATOM 2822 N N . GLY A 1 4 ? -1.414 -7.129 -6.231 1.00 0.00 4 GLY A N 8
ATOM 2823 C CA . GLY A 1 4 ? -2.023 -7.194 -7.574 1.00 0.00 4 GLY A CA 8
ATOM 2824 C C . GLY A 1 4 ? -2.689 -8.545 -7.966 1.00 0.00 4 GLY A C 8
ATOM 2825 O O . GLY A 1 4 ? -2.880 -9.408 -7.104 1.00 0.00 4 GLY A O 8
ATOM 2829 N N . PRO A 1 5 ? -3.020 -8.782 -9.267 1.00 0.00 5 PRO A N 8
ATOM 2830 C CA . PRO A 1 5 ? -3.507 -10.104 -9.756 1.00 0.00 5 PRO A CA 8
ATOM 2831 C C . PRO A 1 5 ? -2.484 -11.291 -9.853 1.00 0.00 5 PRO A C 8
ATOM 2832 O O . PRO A 1 5 ? -2.877 -12.373 -10.301 1.00 0.00 5 PRO A O 8
ATOM 2843 N N . TYR A 1 6 ? -1.213 -11.119 -9.430 1.00 0.00 6 TYR A N 8
ATOM 2844 C CA . TYR A 1 6 ? -0.152 -12.157 -9.542 1.00 0.00 6 TYR A CA 8
ATOM 2845 C C . TYR A 1 6 ? -0.085 -13.097 -8.285 1.00 0.00 6 TYR A C 8
ATOM 2846 O O . TYR A 1 6 ? -0.067 -14.306 -8.534 1.00 0.00 6 TYR A O 8
ATOM 2879 N N . ASN A 1 8 ? -1.482 -15.546 -4.901 1.00 0.00 8 ASN A N 8
ATOM 2880 C CA . ASN A 1 8 ? -2.459 -16.675 -4.907 1.00 0.00 8 ASN A CA 8
ATOM 2881 C C . ASN A 1 8 ? -3.933 -16.245 -4.636 1.00 0.00 8 ASN A C 8
ATOM 2882 O O . ASN A 1 8 ? -4.786 -16.508 -5.490 1.00 0.00 8 ASN A O 8
ATOM 2893 N N . ALA A 1 9 ? -4.229 -15.595 -3.489 1.00 0.00 9 ALA A N 8
ATOM 2894 C CA . ALA A 1 9 ? -5.607 -15.129 -3.157 1.00 0.00 9 ALA A CA 8
ATOM 2895 C C . ALA A 1 9 ? -5.995 -13.693 -3.615 1.00 0.00 9 ALA A C 8
ATOM 2896 O O . ALA A 1 9 ? -6.700 -12.984 -2.889 1.00 0.00 9 ALA A O 8
ATOM 2903 N N . ALA A 1 10 ? -5.580 -13.292 -4.840 1.00 0.00 10 ALA A N 8
ATOM 2904 C CA . ALA A 1 10 ? -5.659 -11.892 -5.366 1.00 0.00 10 ALA A CA 8
ATOM 2905 C C . ALA A 1 10 ? -5.528 -10.759 -4.314 1.00 0.00 10 ALA A C 8
ATOM 2906 O O . ALA A 1 10 ? -6.436 -9.954 -4.073 1.00 0.00 10 ALA A O 8
ATOM 2913 N N . CYS A 1 11 ? -4.327 -10.729 -3.714 1.00 0.00 11 CYS A N 8
ATOM 2914 C CA . CYS A 1 11 ? -3.868 -9.607 -2.843 1.00 0.00 11 CYS A CA 8
ATOM 2915 C C . CYS A 1 11 ? -4.063 -8.222 -3.565 1.00 0.00 11 CYS A C 8
ATOM 2916 O O . CYS A 1 11 ? -4.023 -8.150 -4.799 1.00 0.00 11 CYS A O 8
ATOM 2923 N N . HIS A 1 12 ? -4.241 -7.114 -2.825 1.00 0.00 12 HIS A N 8
ATOM 2924 C CA . HIS A 1 12 ? -4.708 -5.837 -3.449 1.00 0.00 12 HIS A CA 8
ATOM 2925 C C . HIS A 1 12 ? -3.579 -4.906 -4.005 1.00 0.00 12 HIS A C 8
ATOM 2926 O O . HIS A 1 12 ? -2.559 -4.767 -3.327 1.00 0.00 12 HIS A O 8
ATOM 2956 N N . CYS A 1 14 ? -3.079 -1.356 -4.163 1.00 0.00 14 CYS A N 8
ATOM 2957 C CA . CYS A 1 14 ? -2.713 -0.405 -3.079 1.00 0.00 14 CYS A CA 8
ATOM 2958 C C . CYS A 1 14 ? -3.002 -0.958 -1.647 1.00 0.00 14 CYS A C 8
ATOM 2959 O O . CYS A 1 14 ? -3.359 -0.194 -0.744 1.00 0.00 14 CYS A O 8
ATOM 2966 N N . GLY A 1 15 ? -2.762 -2.268 -1.403 1.00 0.00 15 GLY A N 8
ATOM 2967 C CA . GLY A 1 15 ? -2.768 -2.832 -0.027 1.00 0.00 15 GLY A CA 8
ATOM 2968 C C . GLY A 1 15 ? -1.427 -2.722 0.774 1.00 0.00 15 GLY A C 8
ATOM 2969 O O . GLY A 1 15 ? -1.353 -3.240 1.890 1.00 0.00 15 GLY A O 8
ATOM 2973 N N . CYS A 1 16 ? -0.385 -2.079 0.205 1.00 0.00 16 CYS A N 8
ATOM 2974 C CA . CYS A 1 16 ? 0.992 -2.020 0.758 1.00 0.00 16 CYS A CA 8
ATOM 2975 C C . CYS A 1 16 ? 1.229 -0.796 1.691 1.00 0.00 16 CYS A C 8
ATOM 2976 O O . CYS A 1 16 ? 0.298 -0.124 2.145 1.00 0.00 16 CYS A O 8
ATOM 2983 N N . LYS A 1 17 ? 2.510 -0.551 1.996 1.00 0.00 17 LYS A N 8
ATOM 2984 C CA . LYS A 1 17 ? 2.982 0.676 2.682 1.00 0.00 17 LYS A CA 8
ATOM 2985 C C . LYS A 1 17 ? 3.912 1.435 1.721 1.00 0.00 17 LYS A C 8
ATOM 2986 O O . LYS A 1 17 ? 3.546 2.454 1.132 1.00 0.00 17 LYS A O 8
ATOM 3005 N N . VAL A 1 18 ? 5.119 0.875 1.590 1.00 0.00 18 VAL A N 8
ATOM 3006 C CA . VAL A 1 18 ? 6.151 1.340 0.625 1.00 0.00 18 VAL A CA 8
ATOM 3007 C C . VAL A 1 18 ? 6.006 0.556 -0.721 1.00 0.00 18 VAL A C 8
ATOM 3008 O O . VAL A 1 18 ? 6.012 -0.680 -0.748 1.00 0.00 18 VAL A O 8
ATOM 3021 N N . GLY A 1 19 ? 5.907 1.307 -1.828 1.00 0.00 19 GLY A N 8
ATOM 3022 C CA . GLY A 1 19 ? 5.975 0.738 -3.196 1.00 0.00 19 GLY A CA 8
ATOM 3023 C C . GLY A 1 19 ? 4.665 0.244 -3.854 1.00 0.00 19 GLY A C 8
ATOM 3024 O O . GLY A 1 19 ? 4.675 -0.822 -4.475 1.00 0.00 19 GLY A O 8
ATOM 3028 N N . ARG A 1 20 ? 3.580 1.037 -3.785 1.00 0.00 20 ARG A N 8
ATOM 3029 C CA . ARG A 1 20 ? 2.342 0.781 -4.557 1.00 0.00 20 ARG A CA 8
ATOM 3030 C C . ARG A 1 20 ? 2.333 1.342 -6.007 1.00 0.00 20 ARG A C 8
ATOM 3031 O O . ARG A 1 20 ? 3.296 1.977 -6.451 1.00 0.00 20 ARG A O 8
ATOM 3082 N N . TYR A 1 23 ? -1.063 6.042 -8.250 1.00 0.00 23 TYR A N 8
ATOM 3083 C CA . TYR A 1 23 ? -2.049 6.779 -7.410 1.00 0.00 23 TYR A CA 8
ATOM 3084 C C . TYR A 1 23 ? -1.799 6.682 -5.869 1.00 0.00 23 TYR A C 8
ATOM 3085 O O . TYR A 1 23 ? -2.012 7.673 -5.165 1.00 0.00 23 TYR A O 8
ATOM 3103 N N . CYS A 1 24 ? -1.403 5.501 -5.356 1.00 0.00 24 CYS A N 8
ATOM 3104 C CA . CYS A 1 24 ? -1.126 5.283 -3.905 1.00 0.00 24 CYS A CA 8
ATOM 3105 C C . CYS A 1 24 ? 0.336 5.513 -3.412 1.00 0.00 24 CYS A C 8
ATOM 3106 O O . CYS A 1 24 ? 0.569 5.537 -2.200 1.00 0.00 24 CYS A O 8
ATOM 3113 N N . ASP A 1 25 ? 1.295 5.676 -4.334 1.00 0.00 25 ASP A N 8
ATOM 3114 C CA . ASP A 1 25 ? 2.731 5.923 -4.034 1.00 0.00 25 ASP A CA 8
ATOM 3115 C C . ASP A 1 25 ? 3.338 7.058 -4.911 1.00 0.00 25 ASP A C 8
ATOM 3116 O O . ASP A 1 25 ? 4.145 7.833 -4.388 1.00 0.00 25 ASP A O 8
ATOM 3126 N N . ARG A 1 26 ? 2.966 7.179 -6.207 1.00 0.00 26 ARG A N 8
ATOM 3127 C CA . ARG A 1 26 ? 3.333 8.359 -7.034 1.00 0.00 26 ARG A CA 8
ATOM 3128 C C . ARG A 1 26 ? 2.583 9.648 -6.543 1.00 0.00 26 ARG A C 8
ATOM 3129 O O . ARG A 1 26 ? 1.372 9.535 -6.322 1.00 0.00 26 ARG A O 8
ATOM 3165 N N . SER A 1 28 ? 0.112 12.167 -5.526 1.00 0.00 28 SER A N 8
ATOM 3166 C CA . SER A 1 28 ? -1.277 12.431 -5.966 1.00 0.00 28 SER A CA 8
ATOM 3167 C C . SER A 1 28 ? -1.816 13.754 -5.334 1.00 0.00 28 SER A C 8
ATOM 3168 O O . SER A 1 28 ? -2.437 13.724 -4.265 1.00 0.00 28 SER A O 8
ATOM 3176 N N . GLY A 1 29 ? -1.574 14.912 -5.983 1.00 0.00 29 GLY A N 8
ATOM 3177 C CA . GLY A 1 29 ? -2.042 16.215 -5.463 1.00 0.00 29 GLY A CA 8
ATOM 3178 C C . GLY A 1 29 ? -1.598 17.364 -6.381 1.00 0.00 29 GLY A C 8
ATOM 3179 O O . GLY A 1 29 ? -0.460 17.832 -6.274 1.00 0.00 29 GLY A O 8
ATOM 3183 N N . GLY A 1 30 ? -2.503 17.811 -7.266 1.00 0.00 30 GLY A N 8
ATOM 3184 C CA . GLY A 1 30 ? -2.206 18.912 -8.205 1.00 0.00 30 GLY A CA 8
ATOM 3185 C C . GLY A 1 30 ? -3.410 19.200 -9.114 1.00 0.00 30 GLY A C 8
ATOM 3186 O O . GLY A 1 30 ? -3.636 18.515 -10.112 1.00 0.00 30 GLY A O 8
ATOM 3193 N N . GLY A 1 1 ? 7.077 -6.258 -4.241 1.00 0.00 1 GLY A N 9
ATOM 3194 C CA . GLY A 1 1 ? 6.170 -5.308 -4.911 1.00 0.00 1 GLY A CA 9
ATOM 3195 C C . GLY A 1 1 ? 5.034 -4.864 -3.977 1.00 0.00 1 GLY A C 9
ATOM 3196 O O . GLY A 1 1 ? 5.225 -3.953 -3.165 1.00 0.00 1 GLY A O 9
ATOM 3201 N N . CYS A 1 2 ? 3.858 -5.506 -4.111 1.00 0.00 2 CYS A N 9
ATOM 3202 C CA . CYS A 1 2 ? 2.694 -5.259 -3.233 1.00 0.00 2 CYS A CA 9
ATOM 3203 C C . CYS A 1 2 ? 1.713 -6.470 -3.331 1.00 0.00 2 CYS A C 9
ATOM 3204 O O . CYS A 1 2 ? 0.874 -6.502 -4.240 1.00 0.00 2 CYS A O 9
ATOM 3211 N N . CYS A 1 3 ? 1.804 -7.466 -2.421 1.00 0.00 3 CYS A N 9
ATOM 3212 C CA . CYS A 1 3 ? 0.772 -8.531 -2.278 1.00 0.00 3 CYS A CA 9
ATOM 3213 C C . CYS A 1 3 ? 0.508 -8.686 -0.747 1.00 0.00 3 CYS A C 9
ATOM 3214 O O . CYS A 1 3 ? 0.732 -9.745 -0.152 1.00 0.00 3 CYS A O 9
ATOM 3221 N N . GLY A 1 4 ? 0.029 -7.590 -0.119 1.00 0.00 4 GLY A N 9
ATOM 3222 C CA . GLY A 1 4 ? -0.055 -7.474 1.346 1.00 0.00 4 GLY A CA 9
ATOM 3223 C C . GLY A 1 4 ? 1.296 -7.060 2.003 1.00 0.00 4 GLY A C 9
ATOM 3224 O O . GLY A 1 4 ? 2.266 -6.760 1.293 1.00 0.00 4 GLY A O 9
ATOM 3228 N N . PRO A 1 5 ? 1.429 -7.062 3.357 1.00 0.00 5 PRO A N 9
ATOM 3229 C CA . PRO A 1 5 ? 2.743 -6.900 4.035 1.00 0.00 5 PRO A CA 9
ATOM 3230 C C . PRO A 1 5 ? 3.734 -8.119 3.951 1.00 0.00 5 PRO A C 9
ATOM 3231 O O . PRO A 1 5 ? 4.919 -7.955 4.248 1.00 0.00 5 PRO A O 9
ATOM 3242 N N . TYR A 1 6 ? 3.231 -9.320 3.594 1.00 0.00 6 TYR A N 9
ATOM 3243 C CA . TYR A 1 6 ? 3.964 -10.610 3.642 1.00 0.00 6 TYR A CA 9
ATOM 3244 C C . TYR A 1 6 ? 3.469 -11.631 2.549 1.00 0.00 6 TYR A C 9
ATOM 3245 O O . TYR A 1 6 ? 4.367 -12.222 1.941 1.00 0.00 6 TYR A O 9
ATOM 3278 N N . ASN A 1 8 ? 1.251 -13.680 -0.969 1.00 0.00 8 ASN A N 9
ATOM 3279 C CA . ASN A 1 8 ? 1.361 -13.715 -2.457 1.00 0.00 8 ASN A CA 9
ATOM 3280 C C . ASN A 1 8 ? -0.051 -13.950 -3.074 1.00 0.00 8 ASN A C 9
ATOM 3281 O O . ASN A 1 8 ? -0.474 -13.153 -3.915 1.00 0.00 8 ASN A O 9
ATOM 3292 N N . ALA A 1 9 ? -0.786 -15.009 -2.656 1.00 0.00 9 ALA A N 9
ATOM 3293 C CA . ALA A 1 9 ? -2.219 -15.207 -3.012 1.00 0.00 9 ALA A CA 9
ATOM 3294 C C . ALA A 1 9 ? -3.241 -14.138 -2.503 1.00 0.00 9 ALA A C 9
ATOM 3295 O O . ALA A 1 9 ? -4.267 -13.955 -3.165 1.00 0.00 9 ALA A O 9
ATOM 3302 N N . ALA A 1 10 ? -2.974 -13.430 -1.380 1.00 0.00 10 ALA A N 9
ATOM 3303 C CA . ALA A 1 10 ? -3.784 -12.251 -0.954 1.00 0.00 10 ALA A CA 9
ATOM 3304 C C . ALA A 1 10 ? -3.240 -10.896 -1.517 1.00 0.00 10 ALA A C 9
ATOM 3305 O O . ALA A 1 10 ? -3.033 -9.923 -0.781 1.00 0.00 10 ALA A O 9
ATOM 3312 N N . CYS A 1 11 ? -3.061 -10.836 -2.852 1.00 0.00 11 CYS A N 9
ATOM 3313 C CA . CYS A 1 11 ? -2.546 -9.632 -3.550 1.00 0.00 11 CYS A CA 9
ATOM 3314 C C . CYS A 1 11 ? -3.656 -8.567 -3.776 1.00 0.00 11 CYS A C 9
ATOM 3315 O O . CYS A 1 11 ? -4.670 -8.843 -4.428 1.00 0.00 11 CYS A O 9
ATOM 3322 N N . HIS A 1 12 ? -3.436 -7.353 -3.244 1.00 0.00 12 HIS A N 9
ATOM 3323 C CA . HIS A 1 12 ? -4.297 -6.168 -3.524 1.00 0.00 12 HIS A CA 9
ATOM 3324 C C . HIS A 1 12 ? -3.350 -5.004 -3.960 1.00 0.00 12 HIS A C 9
ATOM 3325 O O . HIS A 1 12 ? -2.459 -4.670 -3.168 1.00 0.00 12 HIS A O 9
ATOM 3355 N N . CYS A 1 14 ? -3.123 -1.393 -4.138 1.00 0.00 14 CYS A N 9
ATOM 3356 C CA . CYS A 1 14 ? -2.877 -0.378 -3.085 1.00 0.00 14 CYS A CA 9
ATOM 3357 C C . CYS A 1 14 ? -3.442 -0.837 -1.709 1.00 0.00 14 CYS A C 9
ATOM 3358 O O . CYS A 1 14 ? -4.346 -0.233 -1.123 1.00 0.00 14 CYS A O 9
ATOM 3365 N N . GLY A 1 15 ? -2.842 -1.922 -1.197 1.00 0.00 15 GLY A N 9
ATOM 3366 C CA . GLY A 1 15 ? -3.027 -2.388 0.198 1.00 0.00 15 GLY A CA 9
ATOM 3367 C C . GLY A 1 15 ? -1.712 -2.389 1.050 1.00 0.00 15 GLY A C 9
ATOM 3368 O O . GLY A 1 15 ? -1.775 -2.708 2.240 1.00 0.00 15 GLY A O 9
ATOM 3372 N N . CYS A 1 16 ? -0.543 -2.061 0.450 1.00 0.00 16 CYS A N 9
ATOM 3373 C CA . CYS A 1 16 ? 0.800 -2.220 1.061 1.00 0.00 16 CYS A CA 9
ATOM 3374 C C . CYS A 1 16 ? 1.223 -0.935 1.832 1.00 0.00 16 CYS A C 9
ATOM 3375 O O . CYS A 1 16 ? 0.772 -0.748 2.967 1.00 0.00 16 CYS A O 9
ATOM 3382 N N . LYS A 1 17 ? 2.070 -0.074 1.246 1.00 0.00 17 LYS A N 9
ATOM 3383 C CA . LYS A 1 17 ? 2.679 1.048 1.977 1.00 0.00 17 LYS A CA 9
ATOM 3384 C C . LYS A 1 17 ? 3.858 1.586 1.159 1.00 0.00 17 LYS A C 9
ATOM 3385 O O . LYS A 1 17 ? 3.735 2.557 0.406 1.00 0.00 17 LYS A O 9
ATOM 3404 N N . VAL A 1 18 ? 4.987 0.892 1.336 1.00 0.00 18 VAL A N 9
ATOM 3405 C CA . VAL A 1 18 ? 6.239 1.132 0.567 1.00 0.00 18 VAL A CA 9
ATOM 3406 C C . VAL A 1 18 ? 6.242 0.199 -0.683 1.00 0.00 18 VAL A C 9
ATOM 3407 O O . VAL A 1 18 ? 6.199 -1.031 -0.562 1.00 0.00 18 VAL A O 9
ATOM 3420 N N . GLY A 1 19 ? 6.256 0.810 -1.881 1.00 0.00 19 GLY A N 9
ATOM 3421 C CA . GLY A 1 19 ? 6.103 0.075 -3.157 1.00 0.00 19 GLY A CA 9
ATOM 3422 C C . GLY A 1 19 ? 4.617 -0.159 -3.489 1.00 0.00 19 GLY A C 9
ATOM 3423 O O . GLY A 1 19 ? 4.030 -1.129 -3.006 1.00 0.00 19 GLY A O 9
ATOM 3427 N N . ARG A 1 20 ? 4.027 0.748 -4.281 1.00 0.00 20 ARG A N 9
ATOM 3428 C CA . ARG A 1 20 ? 2.567 0.773 -4.504 1.00 0.00 20 ARG A CA 9
ATOM 3429 C C . ARG A 1 20 ? 2.189 1.700 -5.711 1.00 0.00 20 ARG A C 9
ATOM 3430 O O . ARG A 1 20 ? 2.913 2.669 -5.966 1.00 0.00 20 ARG A O 9
ATOM 3481 N N . TYR A 1 23 ? -1.447 6.400 -8.003 1.00 0.00 23 TYR A N 9
ATOM 3482 C CA . TYR A 1 23 ? -2.468 7.058 -7.134 1.00 0.00 23 TYR A CA 9
ATOM 3483 C C . TYR A 1 23 ? -2.242 6.946 -5.590 1.00 0.00 23 TYR A C 9
ATOM 3484 O O . TYR A 1 23 ? -2.578 7.875 -4.851 1.00 0.00 23 TYR A O 9
ATOM 3502 N N . CYS A 1 24 ? -1.714 5.801 -5.128 1.00 0.00 24 CYS A N 9
ATOM 3503 C CA . CYS A 1 24 ? -1.416 5.523 -3.697 1.00 0.00 24 CYS A CA 9
ATOM 3504 C C . CYS A 1 24 ? 0.004 5.900 -3.188 1.00 0.00 24 CYS A C 9
ATOM 3505 O O . CYS A 1 24 ? 0.192 6.052 -1.977 1.00 0.00 24 CYS A O 9
ATOM 3512 N N . ASP A 1 25 ? 0.969 6.067 -4.102 1.00 0.00 25 ASP A N 9
ATOM 3513 C CA . ASP A 1 25 ? 2.308 6.641 -3.812 1.00 0.00 25 ASP A CA 9
ATOM 3514 C C . ASP A 1 25 ? 2.322 8.190 -3.985 1.00 0.00 25 ASP A C 9
ATOM 3515 O O . ASP A 1 25 ? 2.968 8.862 -3.175 1.00 0.00 25 ASP A O 9
ATOM 3525 N N . ARG A 1 26 ? 1.624 8.756 -4.997 1.00 0.00 26 ARG A N 9
ATOM 3526 C CA . ARG A 1 26 ? 1.399 10.224 -5.078 1.00 0.00 26 ARG A CA 9
ATOM 3527 C C . ARG A 1 26 ? 0.431 10.711 -3.945 1.00 0.00 26 ARG A C 9
ATOM 3528 O O . ARG A 1 26 ? -0.389 9.903 -3.491 1.00 0.00 26 ARG A O 9
ATOM 3564 N N . SER A 1 28 ? -2.461 11.338 -1.893 1.00 0.00 28 SER A N 9
ATOM 3565 C CA . SER A 1 28 ? -3.922 11.126 -2.042 1.00 0.00 28 SER A CA 9
ATOM 3566 C C . SER A 1 28 ? -4.766 11.969 -1.035 1.00 0.00 28 SER A C 9
ATOM 3567 O O . SER A 1 28 ? -5.499 12.859 -1.477 1.00 0.00 28 SER A O 9
ATOM 3575 N N . GLY A 1 29 ? -4.666 11.703 0.282 1.00 0.00 29 GLY A N 9
ATOM 3576 C CA . GLY A 1 29 ? -5.428 12.456 1.299 1.00 0.00 29 GLY A CA 9
ATOM 3577 C C . GLY A 1 29 ? -5.112 11.942 2.712 1.00 0.00 29 GLY A C 9
ATOM 3578 O O . GLY A 1 29 ? -4.111 12.351 3.306 1.00 0.00 29 GLY A O 9
ATOM 3582 N N . GLY A 1 30 ? -5.972 11.048 3.233 1.00 0.00 30 GLY A N 9
ATOM 3583 C CA . GLY A 1 30 ? -5.801 10.465 4.583 1.00 0.00 30 GLY A CA 9
ATOM 3584 C C . GLY A 1 30 ? -4.998 9.153 4.554 1.00 0.00 30 GLY A C 9
ATOM 3585 O O . GLY A 1 30 ? -3.767 9.160 4.522 1.00 0.00 30 GLY A O 9
ATOM 3592 N N . GLY A 1 1 ? 3.288 -1.580 -7.720 1.00 0.00 1 GLY A N 10
ATOM 3593 C CA . GLY A 1 1 ? 3.638 -3.012 -7.676 1.00 0.00 1 GLY A CA 10
ATOM 3594 C C . GLY A 1 1 ? 3.583 -3.558 -6.242 1.00 0.00 1 GLY A C 10
ATOM 3595 O O . GLY A 1 1 ? 4.477 -3.266 -5.441 1.00 0.00 1 GLY A O 10
ATOM 3600 N N . CYS A 1 2 ? 2.541 -4.355 -5.937 1.00 0.00 2 CYS A N 10
ATOM 3601 C CA . CYS A 1 2 ? 2.332 -4.936 -4.585 1.00 0.00 2 CYS A CA 10
ATOM 3602 C C . CYS A 1 2 ? 1.977 -6.442 -4.725 1.00 0.00 2 CYS A C 10
ATOM 3603 O O . CYS A 1 2 ? 2.903 -7.259 -4.715 1.00 0.00 2 CYS A O 10
ATOM 3610 N N . CYS A 1 3 ? 0.682 -6.819 -4.865 1.00 0.00 3 CYS A N 10
ATOM 3611 C CA . CYS A 1 3 ? 0.278 -8.222 -5.139 1.00 0.00 3 CYS A CA 10
ATOM 3612 C C . CYS A 1 3 ? -0.844 -8.232 -6.218 1.00 0.00 3 CYS A C 10
ATOM 3613 O O . CYS A 1 3 ? -0.536 -8.652 -7.338 1.00 0.00 3 CYS A O 10
ATOM 3620 N N . GLY A 1 4 ? -2.103 -7.802 -5.932 1.00 0.00 4 GLY A N 10
ATOM 3621 C CA . GLY A 1 4 ? -3.202 -7.893 -6.925 1.00 0.00 4 GLY A CA 10
ATOM 36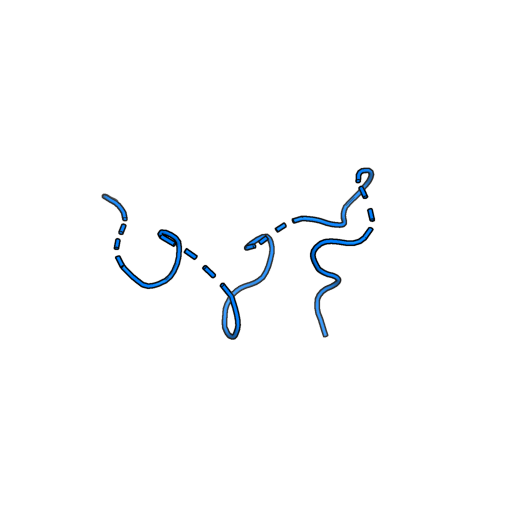22 C C . GLY A 1 4 ? -4.318 -8.926 -6.598 1.00 0.00 4 GLY A C 10
ATOM 3623 O O . GLY A 1 4 ? -4.218 -9.627 -5.585 1.00 0.00 4 GLY A O 10
ATOM 3627 N N . PRO A 1 5 ? -5.387 -9.072 -7.438 1.00 0.00 5 PRO A N 10
ATOM 3628 C CA . PRO A 1 5 ? -6.519 -9.997 -7.171 1.00 0.00 5 PRO A CA 10
ATOM 3629 C C . PRO A 1 5 ? -6.178 -11.492 -7.468 1.00 0.00 5 PRO A C 10
ATOM 3630 O O . PRO A 1 5 ? -6.424 -12.012 -8.561 1.00 0.00 5 PRO A O 10
ATOM 3641 N N . TYR A 1 6 ? -5.586 -12.147 -6.456 1.00 0.00 6 TYR A N 10
ATOM 3642 C CA . TYR A 1 6 ? -5.108 -13.552 -6.545 1.00 0.00 6 TYR A CA 10
ATOM 3643 C C . TYR A 1 6 ? -5.639 -14.277 -5.265 1.00 0.00 6 TYR A C 10
ATOM 3644 O O . TYR A 1 6 ? -5.165 -13.928 -4.177 1.00 0.00 6 TYR A O 10
ATOM 3677 N N . ASN A 1 8 ? -5.692 -16.352 -2.304 1.00 0.00 8 ASN A N 10
ATOM 3678 C CA . ASN A 1 8 ? -5.253 -17.132 -1.112 1.00 0.00 8 ASN A CA 10
ATOM 3679 C C . ASN A 1 8 ? -5.339 -16.087 0.041 1.00 0.00 8 ASN A C 10
ATOM 3680 O O . ASN A 1 8 ? -6.253 -16.154 0.868 1.00 0.00 8 ASN A O 10
ATOM 3691 N N . ALA A 1 9 ? -4.400 -15.122 0.060 1.00 0.00 9 ALA A N 10
ATOM 3692 C CA . ALA A 1 9 ? -4.478 -13.914 0.923 1.00 0.00 9 ALA A CA 10
ATOM 3693 C C . ALA A 1 9 ? -5.267 -12.736 0.265 1.00 0.00 9 ALA A C 10
ATOM 3694 O O . ALA A 1 9 ? -5.884 -11.948 0.987 1.00 0.00 9 ALA A O 10
ATOM 3701 N N . ALA A 1 10 ? -5.223 -12.606 -1.084 1.00 0.00 10 ALA A N 10
ATOM 3702 C CA . ALA A 1 10 ? -5.716 -11.430 -1.860 1.00 0.00 10 ALA A CA 10
ATOM 3703 C C . ALA A 1 10 ? -5.248 -10.043 -1.340 1.00 0.00 10 ALA A C 10
ATOM 3704 O O . ALA A 1 10 ? -6.026 -9.103 -1.136 1.00 0.00 10 ALA A O 10
ATOM 3711 N N . CYS A 1 11 ? -3.915 -9.941 -1.199 1.00 0.00 11 CYS A N 10
ATOM 3712 C CA . CYS A 1 11 ? -3.209 -8.652 -0.963 1.00 0.00 11 CYS A CA 10
ATOM 3713 C C . C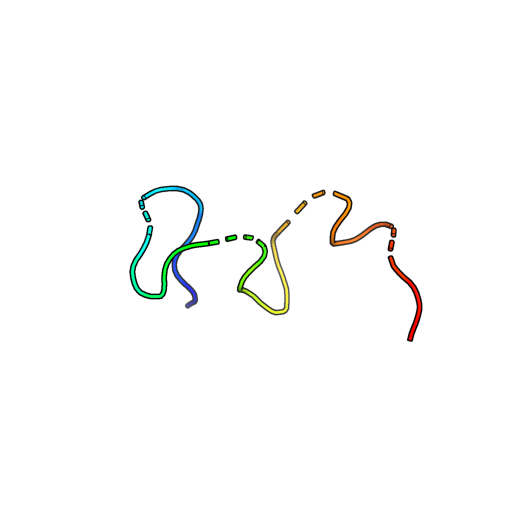YS A 1 11 ? -3.459 -7.744 -2.214 1.00 0.00 11 CYS A C 10
ATOM 3714 O O . CYS A 1 11 ? -3.413 -8.210 -3.353 1.00 0.00 11 CYS A O 10
ATOM 3721 N N . HIS A 1 12 ? -3.789 -6.468 -1.996 1.00 0.00 12 HIS A N 10
ATOM 3722 C CA . HIS A 1 12 ? -4.285 -5.567 -3.080 1.00 0.00 12 HIS A CA 10
ATOM 3723 C C . HIS A 1 12 ? -3.155 -4.796 -3.840 1.00 0.00 12 HIS A C 10
ATOM 3724 O O . HIS A 1 12 ? -2.029 -4.737 -3.333 1.00 0.00 12 HIS A O 10
ATOM 3754 N N . CYS A 1 14 ? -2.948 -1.267 -4.257 1.00 0.00 14 CYS A N 10
ATOM 3755 C CA . CYS A 1 14 ? -2.734 -0.367 -3.097 1.00 0.00 14 CYS A CA 10
ATOM 3756 C C . CYS A 1 14 ? -2.976 -1.048 -1.705 1.00 0.00 14 CYS A C 10
ATOM 3757 O O . CYS A 1 14 ? -3.297 -0.352 -0.737 1.00 0.00 14 CYS A O 10
ATOM 3764 N N . GLY A 1 15 ? -2.737 -2.377 -1.561 1.00 0.00 15 GLY A N 10
ATOM 3765 C CA . GLY A 1 15 ? -2.697 -3.042 -0.234 1.00 0.00 15 GLY A CA 10
ATOM 3766 C C . GLY A 1 15 ? -1.424 -2.744 0.625 1.00 0.00 15 GLY A C 10
ATOM 3767 O O . GLY A 1 15 ? -1.494 -2.741 1.856 1.00 0.00 15 GLY A O 10
ATOM 3771 N N . CYS A 1 16 ? -0.282 -2.488 -0.046 1.00 0.00 16 CYS A N 10
ATOM 3772 C CA . CYS A 1 16 ? 1.011 -2.075 0.551 1.00 0.00 16 CYS A CA 10
ATOM 3773 C C . CYS A 1 16 ? 1.032 -0.716 1.316 1.00 0.00 16 CYS A C 10
ATOM 3774 O O . CYS A 1 16 ? 0.038 0.009 1.413 1.00 0.00 16 CYS A O 10
ATOM 3781 N N . LYS A 1 17 ? 2.218 -0.415 1.866 1.00 0.00 17 LYS A N 10
ATOM 3782 C CA . LYS A 1 17 ? 2.570 0.907 2.431 1.00 0.00 17 LYS A CA 10
ATOM 3783 C C . LYS A 1 17 ? 3.573 1.582 1.472 1.00 0.00 17 LYS A C 10
ATOM 3784 O O . LYS A 1 17 ? 3.240 2.524 0.748 1.00 0.00 17 LYS A O 10
ATOM 3803 N N . VAL A 1 18 ? 4.792 1.028 1.488 1.00 0.00 18 VAL A N 10
ATOM 3804 C CA . VAL A 1 18 ? 5.875 1.342 0.512 1.00 0.00 18 VAL A CA 10
ATOM 3805 C C . VAL A 1 18 ? 5.870 0.279 -0.639 1.00 0.00 18 VAL A C 10
ATOM 3806 O O . VAL A 1 18 ? 5.745 -0.927 -0.395 1.00 0.00 18 VAL A O 10
ATOM 3819 N N . GLY A 1 19 ? 6.008 0.751 -1.892 1.00 0.00 19 GLY A N 10
ATOM 3820 C CA . GLY A 1 19 ? 5.920 -0.112 -3.098 1.00 0.00 19 GLY A CA 10
ATOM 3821 C C . GLY A 1 19 ? 4.457 -0.296 -3.544 1.00 0.00 19 GLY A C 10
ATOM 3822 O O . GLY A 1 19 ? 3.833 -1.301 -3.196 1.00 0.00 19 GLY A O 10
ATOM 3826 N N . ARG A 1 20 ? 3.934 0.682 -4.299 1.00 0.00 20 ARG A N 10
ATOM 3827 C CA . ARG A 1 20 ? 2.488 0.761 -4.594 1.00 0.00 20 ARG A CA 10
ATOM 3828 C C . ARG A 1 20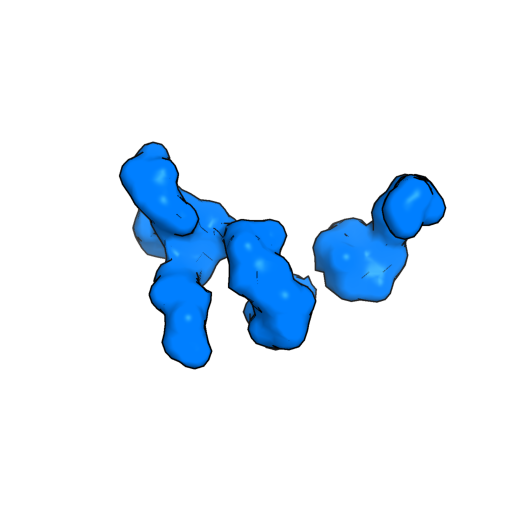 ? 2.182 1.662 -5.838 1.00 0.00 20 ARG A C 10
ATOM 3829 O O . ARG A 1 20 ? 2.961 2.580 -6.117 1.00 0.00 20 ARG A O 10
ATOM 3880 N N . TYR A 1 23 ? -1.439 6.474 -7.869 1.00 0.00 23 TYR A N 10
ATOM 3881 C CA . TYR A 1 23 ? -2.486 7.104 -7.017 1.00 0.00 23 TYR A CA 10
ATOM 3882 C C . TYR A 1 23 ? -2.315 6.922 -5.475 1.00 0.00 23 TYR A C 10
ATOM 3883 O O . TYR A 1 23 ? -2.640 7.839 -4.715 1.00 0.00 23 TYR A O 10
ATOM 3901 N N . CYS A 1 24 ? -1.846 5.744 -5.037 1.00 0.00 24 CYS A N 10
ATOM 3902 C CA . CYS A 1 24 ? -1.608 5.419 -3.604 1.00 0.00 24 CYS A CA 10
ATOM 3903 C C . CYS A 1 24 ? -0.191 5.737 -3.046 1.00 0.00 24 CYS A C 10
ATOM 3904 O O . CYS A 1 24 ? -0.044 5.921 -1.834 1.00 0.00 24 CYS A O 10
ATOM 3911 N N . ASP A 1 25 ? 0.815 5.825 -3.924 1.00 0.00 25 ASP A N 10
ATOM 3912 C CA . ASP A 1 25 ? 2.172 6.330 -3.591 1.00 0.00 25 ASP A CA 10
ATOM 3913 C C . ASP A 1 25 ? 2.303 7.874 -3.790 1.00 0.00 25 ASP A C 10
ATOM 3914 O O . ASP A 1 25 ? 2.998 8.514 -2.995 1.00 0.00 25 ASP A O 10
ATOM 3924 N N . ARG A 1 26 ? 1.635 8.470 -4.805 1.00 0.00 26 ARG A N 10
ATOM 3925 C CA . ARG A 1 26 ? 1.514 9.945 -4.939 1.00 0.00 26 ARG A CA 10
ATOM 3926 C C . ARG A 1 26 ? 0.609 10.520 -3.791 1.00 0.00 26 ARG A C 10
ATOM 3927 O O . ARG A 1 26 ? -0.460 9.937 -3.577 1.00 0.00 26 ARG A O 10
ATOM 3963 N N . SER A 1 28 ? -2.004 11.290 -1.197 1.00 0.00 28 SER A N 10
ATOM 3964 C CA . SER A 1 28 ? -3.478 11.166 -1.285 1.00 0.00 28 SER A CA 10
ATOM 3965 C C . SER A 1 28 ? -4.172 12.130 -0.270 1.00 0.00 28 SER A C 10
ATOM 3966 O O . SER A 1 28 ? -4.253 11.809 0.922 1.00 0.00 28 SER A O 10
ATOM 3974 N N . GLY A 1 29 ? -4.657 13.307 -0.722 1.00 0.00 29 GLY A N 10
ATOM 3975 C CA . GLY A 1 29 ? -5.327 14.271 0.175 1.00 0.00 29 GLY A CA 10
ATOM 3976 C C . GLY A 1 29 ? -5.781 15.517 -0.603 1.00 0.00 29 GLY A C 10
ATOM 3977 O O . GLY A 1 29 ? -6.854 15.503 -1.215 1.00 0.00 29 GLY A O 10
ATOM 3981 N N . GLY A 1 30 ? -4.960 16.581 -0.568 1.00 0.00 30 GLY A N 10
ATOM 3982 C CA . GLY A 1 30 ? -5.263 17.849 -1.269 1.00 0.00 30 GLY A CA 10
ATOM 3983 C C . GLY A 1 30 ? -4.602 17.917 -2.656 1.00 0.00 30 GLY A C 10
ATOM 3984 O O . GLY A 1 30 ? -3.411 18.203 -2.786 1.00 0.00 30 GLY A O 10
ATOM 3991 N N . GLY A 1 1 ? 1.624 -2.296 -9.824 1.00 0.00 1 GLY A N 11
ATOM 3992 C CA . GLY A 1 1 ? 1.037 -3.565 -9.359 1.00 0.00 1 GLY A CA 11
ATOM 3993 C C . GLY A 1 1 ? 1.895 -4.205 -8.256 1.00 0.00 1 GLY A C 11
ATOM 3994 O O . GLY A 1 1 ? 2.893 -4.865 -8.561 1.00 0.00 1 GLY A O 11
ATOM 3999 N N . CYS A 1 2 ? 1.495 -4.010 -6.986 1.00 0.00 2 CYS A N 11
ATOM 4000 C CA . CYS A 1 2 ? 2.265 -4.506 -5.813 1.00 0.00 2 CYS A CA 11
ATOM 4001 C C . CYS A 1 2 ? 1.899 -5.963 -5.403 1.00 0.00 2 CYS A C 11
ATOM 4002 O O . CYS A 1 2 ? 2.779 -6.828 -5.432 1.00 0.00 2 CYS A O 11
ATOM 4009 N N . CYS A 1 3 ? 0.634 -6.220 -5.004 1.00 0.00 3 CYS A N 11
ATOM 4010 C CA . CYS A 1 3 ? 0.212 -7.501 -4.381 1.00 0.00 3 CYS A CA 11
ATOM 4011 C C . CYS A 1 3 ? -0.806 -8.182 -5.348 1.00 0.00 3 CYS A C 11
ATOM 4012 O O . CYS A 1 3 ? -0.360 -9.033 -6.125 1.00 0.00 3 CYS A O 11
ATOM 4019 N N . GLY A 1 4 ? -2.114 -7.816 -5.383 1.00 0.00 4 GLY A N 11
ATOM 4020 C CA . GLY A 1 4 ? -3.035 -8.290 -6.445 1.00 0.00 4 GLY A CA 11
ATOM 4021 C C . GLY A 1 4 ? -3.744 -9.658 -6.245 1.00 0.00 4 GLY A C 11
ATOM 4022 O O . GLY A 1 4 ? -3.711 -10.204 -5.137 1.00 0.00 4 GLY A O 11
ATOM 4026 N N . PRO A 1 5 ? -4.402 -10.243 -7.294 1.00 0.00 5 PRO A N 11
ATOM 4027 C CA . PRO A 1 5 ? -5.130 -11.540 -7.188 1.00 0.00 5 PRO A CA 11
ATOM 4028 C C . PRO A 1 5 ? -4.292 -12.867 -7.169 1.00 0.00 5 PRO A C 11
ATOM 4029 O O . PRO A 1 5 ? -4.874 -13.952 -7.265 1.00 0.00 5 PRO A O 11
ATOM 4040 N N . TYR A 1 6 ? -2.957 -12.785 -7.007 1.00 0.00 6 TYR A N 11
ATOM 4041 C CA . TYR A 1 6 ? -2.048 -13.964 -6.964 1.00 0.00 6 TYR A CA 11
ATOM 4042 C C . TYR A 1 6 ? -1.885 -14.490 -5.496 1.00 0.00 6 TYR A C 11
ATOM 4043 O O . TYR A 1 6 ? -2.208 -15.668 -5.315 1.00 0.00 6 TYR A O 11
ATOM 4076 N N . ASN A 1 8 ? -3.067 -15.084 -1.270 1.00 0.00 8 ASN A N 11
ATOM 4077 C CA . ASN A 1 8 ? -4.278 -15.810 -0.801 1.00 0.00 8 ASN A CA 11
ATOM 4078 C C . ASN A 1 8 ? -5.445 -14.874 -0.355 1.00 0.00 8 ASN A C 11
ATOM 4079 O O . ASN A 1 8 ? -6.504 -14.920 -0.987 1.00 0.00 8 ASN A O 11
ATOM 4090 N N . ALA A 1 9 ? -5.281 -14.085 0.730 1.00 0.00 9 ALA A N 11
ATOM 4091 C CA . ALA A 1 9 ? -6.397 -13.317 1.349 1.00 0.00 9 ALA A CA 11
ATOM 4092 C C . ALA A 1 9 ? -6.614 -11.878 0.809 1.00 0.00 9 ALA A C 11
ATOM 4093 O O . ALA A 1 9 ? -6.651 -10.906 1.572 1.00 0.00 9 ALA A O 11
ATOM 4100 N N . ALA A 1 10 ? -6.798 -11.778 -0.526 1.00 0.00 10 ALA A N 11
ATOM 4101 C CA . ALA A 1 10 ? -6.809 -10.506 -1.310 1.00 0.00 10 ALA A CA 11
ATOM 4102 C C . ALA A 1 10 ? -5.927 -9.349 -0.772 1.00 0.00 10 ALA A C 11
ATOM 4103 O O . ALA A 1 10 ? -6.387 -8.263 -0.403 1.00 0.00 10 ALA A O 11
ATOM 4110 N N . CYS A 1 11 ? -4.616 -9.634 -0.754 1.00 0.00 11 CYS A N 11
ATOM 4111 C CA . CYS A 1 11 ? -3.573 -8.604 -0.525 1.00 0.00 11 CYS A CA 11
ATOM 4112 C C . CYS A 1 11 ? -3.592 -7.756 -1.833 1.00 0.00 11 CYS A C 11
ATOM 4113 O O . CYS A 1 11 ? -3.420 -8.314 -2.920 1.00 0.00 11 CYS A O 11
ATOM 4120 N N . HIS A 1 12 ? -3.914 -6.454 -1.733 1.00 0.00 12 HIS A N 11
ATOM 4121 C CA . HIS A 1 12 ? -4.203 -5.595 -2.925 1.00 0.00 12 HIS A CA 11
ATOM 4122 C C . HIS A 1 12 ? -2.976 -4.793 -3.485 1.00 0.00 12 HIS A C 11
ATOM 4123 O O . HIS A 1 12 ? -2.000 -4.609 -2.749 1.00 0.00 12 HIS A O 11
ATOM 4153 N N . CYS A 1 14 ? -2.818 -1.232 -4.139 1.00 0.00 14 CYS A N 11
ATOM 4154 C CA . CYS A 1 14 ? -2.825 -0.233 -3.038 1.00 0.00 14 CYS A CA 11
ATOM 4155 C C . CYS A 1 14 ? -2.936 -0.824 -1.598 1.00 0.00 14 CYS A C 11
ATOM 4156 O O . CYS A 1 14 ? -2.816 -0.049 -0.643 1.00 0.00 14 CYS A O 11
ATOM 4163 N N . GLY A 1 15 ? -3.093 -2.159 -1.405 1.00 0.00 15 GLY A N 11
ATOM 4164 C CA . GLY A 1 15 ? -2.950 -2.786 -0.071 1.00 0.00 15 GLY A CA 11
ATOM 4165 C C . GLY A 1 15 ? -1.540 -2.648 0.592 1.00 0.00 15 GLY A C 11
ATOM 4166 O O . GLY A 1 15 ? -1.449 -2.582 1.819 1.00 0.00 15 GLY A O 11
ATOM 4170 N N . CYS A 1 16 ? -0.465 -2.569 -0.227 1.00 0.00 16 CYS A N 11
ATOM 4171 C CA . CYS A 1 16 ? 0.906 -2.217 0.207 1.00 0.00 16 CYS A CA 11
ATOM 4172 C C . CYS A 1 16 ? 1.035 -0.782 0.797 1.00 0.00 16 CYS A C 11
ATOM 4173 O O . CYS A 1 16 ? 0.495 0.188 0.252 1.00 0.00 16 CYS A O 11
ATOM 4180 N N . LYS A 1 17 ? 1.802 -0.678 1.895 1.00 0.00 17 LYS A N 11
ATOM 4181 C CA . LYS A 1 17 ? 2.229 0.629 2.467 1.00 0.00 17 LYS A CA 11
ATOM 4182 C C . LYS A 1 17 ? 3.607 1.180 1.999 1.00 0.00 17 LYS A C 11
ATOM 4183 O O . LYS A 1 17 ? 3.975 2.275 2.432 1.00 0.00 17 LYS A O 11
ATOM 4202 N N . VAL A 1 18 ? 4.361 0.446 1.159 1.00 0.00 18 VAL A N 11
ATOM 4203 C CA . VAL A 1 18 ? 5.695 0.853 0.650 1.00 0.00 18 VAL A CA 11
ATOM 4204 C C . VAL A 1 18 ? 5.858 0.208 -0.761 1.00 0.00 18 VAL A C 11
ATOM 4205 O O . VAL A 1 18 ? 5.899 -1.020 -0.896 1.00 0.00 18 VAL A O 11
ATOM 4218 N N . GLY A 1 19 ? 5.947 1.051 -1.807 1.00 0.00 19 GLY A N 11
ATOM 4219 C CA . GLY A 1 19 ? 6.167 0.584 -3.197 1.00 0.00 19 GLY A CA 11
ATOM 4220 C C . GLY A 1 19 ? 4.887 0.069 -3.887 1.00 0.00 19 GLY A C 11
ATOM 4221 O O . GLY A 1 19 ? 4.611 -1.134 -3.852 1.00 0.00 19 GLY A O 11
ATOM 4225 N N . ARG A 1 20 ? 4.123 0.990 -4.495 1.00 0.00 20 ARG A N 11
ATOM 4226 C CA . ARG A 1 20 ? 2.778 0.686 -5.041 1.00 0.00 20 ARG A CA 11
ATOM 4227 C C . ARG A 1 20 ? 2.310 1.671 -6.155 1.00 0.00 20 ARG A C 11
ATOM 4228 O O . ARG A 1 20 ? 2.986 2.669 -6.429 1.00 0.00 20 ARG A O 11
ATOM 4279 N N . TYR A 1 23 ? -1.663 6.507 -7.719 1.00 0.00 23 TYR A N 11
ATOM 4280 C CA . TYR A 1 23 ? -2.663 7.095 -6.781 1.00 0.00 23 TYR A CA 11
ATOM 4281 C C . TYR A 1 23 ? -2.429 6.830 -5.259 1.00 0.00 23 TYR A C 11
ATOM 4282 O O . TYR A 1 23 ? -2.703 7.705 -4.433 1.00 0.00 23 TYR A O 11
ATOM 4300 N N . CYS A 1 24 ? -1.977 5.613 -4.913 1.00 0.00 24 CYS A N 11
ATOM 4301 C CA . CYS A 1 24 ? -1.729 5.174 -3.510 1.00 0.00 24 CYS A CA 11
ATOM 4302 C C . CYS A 1 24 ? -0.301 5.418 -2.949 1.00 0.00 24 CYS A C 11
ATOM 4303 O O . CYS A 1 24 ? -0.131 5.439 -1.727 1.00 0.00 24 CYS A O 11
ATOM 4310 N N . ASP A 1 25 ? 0.687 5.644 -3.825 1.00 0.00 25 ASP A N 11
ATOM 4311 C CA . ASP A 1 25 ? 2.048 6.112 -3.448 1.00 0.00 25 ASP A CA 11
ATOM 4312 C C . ASP A 1 25 ? 2.161 7.673 -3.419 1.00 0.00 25 ASP A C 11
ATOM 4313 O O . ASP A 1 25 ? 2.957 8.195 -2.634 1.00 0.00 25 ASP A O 11
ATOM 4323 N N . ARG A 1 26 ? 1.363 8.408 -4.228 1.00 0.00 26 ARG A N 11
ATOM 4324 C CA . ARG A 1 26 ? 1.216 9.884 -4.122 1.00 0.00 26 ARG A CA 11
ATOM 4325 C C . ARG A 1 26 ? 0.589 10.340 -2.755 1.00 0.00 26 ARG A C 11
ATOM 4326 O O . ARG A 1 26 ? -0.171 9.552 -2.180 1.00 0.00 26 ARG A O 11
ATOM 4362 N N . SER A 1 28 ? -1.455 10.841 0.320 1.00 0.00 28 SER A N 11
ATOM 4363 C CA . SER A 1 28 ? -2.858 10.517 0.668 1.00 0.00 28 SER A CA 11
ATOM 4364 C C . SER A 1 28 ? -3.341 11.392 1.871 1.00 0.00 28 SER A C 11
ATOM 4365 O O . SER A 1 28 ? -3.041 11.063 3.026 1.00 0.00 28 SER A O 11
ATOM 4373 N N . GLY A 1 29 ? -4.070 12.499 1.614 1.00 0.00 29 GLY A N 11
ATOM 4374 C CA . GLY A 1 29 ? -4.566 13.375 2.696 1.00 0.00 29 GLY A CA 11
ATOM 4375 C C . GLY A 1 29 ? -5.390 14.539 2.125 1.00 0.00 29 GLY A C 11
ATOM 4376 O O . GLY A 1 29 ? -6.581 14.370 1.842 1.00 0.00 29 GLY A O 11
ATOM 4380 N N . GLY A 1 30 ? -4.753 15.710 1.968 1.00 0.00 30 GLY A N 11
ATOM 4381 C CA . GLY A 1 30 ? -5.429 16.909 1.432 1.00 0.00 30 GLY A CA 11
ATOM 4382 C C . GLY A 1 30 ? -4.456 18.094 1.340 1.00 0.00 30 GLY A C 11
ATOM 4383 O O . GLY A 1 30 ? -3.676 18.209 0.396 1.00 0.00 30 GLY A O 11
ATOM 4390 N N . GLY A 1 1 ? 6.801 -6.998 -5.226 1.00 0.00 1 GLY A N 12
ATOM 4391 C CA . GLY A 1 1 ? 5.763 -8.037 -5.097 1.00 0.00 1 GLY A CA 12
ATOM 4392 C C . GLY A 1 1 ? 5.121 -8.018 -3.701 1.00 0.00 1 GLY A C 12
ATOM 4393 O O . GLY A 1 1 ? 5.675 -8.597 -2.761 1.00 0.00 1 GLY A O 12
ATOM 4398 N N . CYS A 1 2 ? 3.950 -7.364 -3.585 1.00 0.00 2 CYS A N 12
ATOM 4399 C CA . CYS A 1 2 ? 3.213 -7.237 -2.299 1.00 0.00 2 CYS A CA 12
ATOM 4400 C C . CYS A 1 2 ? 2.206 -8.420 -2.159 1.00 0.00 2 CYS A C 12
ATOM 4401 O O . CYS A 1 2 ? 2.542 -9.411 -1.504 1.00 0.00 2 CYS A O 12
ATOM 4408 N N . CYS A 1 3 ? 1.015 -8.343 -2.788 1.00 0.00 3 CYS A N 12
ATOM 4409 C CA . CYS A 1 3 ? 0.067 -9.483 -2.908 1.00 0.00 3 CYS A CA 12
ATOM 4410 C C . CYS A 1 3 ? -0.713 -9.313 -4.240 1.00 0.00 3 CYS A C 12
ATOM 4411 O O . CYS A 1 3 ? -0.405 -10.038 -5.191 1.00 0.00 3 CYS A O 12
ATOM 4418 N N . GLY A 1 4 ? -1.672 -8.363 -4.333 1.00 0.00 4 GLY A N 12
ATOM 4419 C CA . GLY A 1 4 ? -2.300 -7.998 -5.633 1.00 0.00 4 GLY A CA 12
ATOM 4420 C C . GLY A 1 4 ? -3.809 -8.341 -5.793 1.00 0.00 4 GLY A C 12
ATOM 4421 O O . GLY A 1 4 ? -4.418 -8.797 -4.826 1.00 0.00 4 GLY A O 12
ATOM 4425 N N . PRO A 1 5 ? -4.455 -8.149 -6.982 1.00 0.00 5 PRO A N 12
ATOM 4426 C CA . PRO A 1 5 ? -5.936 -8.241 -7.138 1.00 0.00 5 PRO A CA 12
ATOM 4427 C C . PRO A 1 5 ? -6.563 -9.674 -7.221 1.00 0.00 5 PRO A C 12
ATOM 4428 O O . PRO A 1 5 ? -7.173 -10.062 -8.223 1.00 0.00 5 PRO A O 12
ATOM 4439 N N . TYR A 1 6 ? -6.465 -10.418 -6.107 1.00 0.00 6 TYR A N 12
ATOM 4440 C CA . TYR A 1 6 ? -7.282 -11.629 -5.839 1.00 0.00 6 TYR A CA 12
ATOM 4441 C C . TYR A 1 6 ? -7.573 -11.570 -4.299 1.00 0.00 6 TYR A C 12
ATOM 4442 O O . TYR A 1 6 ? -6.793 -12.163 -3.545 1.00 0.00 6 TYR A O 12
ATOM 4475 N N . ASN A 1 8 ? -8.040 -11.826 -0.323 1.00 0.00 8 ASN A N 12
ATOM 4476 C CA . ASN A 1 8 ? -8.039 -12.857 0.746 1.00 0.00 8 ASN A CA 12
ATOM 4477 C C . ASN A 1 8 ? -7.834 -12.096 2.091 1.00 0.00 8 ASN A C 12
ATOM 4478 O O . ASN A 1 8 ? -8.829 -11.769 2.744 1.00 0.00 8 ASN A O 12
ATOM 4489 N N . ALA A 1 9 ? -6.578 -11.813 2.503 1.00 0.00 9 ALA A N 12
ATOM 4490 C CA . ALA A 1 9 ? -6.272 -11.010 3.717 1.00 0.00 9 ALA A CA 12
ATOM 4491 C C . ALA A 1 9 ? -6.154 -9.502 3.350 1.00 0.00 9 ALA A C 12
ATOM 4492 O O . ALA A 1 9 ? -7.180 -8.812 3.339 1.00 0.00 9 ALA A O 12
ATOM 4499 N N . ALA A 1 10 ? -4.942 -9.004 3.024 1.00 0.00 10 ALA A N 12
ATOM 4500 C CA . ALA A 1 10 ? -4.740 -7.644 2.448 1.00 0.00 10 ALA A CA 12
ATOM 4501 C C . ALA A 1 10 ? -4.354 -7.687 0.938 1.00 0.00 10 ALA A C 12
ATOM 4502 O O . ALA A 1 10 ? -3.435 -6.977 0.508 1.00 0.00 10 ALA A O 12
ATOM 4509 N N . CYS A 1 11 ? -5.056 -8.495 0.114 1.00 0.00 11 CYS A N 12
ATOM 4510 C CA . CYS A 1 11 ? -4.607 -8.759 -1.272 1.00 0.00 11 CYS A CA 12
ATOM 4511 C C . CYS A 1 11 ? -5.271 -7.729 -2.226 1.00 0.00 11 CYS A C 12
ATOM 4512 O O . CYS A 1 11 ? -6.433 -7.856 -2.626 1.00 0.00 11 CYS A O 12
ATOM 4519 N N . HIS A 1 12 ? -4.489 -6.677 -2.526 1.00 0.00 12 HIS A N 12
ATOM 4520 C CA . HIS A 1 12 ? -4.950 -5.454 -3.237 1.00 0.00 12 HIS A CA 12
ATOM 4521 C C . HIS A 1 12 ? -3.759 -4.849 -4.058 1.00 0.00 12 HIS A C 12
ATOM 4522 O O . HIS A 1 12 ? -2.607 -4.999 -3.626 1.00 0.00 12 HIS A O 12
ATOM 4552 N N . CYS A 1 14 ? -2.631 -1.475 -4.198 1.00 0.00 14 CYS A N 12
ATOM 4553 C CA . CYS A 1 14 ? -1.965 -0.761 -3.091 1.00 0.00 14 CYS A CA 12
ATOM 4554 C C . CYS A 1 14 ? -2.470 -1.223 -1.697 1.00 0.00 14 CYS A C 12
ATOM 4555 O O . CYS A 1 14 ? -2.961 -0.436 -0.879 1.00 0.00 14 CYS A O 12
ATOM 4562 N N . GLY A 1 15 ? -2.303 -2.530 -1.429 1.00 0.00 15 GLY A N 12
ATOM 4563 C CA . GLY A 1 15 ? -2.466 -3.092 -0.065 1.00 0.00 15 GLY A CA 12
ATOM 4564 C C . GLY A 1 15 ? -1.261 -2.711 0.866 1.00 0.00 15 GLY A C 12
ATOM 4565 O O . GLY A 1 15 ? -1.440 -2.474 2.063 1.00 0.00 15 GLY A O 12
ATOM 4569 N N . CYS A 1 16 ? -0.052 -2.634 0.266 1.00 0.00 16 CYS A N 12
ATOM 4570 C CA . CYS A 1 16 ? 1.179 -2.084 0.872 1.00 0.00 16 CYS A CA 12
ATOM 4571 C C . CYS A 1 16 ? 1.164 -0.540 1.077 1.00 0.00 16 CYS A C 12
ATOM 4572 O O . CYS A 1 16 ? 0.543 0.214 0.319 1.00 0.00 16 CYS A O 12
ATOM 4579 N N . LYS A 1 17 ? 1.923 -0.105 2.097 1.00 0.00 17 LYS A N 12
ATOM 4580 C CA . LYS A 1 17 ? 2.245 1.330 2.319 1.00 0.00 17 LYS A CA 12
ATOM 4581 C C . LYS A 1 17 ? 3.638 1.801 1.797 1.00 0.00 17 LYS A C 12
ATOM 4582 O O . LYS A 1 17 ? 3.985 2.960 2.030 1.00 0.00 17 LYS A O 12
ATOM 4601 N N . VAL A 1 18 ? 4.427 0.933 1.126 1.00 0.00 18 VAL A N 12
ATOM 4602 C CA . VAL A 1 18 ? 5.769 1.256 0.577 1.00 0.00 18 VAL A CA 12
ATOM 4603 C C . VAL A 1 18 ? 5.964 0.352 -0.681 1.00 0.00 18 VAL A C 12
ATOM 4604 O O . VAL A 1 18 ? 5.952 -0.881 -0.587 1.00 0.00 18 VAL A O 12
ATOM 4617 N N . GLY A 1 19 ? 6.128 0.981 -1.860 1.00 0.00 19 GLY A N 12
ATOM 4618 C CA . GLY A 1 19 ? 6.226 0.255 -3.154 1.00 0.00 19 GLY A CA 12
ATOM 4619 C C . GLY A 1 19 ? 4.847 -0.166 -3.704 1.00 0.00 19 GLY A C 12
ATOM 4620 O O . GLY A 1 19 ? 4.441 -1.319 -3.532 1.00 0.00 19 GLY A O 12
ATOM 4624 N N . ARG A 1 20 ? 4.145 0.784 -4.340 1.00 0.00 20 ARG A N 12
ATOM 4625 C CA . ARG A 1 20 ? 2.722 0.609 -4.723 1.00 0.00 20 ARG A CA 12
ATOM 4626 C C . ARG A 1 20 ? 2.228 1.632 -5.801 1.00 0.00 20 ARG A C 12
ATOM 4627 O O . ARG A 1 20 ? 2.926 2.615 -6.075 1.00 0.00 20 ARG A O 12
ATOM 4678 N N . TYR A 1 23 ? -1.756 6.457 -7.867 1.00 0.00 23 TYR A N 12
ATOM 4679 C CA . TYR A 1 23 ? -2.833 7.073 -7.034 1.00 0.00 23 TYR A CA 12
ATOM 4680 C C . TYR A 1 23 ? -2.685 6.956 -5.481 1.00 0.00 23 TYR A C 12
ATOM 4681 O O . TYR A 1 23 ? -3.143 7.841 -4.752 1.00 0.00 23 TYR A O 12
ATOM 4699 N N . CYS A 1 24 ? -2.079 5.859 -4.998 1.00 0.00 24 CYS A N 12
ATOM 4700 C CA . CYS A 1 24 ? -1.892 5.559 -3.555 1.00 0.00 24 CYS A CA 12
ATOM 4701 C C . CYS A 1 24 ? -0.681 6.248 -2.859 1.00 0.00 24 CYS A C 12
ATOM 4702 O O . CYS A 1 24 ? -0.719 6.493 -1.650 1.00 0.00 24 CYS A O 12
ATOM 4709 N N . ASP A 1 25 ? 0.357 6.573 -3.641 1.00 0.00 25 ASP A N 12
ATOM 4710 C CA . ASP A 1 25 ? 1.486 7.441 -3.218 1.00 0.00 25 ASP A CA 12
ATOM 4711 C C . ASP A 1 25 ? 1.197 8.954 -3.510 1.00 0.00 25 ASP A C 12
ATOM 4712 O O . ASP A 1 25 ? 1.703 9.802 -2.768 1.00 0.00 25 ASP A O 12
ATOM 4722 N N . ARG A 1 26 ? 0.382 9.295 -4.538 1.00 0.00 26 ARG A N 12
ATOM 4723 C CA . ARG A 1 26 ? -0.131 10.672 -4.750 1.00 0.00 26 ARG A CA 12
ATOM 4724 C C . ARG A 1 26 ? -1.119 11.120 -3.613 1.00 0.00 26 ARG A C 12
ATOM 4725 O O . ARG A 1 26 ? -1.803 10.244 -3.069 1.00 0.00 26 ARG A O 12
ATOM 4761 N N . SER A 1 28 ? -3.788 11.460 -1.032 1.00 0.00 28 SER A N 12
ATOM 4762 C CA . SER A 1 28 ? -5.123 10.835 -0.864 1.00 0.00 28 SER A CA 12
ATOM 4763 C C . SER A 1 28 ? -6.037 11.697 0.069 1.00 0.00 28 SER A C 12
ATOM 4764 O O . SER A 1 28 ? -5.972 11.556 1.296 1.00 0.00 28 SER A O 12
ATOM 4772 N N . GLY A 1 29 ? -6.872 12.594 -0.497 1.00 0.00 29 GLY A N 12
ATOM 4773 C CA . GLY A 1 29 ? -7.769 13.446 0.312 1.00 0.00 29 GLY A CA 12
ATOM 4774 C C . GLY A 1 29 ? -8.592 14.384 -0.585 1.00 0.00 29 GLY A C 12
ATOM 4775 O O . GLY A 1 29 ? -8.099 15.444 -0.982 1.00 0.00 29 GLY A O 12
ATOM 4779 N N . GLY A 1 30 ? -9.843 13.989 -0.884 1.00 0.00 30 GLY A N 12
ATOM 4780 C CA . GLY A 1 30 ? -10.748 14.779 -1.750 1.00 0.00 30 GLY A CA 12
ATOM 4781 C C . GLY A 1 30 ? -11.635 15.744 -0.944 1.00 0.00 30 GLY A C 12
ATOM 4782 O O . GLY A 1 30 ? -11.216 16.842 -0.580 1.00 0.00 30 GLY A O 12
ATOM 4789 N N . GLY A 1 1 ? 7.717 -9.321 -1.393 1.00 0.00 1 GLY A N 13
ATOM 4790 C CA . GLY A 1 1 ? 7.557 -7.864 -1.232 1.00 0.00 1 GLY A CA 13
ATOM 4791 C C . GLY A 1 1 ? 6.195 -7.515 -0.614 1.00 0.00 1 GLY A C 13
ATOM 4792 O O . GLY A 1 1 ? 6.048 -7.552 0.611 1.00 0.00 1 GLY A O 13
ATOM 4797 N N . CYS A 1 2 ? 5.214 -7.176 -1.472 1.00 0.00 2 CYS A N 13
ATOM 4798 C CA . CYS A 1 2 ? 3.834 -6.837 -1.047 1.00 0.00 2 CYS A CA 13
ATOM 4799 C C . CYS A 1 2 ? 2.919 -8.024 -1.476 1.00 0.00 2 CYS A C 13
ATOM 4800 O O . CYS A 1 2 ? 3.110 -9.140 -0.977 1.00 0.00 2 CYS A O 13
ATOM 4807 N N . CYS A 1 3 ? 1.929 -7.802 -2.358 1.00 0.00 3 CYS A N 13
ATOM 4808 C CA . CYS A 1 3 ? 1.145 -8.890 -2.995 1.00 0.00 3 CYS A CA 13
ATOM 4809 C C . CYS A 1 3 ? 0.672 -8.409 -4.396 1.00 0.00 3 CYS A C 13
ATOM 4810 O O . CYS A 1 3 ? 1.254 -8.855 -5.392 1.00 0.00 3 CYS A O 13
ATOM 4817 N N . GLY A 1 4 ? -0.347 -7.519 -4.484 1.00 0.00 4 GLY A N 13
ATOM 4818 C CA . GLY A 1 4 ? -0.805 -6.964 -5.787 1.00 0.00 4 GLY A CA 13
ATOM 4819 C C . GLY A 1 4 ? -2.256 -7.340 -6.203 1.00 0.00 4 GLY A C 13
ATOM 4820 O O . GLY A 1 4 ? -2.992 -7.895 -5.383 1.00 0.00 4 GLY A O 13
ATOM 4824 N N . PRO A 1 5 ? -2.719 -7.055 -7.457 1.00 0.00 5 PRO A N 13
ATOM 4825 C CA . PRO A 1 5 ? -4.127 -7.271 -7.884 1.00 0.00 5 PRO A CA 13
ATOM 4826 C C . PRO A 1 5 ? -4.465 -8.758 -8.213 1.00 0.00 5 PRO A C 13
ATOM 4827 O O . PRO A 1 5 ? -4.388 -9.210 -9.361 1.00 0.00 5 PRO A O 13
ATOM 4838 N N . TYR A 1 6 ? -4.826 -9.497 -7.152 1.00 0.00 6 TYR A N 13
ATOM 4839 C CA . TYR A 1 6 ? -5.132 -10.956 -7.209 1.00 0.00 6 TYR A CA 13
ATOM 4840 C C . TYR A 1 6 ? -6.300 -11.279 -6.206 1.00 0.00 6 TYR A C 13
ATOM 4841 O O . TYR A 1 6 ? -6.408 -10.589 -5.184 1.00 0.00 6 TYR A O 13
ATOM 4874 N N . ASN A 1 8 ? -7.521 -12.563 -3.164 1.00 0.00 8 ASN A N 13
ATOM 4875 C CA . ASN A 1 8 ? -7.246 -13.049 -1.786 1.00 0.00 8 ASN A CA 13
ATOM 4876 C C . ASN A 1 8 ? -7.483 -11.848 -0.809 1.00 0.00 8 ASN A C 13
ATOM 4877 O O . ASN A 1 8 ? -7.458 -10.670 -1.198 1.00 0.00 8 ASN A O 13
ATOM 4888 N N . ALA A 1 9 ? -7.689 -12.147 0.491 1.00 0.00 9 ALA A N 13
ATOM 4889 C CA . ALA A 1 9 ? -7.991 -11.119 1.529 1.00 0.00 9 ALA A CA 13
ATOM 4890 C C . ALA A 1 9 ? -6.946 -9.978 1.716 1.00 0.00 9 ALA A C 13
ATOM 4891 O O . ALA A 1 9 ? -7.325 -8.806 1.641 1.00 0.00 9 ALA A O 13
ATOM 4898 N N . ALA A 1 10 ? -5.655 -10.306 1.918 1.00 0.00 10 ALA A N 13
ATOM 4899 C CA . ALA A 1 10 ? -4.557 -9.296 1.880 1.00 0.00 10 ALA A CA 13
ATOM 4900 C C . ALA A 1 10 ? -4.185 -8.721 0.484 1.00 0.00 10 ALA A C 13
ATOM 4901 O O . ALA A 1 10 ? -3.730 -7.575 0.408 1.00 0.00 10 ALA A O 13
ATOM 4908 N N . CYS A 1 11 ? -4.344 -9.520 -0.589 1.00 0.00 11 CYS A N 13
ATOM 4909 C CA . CYS A 1 11 ? -3.815 -9.194 -1.928 1.00 0.00 11 CYS A CA 13
ATOM 4910 C C . CYS A 1 11 ? -4.619 -8.077 -2.644 1.00 0.00 11 CYS A C 13
ATOM 4911 O O . CYS A 1 11 ? -5.738 -8.282 -3.127 1.00 0.00 11 CYS A O 13
ATOM 4918 N N . HIS A 1 12 ? -4.006 -6.881 -2.658 1.00 0.00 12 HIS A N 13
ATOM 4919 C CA . HIS A 1 12 ? -4.602 -5.642 -3.218 1.00 0.00 12 HIS A CA 13
ATOM 4920 C C . HIS A 1 12 ? -3.476 -4.795 -3.904 1.00 0.00 12 HIS A C 13
ATOM 4921 O O . HIS A 1 12 ? -2.344 -4.786 -3.401 1.00 0.00 12 HIS A O 13
ATOM 4951 N N . CYS A 1 14 ? -3.189 -1.188 -4.098 1.00 0.00 14 CYS A N 13
ATOM 4952 C CA . CYS A 1 14 ? -2.932 -0.216 -3.003 1.00 0.00 14 CYS A CA 13
ATOM 4953 C C . CYS A 1 14 ? -2.847 -0.822 -1.558 1.00 0.00 14 CYS A C 13
ATOM 4954 O O . CYS A 1 14 ? -2.837 -0.051 -0.593 1.00 0.00 14 CYS A O 13
ATOM 4961 N N . GLY A 1 15 ? -2.725 -2.162 -1.382 1.00 0.00 15 GLY A N 13
ATOM 4962 C CA . GLY A 1 15 ? -2.505 -2.785 -0.053 1.00 0.00 15 GLY A CA 13
ATOM 4963 C C . GLY A 1 15 ? -1.126 -2.591 0.636 1.00 0.00 15 GLY A C 13
ATOM 4964 O O . GLY A 1 15 ? -1.052 -2.735 1.859 1.00 0.00 15 GLY A O 13
ATOM 4968 N N . CYS A 1 16 ? -0.058 -2.274 -0.125 1.00 0.00 16 CYS A N 13
ATOM 4969 C CA . CYS A 1 16 ? 1.327 -2.127 0.393 1.00 0.00 16 CYS A CA 13
ATOM 4970 C C . CYS A 1 16 ? 1.545 -1.036 1.486 1.00 0.00 16 CYS A C 13
ATOM 4971 O O . CYS A 1 16 ? 0.690 -0.179 1.731 1.00 0.00 16 CYS A O 13
ATOM 4978 N N . LYS A 1 17 ? 2.725 -1.088 2.128 1.00 0.00 17 LYS A N 13
ATOM 4979 C CA . LYS A 1 17 ? 3.200 -0.019 3.037 1.00 0.00 17 LYS A CA 13
ATOM 4980 C C . LYS A 1 17 ? 3.718 1.210 2.272 1.00 0.00 17 LYS A C 13
ATOM 4981 O O . LYS A 1 17 ? 3.097 2.276 2.271 1.00 0.00 17 LYS A O 13
ATOM 5000 N N . VAL A 1 18 ? 4.874 1.001 1.639 1.00 0.00 18 VAL A N 13
ATOM 5001 C CA . VAL A 1 18 ? 5.530 1.998 0.753 1.00 0.00 18 VAL A CA 13
ATOM 5002 C C . VAL A 1 18 ? 6.042 1.234 -0.509 1.00 0.00 18 VAL A C 13
ATOM 5003 O O . VAL A 1 18 ? 7.206 0.826 -0.583 1.00 0.00 18 VAL A O 13
ATOM 5016 N N . GLY A 1 19 ? 5.153 1.045 -1.502 1.00 0.00 19 GLY A N 13
ATOM 5017 C CA . GLY A 1 19 ? 5.519 0.397 -2.782 1.00 0.00 19 GLY A CA 13
ATOM 5018 C C . GLY A 1 19 ? 4.295 -0.063 -3.594 1.00 0.00 19 GLY A C 13
ATOM 5019 O O . GLY A 1 19 ? 4.031 -1.267 -3.675 1.00 0.00 19 GLY A O 13
ATOM 5023 N N . ARG A 1 20 ? 3.588 0.895 -4.209 1.00 0.00 20 ARG A N 13
ATOM 5024 C CA . ARG A 1 20 ? 2.372 0.625 -5.016 1.00 0.00 20 ARG A CA 13
ATOM 5025 C C . ARG A 1 20 ? 2.388 1.302 -6.412 1.00 0.00 20 ARG A C 13
ATOM 5026 O O . ARG A 1 20 ? 3.295 2.079 -6.736 1.00 0.00 20 ARG A O 13
ATOM 5077 N N . TYR A 1 23 ? -1.311 5.926 -8.390 1.00 0.00 23 TYR A N 13
ATOM 5078 C CA . TYR A 1 23 ? -2.393 6.552 -7.577 1.00 0.00 23 TYR A CA 13
ATOM 5079 C C . TYR A 1 23 ? -2.267 6.404 -6.029 1.00 0.00 23 TYR A C 13
ATOM 5080 O O . TYR A 1 23 ? -2.666 7.315 -5.299 1.00 0.00 23 TYR A O 13
ATOM 5098 N N . CYS A 1 24 ? -1.777 5.249 -5.553 1.00 0.00 24 CYS A N 13
ATOM 5099 C CA . CYS A 1 24 ? -1.618 4.952 -4.103 1.00 0.00 24 CYS A CA 13
ATOM 5100 C C . CYS A 1 24 ? -0.246 5.327 -3.473 1.00 0.00 24 CYS A C 13
ATOM 5101 O O . CYS A 1 24 ? -0.166 5.568 -2.266 1.00 0.00 24 CYS A O 13
ATOM 5108 N N . ASP A 1 25 ? 0.809 5.346 -4.300 1.00 0.00 25 ASP A N 13
ATOM 5109 C CA . ASP A 1 25 ? 2.193 5.695 -3.889 1.00 0.00 25 ASP A CA 13
ATOM 5110 C C . ASP A 1 25 ? 2.565 7.192 -4.084 1.00 0.00 25 ASP A C 13
ATOM 5111 O O . ASP A 1 25 ? 3.327 7.711 -3.263 1.00 0.00 25 ASP A O 13
ATOM 5121 N N . ARG A 1 26 ? 2.041 7.886 -5.119 1.00 0.00 26 ARG A N 13
ATOM 5122 C CA . ARG A 1 26 ? 2.211 9.362 -5.235 1.00 0.00 26 ARG A CA 13
ATOM 5123 C C . ARG A 1 26 ? 1.288 10.167 -4.274 1.00 0.00 26 ARG A C 13
ATOM 5124 O O . ARG A 1 26 ? 0.764 9.592 -3.312 1.00 0.00 26 ARG A O 13
ATOM 5160 N N . SER A 1 28 ? -1.654 11.052 -2.547 1.00 0.00 28 SER A N 13
ATOM 5161 C CA . SER A 1 28 ? -2.966 10.376 -2.397 1.00 0.00 28 SER A CA 13
ATOM 5162 C C . SER A 1 28 ? -3.958 11.284 -1.604 1.00 0.00 28 SER A C 13
ATOM 5163 O O . SER A 1 28 ? -3.934 11.288 -0.366 1.00 0.00 28 SER A O 13
ATOM 5171 N N . GLY A 1 29 ? -4.817 12.058 -2.300 1.00 0.00 29 GLY A N 13
ATOM 5172 C CA . GLY A 1 29 ? -5.789 12.947 -1.627 1.00 0.00 29 GLY A CA 13
ATOM 5173 C C . GLY A 1 29 ? -6.644 13.701 -2.657 1.00 0.00 29 GLY A C 13
ATOM 5174 O O . GLY A 1 29 ? -7.641 13.158 -3.144 1.00 0.00 29 GLY A O 13
ATOM 5178 N N . GLY A 1 30 ? -6.246 14.944 -2.975 1.00 0.00 30 GLY A N 13
ATOM 5179 C CA . GLY A 1 30 ? -6.967 15.792 -3.951 1.00 0.00 30 GLY A CA 13
ATOM 5180 C C . GLY A 1 30 ? -6.366 15.692 -5.363 1.00 0.00 30 GLY A C 13
ATOM 5181 O O . GLY A 1 30 ? -5.348 16.313 -5.672 1.00 0.00 30 GLY A O 13
ATOM 5188 N N . GLY A 1 1 ? 5.595 -5.217 -6.752 1.00 0.00 1 GLY A N 14
ATOM 5189 C CA . GLY A 1 1 ? 4.484 -6.121 -7.096 1.00 0.00 1 GLY A CA 14
ATOM 5190 C C . GLY A 1 1 ? 3.213 -5.355 -7.480 1.00 0.00 1 GLY A C 14
ATOM 5191 O O . GLY A 1 1 ? 3.052 -5.026 -8.656 1.00 0.00 1 GLY A O 14
ATOM 5196 N N . CYS A 1 2 ? 2.233 -5.062 -6.613 1.00 0.00 2 CYS A N 14
ATOM 5197 C CA . CYS A 1 2 ? 2.270 -5.322 -5.147 1.00 0.00 2 CYS A CA 14
ATOM 5198 C C . CYS A 1 2 ? 1.685 -6.719 -4.793 1.00 0.00 2 CYS A C 14
ATOM 5199 O O . CYS A 1 2 ? 2.453 -7.605 -4.408 1.00 0.00 2 CYS A O 14
ATOM 5206 N N . CYS A 1 3 ? 0.353 -6.909 -4.907 1.00 0.00 3 CYS A N 14
ATOM 5207 C CA . CYS A 1 3 ? -0.314 -8.192 -4.606 1.00 0.00 3 CYS A CA 14
ATOM 5208 C C . CYS A 1 3 ? -1.354 -8.410 -5.737 1.00 0.00 3 CYS A C 14
ATOM 5209 O O . CYS A 1 3 ? -0.957 -9.001 -6.747 1.00 0.00 3 CYS A O 14
ATOM 5216 N N . GLY A 1 4 ? -2.635 -7.943 -5.636 1.00 0.00 4 GLY A N 14
ATOM 5217 C CA . GLY A 1 4 ? -3.533 -7.965 -6.811 1.00 0.00 4 GLY A CA 14
ATOM 5218 C C . GLY A 1 4 ? -4.046 -9.367 -7.252 1.00 0.00 4 GLY A C 14
ATOM 5219 O O . GLY A 1 4 ? -4.273 -10.219 -6.387 1.00 0.00 4 GLY A O 14
ATOM 5223 N N . PRO A 1 5 ? -4.185 -9.641 -8.581 1.00 0.00 5 PRO A N 14
ATOM 5224 C CA . PRO A 1 5 ? -4.440 -10.998 -9.140 1.00 0.00 5 PRO A CA 14
ATOM 5225 C C . PRO A 1 5 ? -3.609 -12.223 -8.645 1.00 0.00 5 PRO A C 14
ATOM 5226 O O . PRO A 1 5 ? -4.106 -13.350 -8.734 1.00 0.00 5 PRO A O 14
ATOM 5237 N N . TYR A 1 6 ? -2.383 -12.008 -8.119 1.00 0.00 6 TYR A N 14
ATOM 5238 C CA . TYR A 1 6 ? -1.582 -13.063 -7.445 1.00 0.00 6 TYR A CA 14
ATOM 5239 C C . TYR A 1 6 ? -1.322 -12.594 -5.968 1.00 0.00 6 TYR A C 14
ATOM 5240 O O . TYR A 1 6 ? -0.257 -12.019 -5.713 1.00 0.00 6 TYR A O 14
ATOM 5273 N N . ASN A 1 8 ? -1.525 -12.851 -1.257 1.00 0.00 8 ASN A N 14
ATOM 5274 C CA . ASN A 1 8 ? -1.416 -13.833 -0.138 1.00 0.00 8 ASN A CA 14
ATOM 5275 C C . ASN A 1 8 ? -2.854 -14.392 0.097 1.00 0.00 8 ASN A C 14
ATOM 5276 O O . ASN A 1 8 ? -3.169 -15.450 -0.456 1.00 0.00 8 ASN A O 14
ATOM 5287 N N . ALA A 1 9 ? -3.726 -13.691 0.862 1.00 0.00 9 ALA A N 14
ATOM 5288 C CA . ALA A 1 9 ? -5.179 -14.013 0.950 1.00 0.00 9 ALA A CA 14
ATOM 5289 C C . ALA A 1 9 ? -5.844 -13.173 -0.170 1.00 0.00 9 ALA A C 14
ATOM 5290 O O . ALA A 1 9 ? -5.996 -13.682 -1.285 1.00 0.00 9 ALA A O 14
ATOM 5297 N N . ALA A 1 10 ? -6.246 -11.927 0.120 1.00 0.00 10 ALA A N 14
ATOM 5298 C CA . ALA A 1 10 ? -6.618 -10.950 -0.933 1.00 0.00 10 ALA A CA 14
ATOM 5299 C C . ALA A 1 10 ? -5.914 -9.619 -0.570 1.00 0.00 10 ALA A C 14
ATOM 5300 O O . ALA A 1 10 ? -6.540 -8.578 -0.341 1.00 0.00 10 ALA A O 14
ATOM 5307 N N . CYS A 1 11 ? -4.564 -9.676 -0.570 1.00 0.00 11 CYS A N 14
ATOM 5308 C CA . CYS A 1 11 ? -3.703 -8.473 -0.487 1.00 0.00 11 CYS A CA 14
ATOM 5309 C C . CYS A 1 11 ? -3.889 -7.683 -1.829 1.00 0.00 11 CYS A C 14
ATOM 5310 O O . CYS A 1 11 ? -4.001 -8.272 -2.911 1.00 0.00 11 CYS A O 14
ATOM 5317 N N . HIS A 1 12 ? -4.002 -6.352 -1.738 1.00 0.00 12 HIS A N 14
ATOM 5318 C CA . HIS A 1 12 ? -4.411 -5.483 -2.885 1.00 0.00 12 HIS A CA 14
ATOM 5319 C C . HIS A 1 12 ? -3.221 -4.799 -3.647 1.00 0.00 12 HIS A C 14
ATOM 5320 O O . HIS A 1 12 ? -2.106 -4.773 -3.113 1.00 0.00 12 HIS A O 14
ATOM 5350 N N . CYS A 1 14 ? -2.929 -1.260 -4.268 1.00 0.00 14 CYS A N 14
ATOM 5351 C CA . CYS A 1 14 ? -2.787 -0.304 -3.141 1.00 0.00 14 CYS A CA 14
ATOM 5352 C C . CYS A 1 14 ? -2.870 -0.935 -1.711 1.00 0.00 14 CYS A C 14
ATOM 5353 O O . CYS A 1 14 ? -2.894 -0.177 -0.736 1.00 0.00 14 CYS A O 14
ATOM 5360 N N . GLY A 1 15 ? -2.834 -2.285 -1.550 1.00 0.00 15 GLY A N 14
ATOM 5361 C CA . GLY A 1 15 ? -2.646 -2.929 -0.228 1.00 0.00 15 GLY A CA 14
ATOM 5362 C C . GLY A 1 15 ? -1.262 -2.640 0.445 1.00 0.00 15 GLY A C 14
ATOM 5363 O O . GLY A 1 15 ? -1.182 -2.567 1.673 1.00 0.00 15 GLY A O 14
ATOM 5367 N N . CYS A 1 16 ? -0.199 -2.453 -0.378 1.00 0.00 16 CYS A N 14
ATOM 5368 C CA . CYS A 1 16 ? 1.136 -1.955 0.026 1.00 0.00 16 CYS A CA 14
ATOM 5369 C C . CYS A 1 16 ? 1.175 -0.696 0.937 1.00 0.00 16 CYS A C 14
ATOM 5370 O O . CYS A 1 16 ? 0.412 0.258 0.758 1.00 0.00 16 CYS A O 14
ATOM 5377 N N . LYS A 1 17 ? 2.105 -0.743 1.900 1.00 0.00 17 LYS A N 14
ATOM 5378 C CA . LYS A 1 17 ? 2.493 0.428 2.735 1.00 0.00 17 LYS A CA 14
ATOM 5379 C C . LYS A 1 17 ? 3.802 1.144 2.282 1.00 0.00 17 LYS A C 14
ATOM 5380 O O . LYS A 1 17 ? 4.059 2.263 2.733 1.00 0.00 17 LYS A O 14
ATOM 5399 N N . VAL A 1 18 ? 4.618 0.506 1.420 1.00 0.00 18 VAL A N 14
ATOM 5400 C CA . VAL A 1 18 ? 5.811 1.105 0.773 1.00 0.00 18 VAL A CA 14
ATOM 5401 C C . VAL A 1 18 ? 5.951 0.381 -0.604 1.00 0.00 18 VAL A C 14
ATOM 5402 O O . VAL A 1 18 ? 6.168 -0.835 -0.664 1.00 0.00 18 VAL A O 14
ATOM 5415 N N . GLY A 1 19 ? 5.816 1.142 -1.703 1.00 0.00 19 GLY A N 14
ATOM 5416 C CA . GLY A 1 19 ? 5.924 0.594 -3.078 1.00 0.00 19 GLY A CA 14
ATOM 5417 C C . GLY A 1 19 ? 4.570 0.163 -3.678 1.00 0.00 19 GLY A C 14
ATOM 5418 O O . GLY A 1 19 ? 4.256 -1.029 -3.720 1.00 0.00 19 GLY A O 14
ATOM 5422 N N . ARG A 1 20 ? 3.802 1.154 -4.150 1.00 0.00 20 ARG A N 14
ATOM 5423 C CA . ARG A 1 20 ? 2.430 0.966 -4.681 1.00 0.00 20 ARG A CA 14
ATOM 5424 C C . ARG A 1 20 ? 2.265 1.470 -6.144 1.00 0.00 20 ARG A C 14
ATOM 5425 O O . ARG A 1 20 ? 3.167 2.111 -6.699 1.00 0.00 20 ARG A O 14
ATOM 5476 N N . TYR A 1 23 ? -1.365 6.101 -8.204 1.00 0.00 23 TYR A N 14
ATOM 5477 C CA . TYR A 1 23 ? -2.318 6.823 -7.318 1.00 0.00 23 TYR A CA 14
ATOM 5478 C C . TYR A 1 23 ? -2.067 6.633 -5.787 1.00 0.00 23 TYR A C 14
ATOM 5479 O O . TYR A 1 23 ? -2.285 7.578 -5.023 1.00 0.00 23 TYR A O 14
ATOM 5497 N N . CYS A 1 24 ? -1.669 5.421 -5.349 1.00 0.00 24 CYS A N 14
ATOM 5498 C CA . CYS A 1 24 ? -1.442 5.098 -3.906 1.00 0.00 24 CYS A CA 14
ATOM 5499 C C . CYS A 1 24 ? 0.004 5.334 -3.369 1.00 0.00 24 CYS A C 14
ATOM 5500 O O . CYS A 1 24 ? 0.193 5.403 -2.151 1.00 0.00 24 CYS A O 14
ATOM 5507 N N . ASP A 1 25 ? 0.991 5.492 -4.265 1.00 0.00 25 ASP A N 14
ATOM 5508 C CA . ASP A 1 25 ? 2.365 5.953 -3.926 1.00 0.00 25 ASP A CA 14
ATOM 5509 C C . ASP A 1 25 ? 2.460 7.515 -3.996 1.00 0.00 25 ASP A C 14
ATOM 5510 O O . ASP A 1 25 ? 3.150 8.110 -3.163 1.00 0.00 25 ASP A O 14
ATOM 5520 N N . ARG A 1 26 ? 1.762 8.166 -4.955 1.00 0.00 26 ARG A N 14
ATOM 5521 C CA . ARG A 1 26 ? 1.580 9.640 -4.984 1.00 0.00 26 ARG A CA 14
ATOM 5522 C C . ARG A 1 26 ? 0.729 10.165 -3.771 1.00 0.00 26 ARG A C 14
ATOM 5523 O O . ARG A 1 26 ? -0.063 9.375 -3.241 1.00 0.00 26 ARG A O 14
ATOM 5559 N N . SER A 1 28 ? -1.791 10.714 -1.201 1.00 0.00 28 SER A N 14
ATOM 5560 C CA . SER A 1 28 ? -3.217 10.301 -1.143 1.00 0.00 28 SER A CA 14
ATOM 5561 C C . SER A 1 28 ? -4.047 11.180 -0.162 1.00 0.00 28 SER A C 14
ATOM 5562 O O . SER A 1 28 ? -4.909 11.932 -0.628 1.00 0.00 28 SER A O 14
ATOM 5570 N N . GLY A 1 29 ? -3.770 11.122 1.158 1.00 0.00 29 GLY A N 14
ATOM 5571 C CA . GLY A 1 29 ? -4.364 12.058 2.141 1.00 0.00 29 GLY A CA 14
ATOM 5572 C C . GLY A 1 29 ? -3.425 13.244 2.432 1.00 0.00 29 GLY A C 14
ATOM 5573 O O . GLY A 1 29 ? -2.668 13.205 3.407 1.00 0.00 29 GLY A O 14
ATOM 5577 N N . GLY A 1 30 ? -3.481 14.276 1.576 1.00 0.00 30 GLY A N 14
ATOM 5578 C CA . GLY A 1 30 ? -2.586 15.445 1.686 1.00 0.00 30 GLY A CA 14
ATOM 5579 C C . GLY A 1 30 ? -2.620 16.275 0.394 1.00 0.00 30 GLY A C 14
ATOM 5580 O O . GLY A 1 30 ? -3.479 17.137 0.210 1.00 0.00 30 GLY A O 14
ATOM 5587 N N . GLY A 1 1 ? 7.797 -8.998 0.810 1.00 0.00 1 GLY A N 15
ATOM 5588 C CA . GLY A 1 1 ? 7.449 -7.577 0.998 1.00 0.00 1 GLY A CA 15
ATOM 5589 C C . GLY A 1 1 ? 5.952 -7.402 1.288 1.00 0.00 1 GLY A C 15
ATOM 5590 O O . GLY A 1 1 ? 5.529 -7.538 2.441 1.00 0.00 1 GLY A O 15
ATOM 5595 N N . CYS A 1 2 ? 5.167 -7.095 0.239 1.00 0.00 2 CYS A N 15
ATOM 5596 C CA . CYS A 1 2 ? 3.698 -6.920 0.335 1.00 0.00 2 CYS A CA 15
ATOM 5597 C C . CYS A 1 2 ? 3.052 -8.061 -0.510 1.00 0.00 2 CYS A C 15
ATOM 5598 O O . CYS A 1 2 ? 3.264 -9.237 -0.192 1.00 0.00 2 CYS A O 15
ATOM 5605 N N . CYS A 1 3 ? 2.245 -7.744 -1.539 1.00 0.00 3 CYS A N 15
ATOM 5606 C CA . CYS A 1 3 ? 1.725 -8.742 -2.507 1.00 0.00 3 CYS A CA 15
ATOM 5607 C C . CYS A 1 3 ? 1.495 -8.046 -3.878 1.00 0.00 3 CYS A C 15
ATOM 5608 O O . CYS A 1 3 ? 2.329 -8.240 -4.769 1.00 0.00 3 CYS A O 15
ATOM 5615 N N . GLY A 1 4 ? 0.398 -7.266 -4.062 1.00 0.00 4 GLY A N 15
ATOM 5616 C CA . GLY A 1 4 ? 0.094 -6.625 -5.369 1.00 0.00 4 GLY A CA 15
ATOM 5617 C C . GLY A 1 4 ? -1.205 -7.125 -6.069 1.00 0.00 4 GLY A C 15
ATOM 5618 O O . GLY A 1 4 ? -2.052 -7.731 -5.410 1.00 0.00 4 GLY A O 15
ATOM 5622 N N . PRO A 1 5 ? -1.430 -6.887 -7.392 1.00 0.00 5 PRO A N 15
ATOM 5623 C CA . PRO A 1 5 ? -2.702 -7.260 -8.078 1.00 0.00 5 PRO A CA 15
ATOM 5624 C C . PRO A 1 5 ? -2.926 -8.738 -8.555 1.00 0.00 5 PRO A C 15
ATOM 5625 O O . PRO A 1 5 ? -3.930 -8.977 -9.234 1.00 0.00 5 PRO A O 15
ATOM 5636 N N . TYR A 1 6 ? -2.050 -9.719 -8.235 1.00 0.00 6 TYR A N 15
ATOM 5637 C CA . TYR A 1 6 ? -2.042 -11.040 -8.935 1.00 0.00 6 TYR A CA 15
ATOM 5638 C C . TYR A 1 6 ? -2.919 -12.097 -8.167 1.00 0.00 6 TYR A C 15
ATOM 5639 O O . TYR A 1 6 ? -4.031 -12.299 -8.669 1.00 0.00 6 TYR A O 15
ATOM 5672 N N . ASN A 1 8 ? -5.423 -13.781 -4.690 1.00 0.00 8 ASN A N 15
ATOM 5673 C CA . ASN A 1 8 ? -6.860 -13.536 -4.349 1.00 0.00 8 ASN A CA 15
ATOM 5674 C C . ASN A 1 8 ? -7.130 -13.001 -2.909 1.00 0.00 8 ASN A C 15
ATOM 5675 O O . ASN A 1 8 ? -7.847 -12.002 -2.787 1.00 0.00 8 ASN A O 15
ATOM 5686 N N . ALA A 1 9 ? -6.624 -13.650 -1.834 1.00 0.00 9 ALA A N 15
ATOM 5687 C CA . ALA A 1 9 ? -7.030 -13.341 -0.433 1.00 0.00 9 ALA A CA 15
ATOM 5688 C C . ALA A 1 9 ? -6.508 -11.977 0.115 1.00 0.00 9 ALA A C 15
ATOM 5689 O O . ALA A 1 9 ? -7.248 -10.992 0.043 1.00 0.00 9 ALA A O 15
ATOM 5696 N N . ALA A 1 10 ? -5.263 -11.898 0.623 1.00 0.00 10 ALA A N 15
ATOM 5697 C CA . ALA A 1 10 ? -4.625 -10.598 0.996 1.00 0.00 10 ALA A CA 15
ATOM 5698 C C . ALA A 1 10 ? -4.123 -9.681 -0.159 1.00 0.00 10 ALA A C 15
ATOM 5699 O O . ALA A 1 10 ? -3.827 -8.509 0.092 1.00 0.00 10 ALA A O 15
ATOM 5706 N N . CYS A 1 11 ? -4.011 -10.208 -1.392 1.00 0.00 11 CYS A N 15
ATOM 5707 C CA . CYS A 1 11 ? -3.323 -9.527 -2.501 1.00 0.00 11 CYS A CA 15
ATOM 5708 C C . CYS A 1 11 ? -4.152 -8.366 -3.109 1.00 0.00 11 CYS A C 15
ATOM 5709 O O . CYS A 1 11 ? -5.187 -8.582 -3.748 1.00 0.00 11 CYS A O 15
ATOM 5716 N N . HIS A 1 12 ? -3.670 -7.136 -2.868 1.00 0.00 12 HIS A N 15
ATOM 5717 C CA . HIS A 1 12 ? -4.309 -5.888 -3.357 1.00 0.00 12 HIS A CA 15
ATOM 5718 C C . HIS A 1 12 ? -3.207 -4.945 -3.943 1.00 0.00 12 HIS A C 15
ATOM 5719 O O . HIS A 1 12 ? -2.141 -4.831 -3.322 1.00 0.00 12 HIS A O 15
ATOM 5749 N N . CYS A 1 14 ? -3.074 -1.341 -4.103 1.00 0.00 14 CYS A N 15
ATOM 5750 C CA . CYS A 1 14 ? -2.891 -0.338 -3.021 1.00 0.00 14 CYS A CA 15
ATOM 5751 C C . CYS A 1 14 ? -3.072 -0.896 -1.569 1.00 0.00 14 CYS A C 15
ATOM 5752 O O . CYS A 1 14 ? -3.400 -0.126 -0.659 1.00 0.00 14 CYS A O 15
ATOM 5759 N N . GLY A 1 15 ? -2.803 -2.198 -1.311 1.00 0.00 15 GLY A N 15
ATOM 5760 C CA . GLY A 1 15 ? -2.720 -2.736 0.071 1.00 0.00 15 GLY A CA 15
ATOM 5761 C C . GLY A 1 15 ? -1.419 -2.371 0.849 1.00 0.00 15 GLY A C 15
ATOM 5762 O O . GLY A 1 15 ? -1.451 -2.240 2.074 1.00 0.00 15 GLY A O 15
ATOM 5766 N N . CYS A 1 16 ? -0.294 -2.211 0.125 1.00 0.00 16 CYS A N 15
ATOM 5767 C CA . CYS A 1 16 ? 1.046 -1.928 0.678 1.00 0.00 16 CYS A CA 15
ATOM 5768 C C . CYS A 1 16 ? 1.240 -0.526 1.320 1.00 0.00 16 CYS A C 15
ATOM 5769 O O . CYS A 1 16 ? 0.511 0.432 1.040 1.00 0.00 16 CYS A O 15
ATOM 5776 N N . LYS A 1 17 ? 2.290 -0.438 2.151 1.00 0.00 17 LYS A N 15
ATOM 5777 C CA . LYS A 1 17 ? 2.800 0.845 2.688 1.00 0.00 17 LYS A CA 15
ATOM 5778 C C . LYS A 1 17 ? 3.769 1.496 1.685 1.00 0.00 17 LYS A C 15
ATOM 5779 O O . LYS A 1 17 ? 3.444 2.481 1.018 1.00 0.00 17 LYS A O 15
ATOM 5798 N N . VAL A 1 18 ? 4.949 0.875 1.606 1.00 0.00 18 VAL A N 15
ATOM 5799 C CA . VAL A 1 18 ? 5.978 1.163 0.571 1.00 0.00 18 VAL A CA 15
ATOM 5800 C C . VAL A 1 18 ? 5.798 0.182 -0.635 1.00 0.00 18 VAL A C 15
ATOM 5801 O O . VAL A 1 18 ? 5.630 -1.029 -0.453 1.00 0.00 18 VAL A O 15
ATOM 5814 N N . GLY A 1 19 ? 5.853 0.725 -1.864 1.00 0.00 19 GLY A N 15
ATOM 5815 C CA . GLY A 1 19 ? 5.756 -0.077 -3.107 1.00 0.00 19 GLY A CA 15
ATOM 5816 C C . GLY A 1 19 ? 4.310 -0.262 -3.610 1.00 0.00 19 GLY A C 15
ATOM 5817 O O . GLY A 1 19 ? 3.712 -1.319 -3.393 1.00 0.00 19 GLY A O 15
ATOM 5821 N N . ARG A 1 20 ? 3.773 0.774 -4.278 1.00 0.00 20 ARG A N 15
ATOM 5822 C CA . ARG A 1 20 ? 2.361 0.814 -4.739 1.00 0.00 20 ARG A CA 15
ATOM 5823 C C . ARG A 1 20 ? 2.175 1.694 -6.027 1.00 0.00 20 ARG A C 15
ATOM 5824 O O . ARG A 1 20 ? 2.965 2.619 -6.249 1.00 0.00 20 ARG A O 15
ATOM 5875 N N . TYR A 1 23 ? -1.684 6.087 -8.563 1.00 0.00 23 TYR A N 15
ATOM 5876 C CA . TYR A 1 23 ? -2.853 6.532 -7.746 1.00 0.00 23 TYR A CA 15
ATOM 5877 C C . TYR A 1 23 ? -2.733 6.325 -6.197 1.00 0.00 23 TYR A C 15
ATOM 5878 O O . TYR A 1 23 ? -3.318 7.098 -5.434 1.00 0.00 23 TYR A O 15
ATOM 5896 N N . CYS A 1 24 ? -2.011 5.275 -5.759 1.00 0.00 24 CYS A N 15
ATOM 5897 C CA . CYS A 1 24 ? -1.809 4.938 -4.323 1.00 0.00 24 CYS A CA 15
ATOM 5898 C C . CYS A 1 24 ? -0.652 5.700 -3.606 1.00 0.00 24 CYS A C 15
ATOM 5899 O O . CYS A 1 24 ? -0.697 5.879 -2.387 1.00 0.00 24 CYS A O 15
ATOM 5906 N N . ASP A 1 25 ? 0.340 6.170 -4.377 1.00 0.00 25 ASP A N 15
ATOM 5907 C CA . ASP A 1 25 ? 1.392 7.110 -3.916 1.00 0.00 25 ASP A CA 15
ATOM 5908 C C . ASP A 1 25 ? 0.952 8.598 -4.114 1.00 0.00 25 ASP A C 15
ATOM 5909 O O . ASP A 1 25 ? 1.258 9.419 -3.244 1.00 0.00 25 ASP A O 15
ATOM 5919 N N . ARG A 1 26 ? 0.237 8.944 -5.211 1.00 0.00 26 ARG A N 15
ATOM 5920 C CA . ARG A 1 26 ? -0.411 10.275 -5.361 1.00 0.00 26 ARG A CA 15
ATOM 5921 C C . ARG A 1 26 ? -1.620 10.475 -4.383 1.00 0.00 26 ARG A C 15
ATOM 5922 O O . ARG A 1 26 ? -2.088 9.476 -3.823 1.00 0.00 26 ARG A O 15
ATOM 5958 N N . SER A 1 28 ? -4.519 10.104 -2.201 1.00 0.00 28 SER A N 15
ATOM 5959 C CA . SER A 1 28 ? -5.598 9.085 -2.198 1.00 0.00 28 SER A CA 15
ATOM 5960 C C . SER A 1 28 ? -6.881 9.571 -1.462 1.00 0.00 28 SER A C 15
ATOM 5961 O O . SER A 1 28 ? -7.909 9.755 -2.122 1.00 0.00 28 SER A O 15
ATOM 5969 N N . GLY A 1 29 ? -6.827 9.794 -0.131 1.00 0.00 29 GLY A N 15
ATOM 5970 C CA . GLY A 1 29 ? -7.981 10.290 0.650 1.00 0.00 29 GLY A CA 15
ATOM 5971 C C . GLY A 1 29 ? -7.946 11.819 0.822 1.00 0.00 29 GLY A C 15
ATOM 5972 O O . GLY A 1 29 ? -7.249 12.324 1.709 1.00 0.00 29 GLY A O 15
ATOM 5976 N N . GLY A 1 30 ? -8.703 12.536 -0.023 1.00 0.00 30 GLY A N 15
ATOM 5977 C CA . GLY A 1 30 ? -8.759 14.010 0.028 1.00 0.00 30 GLY A CA 15
ATOM 5978 C C . GLY A 1 30 ? -9.681 14.565 -1.067 1.00 0.00 30 GLY A C 15
ATOM 5979 O O . GLY A 1 30 ? -9.288 14.699 -2.227 1.00 0.00 30 GLY A O 15
ATOM 5986 N N . GLY A 1 1 ? -1.876 -5.634 -8.443 1.00 0.00 1 GLY A N 16
ATOM 5987 C CA . GLY A 1 1 ? -0.761 -6.493 -8.007 1.00 0.00 1 GLY A CA 16
ATOM 5988 C C . GLY A 1 1 ? 0.299 -5.698 -7.227 1.00 0.00 1 GLY A C 16
ATOM 5989 O O . GLY A 1 1 ? 1.132 -5.018 -7.832 1.00 0.00 1 GLY A O 16
ATOM 5994 N N . CYS A 1 2 ? 0.270 -5.810 -5.888 1.00 0.00 2 CYS A N 16
ATOM 5995 C CA . CYS A 1 2 ? 1.342 -5.343 -4.998 1.00 0.00 2 CYS A CA 16
ATOM 5996 C C . CYS A 1 2 ? 1.042 -6.180 -3.719 1.00 0.00 2 CYS A C 16
ATOM 5997 O O . CYS A 1 2 ? 0.073 -5.906 -3.004 1.00 0.00 2 CYS A O 16
ATOM 6004 N N . CYS A 1 3 ? 1.837 -7.229 -3.446 1.00 0.00 3 CYS A N 16
ATOM 6005 C CA . CYS A 1 3 ? 1.554 -8.182 -2.343 1.00 0.00 3 CYS A CA 16
ATOM 6006 C C . CYS A 1 3 ? 2.320 -7.651 -1.098 1.00 0.00 3 CYS A C 16
ATOM 6007 O O . CYS A 1 3 ? 3.433 -8.093 -0.788 1.00 0.00 3 CYS A O 16
ATOM 6014 N N . GLY A 1 4 ? 1.722 -6.649 -0.430 1.00 0.00 4 GLY A N 16
ATOM 6015 C CA . GLY A 1 4 ? 2.396 -5.877 0.626 1.00 0.00 4 GLY A CA 16
ATOM 6016 C C . GLY A 1 4 ? 2.564 -6.548 2.021 1.00 0.00 4 GLY A C 16
ATOM 6017 O O . GLY A 1 4 ? 3.007 -7.699 2.057 1.00 0.00 4 GLY A O 16
ATOM 6021 N N . PRO A 1 5 ? 2.249 -5.874 3.168 1.00 0.00 5 PRO A N 16
ATOM 6022 C CA . PRO A 1 5 ? 2.283 -6.445 4.545 1.00 0.00 5 PRO A CA 16
ATOM 6023 C C . PRO A 1 5 ? 1.901 -7.929 4.819 1.00 0.00 5 PRO A C 16
ATOM 6024 O O . PRO A 1 5 ? 2.553 -8.576 5.644 1.00 0.00 5 PRO A O 16
ATOM 6035 N N . TYR A 1 6 ? 0.879 -8.453 4.118 1.00 0.00 6 TYR A N 16
ATOM 6036 C CA . TYR A 1 6 ? 0.559 -9.904 4.106 1.00 0.00 6 TYR A CA 16
ATOM 6037 C C . TYR A 1 6 ? 0.795 -10.368 2.629 1.00 0.00 6 TYR A C 16
ATOM 6038 O O . TYR A 1 6 ? -0.098 -10.135 1.804 1.00 0.00 6 TYR A O 16
ATOM 6071 N N . ASN A 1 8 ? 0.467 -12.878 0.463 1.00 0.00 8 ASN A N 16
ATOM 6072 C CA . ASN A 1 8 ? -0.194 -14.154 0.066 1.00 0.00 8 ASN A CA 16
ATOM 6073 C C . ASN A 1 8 ? -1.700 -14.107 0.474 1.00 0.00 8 ASN A C 16
ATOM 6074 O O . ASN A 1 8 ? -2.562 -14.356 -0.374 1.00 0.00 8 ASN A O 16
ATOM 6085 N N . ALA A 1 9 ? -2.013 -13.788 1.751 1.00 0.00 9 ALA A N 16
ATOM 6086 C CA . ALA A 1 9 ? -3.406 -13.626 2.242 1.00 0.00 9 ALA A CA 16
ATOM 6087 C C . ALA A 1 9 ? -4.114 -12.314 1.796 1.00 0.00 9 ALA A C 16
ATOM 6088 O O . ALA A 1 9 ? -5.259 -12.389 1.343 1.00 0.00 9 ALA A O 16
ATOM 6095 N N . ALA A 1 10 ? -3.454 -11.141 1.927 1.00 0.00 10 ALA A N 16
ATOM 6096 C CA . ALA A 1 10 ? -4.002 -9.846 1.446 1.00 0.00 10 ALA A CA 16
ATOM 6097 C C . ALA A 1 10 ? -3.073 -9.190 0.385 1.00 0.00 10 ALA A C 16
ATOM 6098 O O . ALA A 1 10 ? -2.550 -8.087 0.585 1.00 0.00 10 ALA A O 16
ATOM 6105 N N . CYS A 1 11 ? -2.933 -9.850 -0.786 1.00 0.00 11 CYS A N 16
ATOM 6106 C CA . CYS A 1 11 ? -2.268 -9.251 -1.971 1.00 0.00 11 CYS A CA 16
ATOM 6107 C C . CYS A 1 11 ? -3.252 -8.291 -2.698 1.00 0.00 11 CYS A C 16
ATOM 6108 O O . CYS A 1 11 ? -4.261 -8.722 -3.268 1.00 0.00 11 CYS A O 16
ATOM 6115 N N . HIS A 1 12 ? -2.958 -6.983 -2.614 1.00 0.00 12 HIS A N 16
ATOM 6116 C CA . HIS A 1 12 ? -3.882 -5.901 -3.052 1.00 0.00 12 HIS A CA 16
ATOM 6117 C C . HIS A 1 12 ? -3.041 -4.741 -3.669 1.00 0.00 12 HIS A C 16
ATOM 6118 O O . HIS A 1 12 ? -2.079 -4.325 -3.013 1.00 0.00 12 HIS A O 16
ATOM 6148 N N . CYS A 1 14 ? -3.469 -1.143 -4.004 1.00 0.00 14 CYS A N 16
ATOM 6149 C CA . CYS A 1 14 ? -3.373 -0.156 -2.895 1.00 0.00 14 CYS A CA 16
ATOM 6150 C C . CYS A 1 14 ? -3.531 -0.767 -1.458 1.00 0.00 14 CYS A C 16
ATOM 6151 O O . CYS A 1 14 ? -4.059 -0.108 -0.557 1.00 0.00 14 CYS A O 16
ATOM 6158 N N . GLY A 1 15 ? -3.033 -2.005 -1.229 1.00 0.00 15 GLY A N 16
ATOM 6159 C CA . GLY A 1 15 ? -2.890 -2.596 0.121 1.00 0.00 15 GLY A CA 16
ATOM 6160 C C . GLY A 1 15 ? -1.440 -2.394 0.678 1.00 0.00 15 GLY A C 16
ATOM 6161 O O . GLY A 1 15 ? -1.273 -2.210 1.885 1.00 0.00 15 GLY A O 16
ATOM 6165 N N . CYS A 1 16 ? -0.414 -2.414 -0.214 1.00 0.00 16 CYS A N 16
ATOM 6166 C CA . CYS A 1 16 ? 0.992 -2.022 0.050 1.00 0.00 16 CYS A CA 16
ATOM 6167 C C . CYS A 1 16 ? 1.168 -0.685 0.828 1.00 0.00 16 CYS A C 16
ATOM 6168 O O . CYS A 1 16 ? 0.565 0.337 0.484 1.00 0.00 16 CYS A O 16
ATOM 6175 N N . LYS A 1 17 ? 2.016 -0.727 1.867 1.00 0.00 17 LYS A N 16
ATOM 6176 C CA . LYS A 1 17 ? 2.478 0.491 2.590 1.00 0.00 17 LYS A CA 16
ATOM 6177 C C . LYS A 1 17 ? 3.807 1.133 2.109 1.00 0.00 17 LYS A C 16
ATOM 6178 O O . LYS A 1 17 ? 4.090 2.266 2.504 1.00 0.00 17 LYS A O 16
ATOM 6197 N N . VAL A 1 18 ? 4.612 0.425 1.299 1.00 0.00 18 VAL A N 16
ATOM 6198 C CA . VAL A 1 18 ? 5.897 0.921 0.741 1.00 0.00 18 VAL A CA 16
ATOM 6199 C C . VAL A 1 18 ? 6.021 0.298 -0.683 1.00 0.00 18 VAL A C 16
ATOM 6200 O O . VAL A 1 18 ? 6.127 -0.925 -0.834 1.00 0.00 18 VAL A O 16
ATOM 6213 N N . GLY A 1 19 ? 6.000 1.150 -1.725 1.00 0.00 19 GLY A N 16
ATOM 6214 C CA . GLY A 1 19 ? 6.131 0.696 -3.130 1.00 0.00 19 GLY A CA 16
ATOM 6215 C C . GLY A 1 19 ? 4.814 0.160 -3.728 1.00 0.00 19 GLY A C 16
ATOM 6216 O O . GLY A 1 19 ? 4.582 -1.052 -3.725 1.00 0.00 19 GLY A O 16
ATOM 6220 N N . ARG A 1 20 ? 3.983 1.079 -4.237 1.00 0.00 20 ARG A N 16
ATOM 6221 C CA . ARG A 1 20 ? 2.644 0.754 -4.789 1.00 0.00 20 ARG A CA 16
ATOM 6222 C C . ARG A 1 20 ? 2.444 1.270 -6.239 1.00 0.00 20 ARG A C 16
ATOM 6223 O O . ARG A 1 20 ? 3.358 1.822 -6.862 1.00 0.00 20 ARG A O 16
ATOM 6274 N N . TYR A 1 23 ? -1.319 6.021 -8.326 1.00 0.00 23 TYR A N 16
ATOM 6275 C CA . TYR A 1 23 ? -2.287 6.689 -7.413 1.00 0.00 23 TYR A CA 16
ATOM 6276 C C . TYR A 1 23 ? -2.084 6.441 -5.886 1.00 0.00 23 TYR A C 16
ATOM 6277 O O . TYR A 1 23 ? -2.391 7.330 -5.087 1.00 0.00 23 TYR A O 16
ATOM 6295 N N . CYS A 1 24 ? -1.627 5.235 -5.496 1.00 0.00 24 CYS A N 16
ATOM 6296 C CA . CYS A 1 24 ? -1.490 4.835 -4.067 1.00 0.00 24 CYS A CA 16
ATOM 6297 C C . CYS A 1 24 ? -0.118 5.147 -3.401 1.00 0.00 24 CYS A C 16
ATOM 6298 O O . CYS A 1 24 ? -0.047 5.246 -2.172 1.00 0.00 24 CYS A O 16
ATOM 6305 N N . ASP A 1 25 ? 0.938 5.332 -4.210 1.00 0.00 25 ASP A N 16
ATOM 6306 C CA . ASP A 1 25 ? 2.255 5.847 -3.757 1.00 0.00 25 ASP A CA 16
ATOM 6307 C C . ASP A 1 25 ? 2.342 7.403 -3.827 1.00 0.00 25 ASP A C 16
ATOM 6308 O O . ASP A 1 25 ? 2.974 7.993 -2.945 1.00 0.00 25 ASP A O 16
ATOM 6318 N N . ARG A 1 26 ? 1.711 8.066 -4.826 1.00 0.00 26 ARG A N 16
ATOM 6319 C CA . ARG A 1 26 ? 1.557 9.545 -4.821 1.00 0.00 26 ARG A CA 16
ATOM 6320 C C . ARG A 1 26 ? 0.423 10.019 -3.860 1.00 0.00 26 ARG A C 16
ATOM 6321 O O . ARG A 1 26 ? 0.010 9.255 -2.979 1.00 0.00 26 ARG A O 16
ATOM 6357 N N . SER A 1 28 ? -2.819 9.945 -2.468 1.00 0.00 28 SER A N 16
ATOM 6358 C CA . SER A 1 28 ? -3.940 8.975 -2.563 1.00 0.00 28 SER A CA 16
ATOM 6359 C C . SER A 1 28 ? -5.291 9.549 -2.038 1.00 0.00 28 SER A C 16
ATOM 6360 O O . SER A 1 28 ? -6.218 9.709 -2.840 1.00 0.00 28 SER A O 16
ATOM 6368 N N . GLY A 1 29 ? -5.407 9.853 -0.730 1.00 0.00 29 GLY A N 16
ATOM 6369 C CA . GLY A 1 29 ? -6.651 10.405 -0.155 1.00 0.00 29 GLY A CA 16
ATOM 6370 C C . GLY A 1 29 ? -6.494 10.662 1.351 1.00 0.00 29 GLY A C 16
ATOM 6371 O O . GLY A 1 29 ? -5.957 11.703 1.744 1.00 0.00 29 GLY A O 16
ATOM 6375 N N . GLY A 1 30 ? -6.969 9.717 2.177 1.00 0.00 30 GLY A N 16
ATOM 6376 C CA . GLY A 1 30 ? -6.883 9.842 3.646 1.00 0.00 30 GLY A CA 16
ATOM 6377 C C . GLY A 1 30 ? -7.482 8.608 4.338 1.00 0.00 30 GLY A C 16
ATOM 6378 O O . GLY A 1 30 ? -6.833 7.570 4.469 1.00 0.00 30 GLY A O 16
ATOM 6385 N N . GLY A 1 1 ? 7.493 -6.991 1.844 1.00 0.00 1 GLY A N 17
ATOM 6386 C CA . GLY A 1 1 ? 6.528 -8.105 1.794 1.00 0.00 1 GLY A CA 17
ATOM 6387 C C . GLY A 1 1 ? 5.083 -7.600 1.929 1.00 0.00 1 GLY A C 17
ATOM 6388 O O . GLY A 1 1 ? 4.610 -7.381 3.048 1.00 0.00 1 GLY A O 17
ATOM 6393 N N . CYS A 1 2 ? 4.394 -7.432 0.785 1.00 0.00 2 CYS A N 17
ATOM 6394 C CA . CYS A 1 2 ? 2.992 -6.949 0.733 1.00 0.00 2 CYS A CA 17
ATOM 6395 C C . CYS A 1 2 ? 2.129 -8.136 0.208 1.00 0.00 2 CYS A C 17
ATOM 6396 O O . CYS A 1 2 ? 2.047 -9.161 0.896 1.00 0.00 2 CYS A O 17
ATOM 6403 N N . CYS A 1 3 ? 1.476 -8.020 -0.963 1.00 0.00 3 CYS A N 17
ATOM 6404 C CA . CYS A 1 3 ? 0.818 -9.166 -1.643 1.00 0.00 3 CYS A CA 17
ATOM 6405 C C . CYS A 1 3 ? 0.853 -8.884 -3.168 1.00 0.00 3 CYS A C 17
ATOM 6406 O O . CYS A 1 3 ? 1.823 -9.287 -3.820 1.00 0.00 3 CYS A O 17
ATOM 6413 N N . GLY A 1 4 ? -0.177 -8.217 -3.736 1.00 0.00 4 GLY A N 17
ATOM 6414 C CA . GLY A 1 4 ? -0.249 -7.995 -5.199 1.00 0.00 4 GLY A CA 17
ATOM 6415 C C . GLY A 1 4 ? -1.665 -7.716 -5.775 1.00 0.00 4 GLY A C 17
ATOM 6416 O O . GLY A 1 4 ? -2.648 -7.735 -5.028 1.00 0.00 4 GLY A O 17
ATOM 6420 N N . PRO A 1 5 ? -1.819 -7.470 -7.109 1.00 0.00 5 PRO A N 17
ATOM 6421 C CA . PRO A 1 5 ? -3.110 -7.048 -7.723 1.00 0.00 5 PRO A CA 17
ATOM 6422 C C . PRO A 1 5 ? -4.294 -8.064 -7.817 1.00 0.00 5 PRO A C 17
ATOM 6423 O O . PRO A 1 5 ? -5.417 -7.624 -8.079 1.00 0.00 5 PRO A O 17
ATOM 6434 N N . TYR A 1 6 ? -4.066 -9.380 -7.619 1.00 0.00 6 TYR A N 17
ATOM 6435 C CA . TYR A 1 6 ? -5.120 -10.425 -7.739 1.00 0.00 6 TYR A CA 17
ATOM 6436 C C . TYR A 1 6 ? -5.777 -10.630 -6.332 1.00 0.00 6 TYR A C 17
ATOM 6437 O O . TYR A 1 6 ? -5.054 -11.062 -5.426 1.00 0.00 6 TYR A O 17
ATOM 6470 N N . ASN A 1 8 ? -7.683 -11.796 -2.741 1.00 0.00 8 ASN A N 17
ATOM 6471 C CA . ASN A 1 8 ? -8.099 -12.945 -1.897 1.00 0.00 8 ASN A CA 17
ATOM 6472 C C . ASN A 1 8 ? -8.668 -12.301 -0.593 1.00 0.00 8 ASN A C 17
ATOM 6473 O O . ASN A 1 8 ? -9.788 -11.779 -0.630 1.00 0.00 8 ASN A O 17
ATOM 6484 N N . ALA A 1 9 ? -7.934 -12.331 0.540 1.00 0.00 9 ALA A N 17
ATOM 6485 C CA . ALA A 1 9 ? -8.304 -11.603 1.784 1.00 0.00 9 ALA A CA 17
ATOM 6486 C C . ALA A 1 9 ? -7.674 -10.178 1.806 1.00 0.00 9 ALA A C 17
ATOM 6487 O O . ALA A 1 9 ? -8.353 -9.210 1.448 1.00 0.00 9 ALA A O 17
ATOM 6494 N N . ALA A 1 10 ? -6.384 -10.056 2.186 1.00 0.00 10 ALA A N 17
ATOM 6495 C CA . ALA A 1 10 ? -5.620 -8.776 2.118 1.00 0.00 10 ALA A CA 17
ATOM 6496 C C . ALA A 1 10 ? -5.065 -8.322 0.737 1.00 0.00 10 ALA A C 17
ATOM 6497 O O . ALA A 1 10 ? -4.576 -7.192 0.638 1.00 0.00 10 ALA A O 17
ATOM 6504 N N . CYS A 1 11 ? -5.112 -9.174 -0.306 1.00 0.00 11 CYS A N 17
ATOM 6505 C CA . CYS A 1 11 ? -4.395 -8.924 -1.573 1.00 0.00 11 CYS A CA 17
ATOM 6506 C C . CYS A 1 11 ? -5.078 -7.817 -2.425 1.00 0.00 11 CYS A C 17
ATOM 6507 O O . CYS A 1 11 ? -6.247 -7.925 -2.804 1.00 0.00 11 CYS A O 17
ATOM 6514 N N . HIS A 1 12 ? -4.336 -6.720 -2.643 1.00 0.00 12 HIS A N 17
ATOM 6515 C CA . HIS A 1 12 ? -4.847 -5.489 -3.309 1.00 0.00 12 HIS A CA 17
ATOM 6516 C C . HIS A 1 12 ? -3.712 -4.842 -4.173 1.00 0.00 12 HIS A C 17
ATOM 6517 O O . HIS A 1 12 ? -2.541 -4.952 -3.783 1.00 0.00 12 HIS A O 17
ATOM 6547 N N . CYS A 1 14 ? -2.625 -1.498 -4.357 1.00 0.00 14 CYS A N 17
ATOM 6548 C CA . CYS A 1 14 ? -1.901 -0.797 -3.281 1.00 0.00 14 CYS A CA 17
ATOM 6549 C C . CYS A 1 14 ? -2.418 -1.193 -1.872 1.00 0.00 14 CYS A C 17
ATOM 6550 O O . CYS A 1 14 ? -2.941 -0.367 -1.114 1.00 0.00 14 CYS A O 17
ATOM 6557 N N . GLY A 1 15 ? -2.236 -2.477 -1.511 1.00 0.00 15 GLY A N 17
ATOM 6558 C CA . GLY A 1 15 ? -2.426 -2.929 -0.104 1.00 0.00 15 GLY A CA 17
ATOM 6559 C C . GLY A 1 15 ? -1.219 -2.615 0.859 1.00 0.00 15 GLY A C 17
ATOM 6560 O O . GLY A 1 15 ? -1.291 -2.903 2.055 1.00 0.00 15 GLY A O 17
ATOM 6564 N N . CYS A 1 16 ? -0.132 -2.028 0.315 1.00 0.00 16 CYS A N 17
ATOM 6565 C CA . CYS A 1 16 ? 1.177 -1.835 0.961 1.00 0.00 16 CYS A CA 17
ATOM 6566 C C . CYS A 1 16 ? 1.354 -0.505 1.745 1.00 0.00 16 CYS A C 17
ATOM 6567 O O . CYS A 1 16 ? 0.536 0.418 1.680 1.00 0.00 16 CYS A O 17
ATOM 6574 N N . LYS A 1 17 ? 2.493 -0.435 2.456 1.00 0.00 17 LYS A N 17
ATOM 6575 C CA . LYS A 1 17 ? 2.992 0.812 3.084 1.00 0.00 17 LYS A CA 17
ATOM 6576 C C . LYS A 1 17 ? 3.853 1.603 2.078 1.00 0.00 17 LYS A C 17
ATOM 6577 O O . LYS A 1 17 ? 3.479 2.683 1.617 1.00 0.00 17 LYS A O 17
ATOM 6596 N N . VAL A 1 18 ? 5.005 1.003 1.763 1.00 0.00 18 VAL A N 17
ATOM 6597 C CA . VAL A 1 18 ? 5.909 1.439 0.663 1.00 0.00 18 VAL A CA 17
ATOM 6598 C C . VAL A 1 18 ? 5.792 0.422 -0.522 1.00 0.00 18 VAL A C 17
ATOM 6599 O O . VAL A 1 18 ? 5.853 -0.798 -0.324 1.00 0.00 18 VAL A O 17
ATOM 6612 N N . GLY A 1 19 ? 5.651 0.946 -1.752 1.00 0.00 19 GLY A N 17
ATOM 6613 C CA . GLY A 1 19 ? 5.642 0.125 -2.988 1.00 0.00 19 GLY A CA 17
ATOM 6614 C C . GLY A 1 19 ? 4.224 -0.147 -3.527 1.00 0.00 19 GLY A C 17
ATOM 6615 O O . GLY A 1 19 ? 3.621 -1.166 -3.184 1.00 0.00 19 GLY A O 17
ATOM 6619 N N . ARG A 1 20 ? 3.717 0.768 -4.370 1.00 0.00 20 ARG A N 17
ATOM 6620 C CA . ARG A 1 20 ? 2.318 0.728 -4.865 1.00 0.00 20 ARG A CA 17
ATOM 6621 C C . ARG A 1 20 ? 2.089 1.573 -6.158 1.00 0.00 20 ARG A C 17
ATOM 6622 O O . ARG A 1 20 ? 2.855 2.509 -6.413 1.00 0.00 20 ARG A O 17
ATOM 6673 N N . TYR A 1 23 ? -1.708 6.406 -8.163 1.00 0.00 23 TYR A N 17
ATOM 6674 C CA . TYR A 1 23 ? -2.786 7.032 -7.338 1.00 0.00 23 TYR A CA 17
ATOM 6675 C C . TYR A 1 23 ? -2.648 6.926 -5.784 1.00 0.00 23 TYR A C 17
ATOM 6676 O O . TYR A 1 23 ? -3.086 7.828 -5.068 1.00 0.00 23 TYR A O 17
ATOM 6694 N N . CYS A 1 24 ? -2.070 5.820 -5.287 1.00 0.00 24 CYS A N 17
ATOM 6695 C CA . CYS A 1 24 ? -1.957 5.508 -3.841 1.00 0.00 24 CYS A CA 17
ATOM 6696 C C . CYS A 1 24 ? -0.831 6.241 -3.060 1.00 0.00 24 CYS A C 17
ATOM 6697 O O . CYS A 1 24 ? -0.970 6.476 -1.856 1.00 0.00 24 CYS A O 17
ATOM 6704 N N . ASP A 1 25 ? 0.242 6.615 -3.768 1.00 0.00 25 ASP A N 17
ATOM 6705 C CA . ASP A 1 25 ? 1.301 7.518 -3.256 1.00 0.00 25 ASP A CA 17
ATOM 6706 C C . ASP A 1 25 ? 0.988 9.022 -3.540 1.00 0.00 25 ASP A C 17
ATOM 6707 O O . ASP A 1 25 ? 1.358 9.862 -2.715 1.00 0.00 25 ASP A O 17
ATOM 6717 N N . ARG A 1 26 ? 0.304 9.362 -4.658 1.00 0.00 26 ARG A N 17
ATOM 6718 C CA . ARG A 1 26 ? -0.228 10.734 -4.884 1.00 0.00 26 ARG A CA 17
ATOM 6719 C C . ARG A 1 26 ? -1.643 10.886 -4.233 1.00 0.00 26 ARG A C 17
ATOM 6720 O O . ARG A 1 26 ? -1.901 10.239 -3.210 1.00 0.00 26 ARG A O 17
ATOM 6756 N N . SER A 1 28 ? -4.954 9.829 -3.348 1.00 0.00 28 SER A N 17
ATOM 6757 C CA . SER A 1 28 ? -5.784 8.598 -3.421 1.00 0.00 28 SER A CA 17
ATOM 6758 C C . SER A 1 28 ? -7.310 8.855 -3.221 1.00 0.00 28 SER A C 17
ATOM 6759 O O . SER A 1 28 ? -8.081 8.606 -4.153 1.00 0.00 28 SER A O 17
ATOM 6767 N N . GLY A 1 29 ? -7.739 9.344 -2.040 1.00 0.00 29 GLY A N 17
ATOM 6768 C CA . GLY A 1 29 ? -9.166 9.621 -1.772 1.00 0.00 29 GLY A CA 17
ATOM 6769 C C . GLY A 1 29 ? -9.358 10.170 -0.351 1.00 0.00 29 GLY A C 17
ATOM 6770 O O . GLY A 1 29 ? -9.189 11.373 -0.128 1.00 0.00 29 GLY A O 17
ATOM 6774 N N . GLY A 1 30 ? -9.711 9.283 0.595 1.00 0.00 30 GLY A N 17
ATOM 6775 C CA . GLY A 1 30 ? -9.934 9.663 2.009 1.00 0.00 30 GLY A CA 17
ATOM 6776 C C . GLY A 1 30 ? -8.656 9.532 2.857 1.00 0.00 30 GLY A C 17
ATOM 6777 O O . GLY A 1 30 ? -7.804 10.420 2.867 1.00 0.00 30 GLY A O 17
ATOM 6784 N N . GLY A 1 1 ? -0.593 -6.290 -7.979 1.00 0.00 1 GLY A N 18
ATOM 6785 C CA . GLY A 1 1 ? 0.411 -5.285 -7.581 1.00 0.00 1 GLY A CA 18
ATOM 6786 C C . GLY A 1 1 ? 1.034 -5.587 -6.209 1.00 0.00 1 GLY A C 18
ATOM 6787 O O . GLY A 1 1 ? 2.158 -6.094 -6.140 1.00 0.00 1 GLY A O 18
ATOM 6792 N N . CYS A 1 2 ? 0.299 -5.255 -5.131 1.00 0.00 2 CYS A N 18
ATOM 6793 C CA . CYS A 1 2 ? 0.730 -5.506 -3.734 1.00 0.00 2 CYS A CA 18
ATOM 6794 C C . CYS A 1 2 ? -0.234 -6.531 -3.056 1.00 0.00 2 CYS A C 18
ATOM 6795 O O . CYS A 1 2 ? -0.928 -6.197 -2.088 1.00 0.00 2 CYS A O 18
ATOM 6802 N N . CYS A 1 3 ? -0.256 -7.797 -3.536 1.00 0.00 3 CYS A N 18
ATOM 6803 C CA . CYS A 1 3 ? -0.959 -8.908 -2.835 1.00 0.00 3 CYS A CA 18
ATOM 6804 C C . CYS A 1 3 ? 0.109 -9.561 -1.911 1.00 0.00 3 CYS A C 18
ATOM 6805 O O . CYS A 1 3 ? 0.640 -10.643 -2.182 1.00 0.00 3 CYS A O 18
ATOM 6812 N N . GLY A 1 4 ? 0.442 -8.825 -0.836 1.00 0.00 4 GLY A N 18
ATOM 6813 C CA . GLY A 1 4 ? 1.583 -9.136 0.036 1.00 0.00 4 GLY A CA 18
ATOM 6814 C C . GLY A 1 4 ? 1.383 -10.286 1.060 1.00 0.00 4 GLY A C 18
ATOM 6815 O O . GLY A 1 4 ? 0.970 -11.369 0.637 1.00 0.00 4 GLY A O 18
ATOM 6819 N N . PRO A 1 5 ? 1.658 -10.100 2.383 1.00 0.00 5 PRO A N 18
ATOM 6820 C CA . PRO A 1 5 ? 1.351 -11.075 3.469 1.00 0.00 5 PRO A CA 18
ATOM 6821 C C . PRO A 1 5 ? 0.039 -11.915 3.461 1.00 0.00 5 PRO A C 18
ATOM 6822 O O . PRO A 1 5 ? 0.052 -13.049 3.949 1.00 0.00 5 PRO A O 18
ATOM 6833 N N . TYR A 1 6 ? -1.057 -11.374 2.896 1.00 0.00 6 TYR A N 18
ATOM 6834 C CA . TYR A 1 6 ? -2.302 -12.138 2.631 1.00 0.00 6 TYR A CA 18
ATOM 6835 C C . TYR A 1 6 ? -2.503 -12.144 1.076 1.00 0.00 6 TYR A C 18
ATOM 6836 O O . TYR A 1 6 ? -3.144 -11.215 0.569 1.00 0.00 6 TYR A O 18
ATOM 6869 N N . ASN A 1 8 ? -4.475 -13.546 -1.259 1.00 0.00 8 ASN A N 18
ATOM 6870 C CA . ASN A 1 8 ? -5.735 -14.258 -1.621 1.00 0.00 8 ASN A CA 18
ATOM 6871 C C . ASN A 1 8 ? -6.924 -13.674 -0.800 1.00 0.00 8 ASN A C 18
ATOM 6872 O O . ASN A 1 8 ? -7.925 -13.268 -1.399 1.00 0.00 8 ASN A O 18
ATOM 6883 N N . ALA A 1 9 ? -6.811 -13.608 0.547 1.00 0.00 9 ALA A N 18
ATOM 6884 C CA . ALA A 1 9 ? -7.801 -12.922 1.420 1.00 0.00 9 ALA A CA 18
ATOM 6885 C C . ALA A 1 9 ? -7.821 -11.371 1.278 1.00 0.00 9 ALA A C 18
ATOM 6886 O O . ALA A 1 9 ? -8.903 -10.806 1.102 1.00 0.00 9 ALA A O 18
ATOM 6893 N N . ALA A 1 10 ? -6.647 -10.703 1.334 1.00 0.00 10 ALA A N 18
ATOM 6894 C CA . ALA A 1 10 ? -6.519 -9.262 0.996 1.00 0.00 10 ALA A CA 18
ATOM 6895 C C . ALA A 1 10 ? -5.554 -9.058 -0.209 1.00 0.00 10 ALA A C 18
ATOM 6896 O O . ALA A 1 10 ? -4.516 -8.396 -0.093 1.00 0.00 10 ALA A O 18
ATOM 6903 N N . CYS A 1 11 ? -5.941 -9.583 -1.393 1.00 0.00 11 CYS A N 18
ATOM 6904 C CA . CYS A 1 11 ? -5.220 -9.338 -2.669 1.00 0.00 11 CYS A CA 18
ATOM 6905 C C . CYS A 1 11 ? -5.684 -7.986 -3.279 1.00 0.00 11 CYS A C 18
ATOM 6906 O O . CYS A 1 11 ? -6.814 -7.854 -3.763 1.00 0.00 11 CYS A O 18
ATOM 6913 N N . HIS A 1 12 ? -4.798 -6.982 -3.190 1.00 0.00 12 HIS A N 18
ATOM 6914 C CA . HIS A 1 12 ? -5.120 -5.568 -3.512 1.00 0.00 12 HIS A CA 18
ATOM 6915 C C . HIS A 1 12 ? -3.889 -4.938 -4.232 1.00 0.00 12 HIS A C 18
ATOM 6916 O O . HIS A 1 12 ? -2.806 -4.995 -3.643 1.00 0.00 12 HIS A O 18
ATOM 6946 N N . CYS A 1 14 ? -2.888 -1.762 -4.195 1.00 0.00 14 CYS A N 18
ATOM 6947 C CA . CYS A 1 14 ? -2.377 -0.837 -3.163 1.00 0.00 14 CYS A CA 18
ATOM 6948 C C . CYS A 1 14 ? -2.735 -1.301 -1.717 1.00 0.00 14 CYS A C 18
ATOM 6949 O O . CYS A 1 14 ? -3.333 -0.545 -0.946 1.00 0.00 14 CYS A O 18
ATOM 6956 N N . GLY A 1 15 ? -2.358 -2.540 -1.311 1.00 0.00 15 GLY A N 18
ATOM 6957 C CA . GLY A 1 15 ? -2.417 -2.919 0.130 1.00 0.00 15 GLY A CA 18
ATOM 6958 C C . GLY A 1 15 ? -1.061 -2.683 0.900 1.00 0.00 15 GLY A C 18
ATOM 6959 O O . GLY A 1 15 ? -0.893 -3.181 2.014 1.00 0.00 15 GLY A O 18
ATOM 6963 N N . CYS A 1 16 ? -0.115 -1.933 0.288 1.00 0.00 16 CYS A N 18
ATOM 6964 C CA . CYS A 1 16 ? 1.241 -1.629 0.785 1.00 0.00 16 CYS A CA 18
ATOM 6965 C C . CYS A 1 16 ? 1.361 -0.327 1.619 1.00 0.00 16 CYS A C 18
ATOM 6966 O O . CYS A 1 16 ? 0.523 0.580 1.573 1.00 0.00 16 CYS A O 18
ATOM 6973 N N . LYS A 1 17 ? 2.497 -0.262 2.331 1.00 0.00 17 LYS A N 18
ATOM 6974 C CA . LYS A 1 17 ? 2.981 0.967 3.003 1.00 0.00 17 LYS A CA 18
ATOM 6975 C C . LYS A 1 17 ? 3.909 1.746 2.035 1.00 0.00 17 LYS A C 18
ATOM 6976 O O . LYS A 1 17 ? 3.613 2.872 1.628 1.00 0.00 17 LYS A O 18
ATOM 6995 N N . VAL A 1 18 ? 5.018 1.080 1.683 1.00 0.00 18 VAL A N 18
ATOM 6996 C CA . VAL A 1 18 ? 5.961 1.501 0.610 1.00 0.00 18 VAL A CA 18
ATOM 6997 C C . VAL A 1 18 ? 5.902 0.466 -0.564 1.00 0.00 18 VAL A C 18
ATOM 6998 O O . VAL A 1 18 ? 5.846 -0.750 -0.342 1.00 0.00 18 VAL A O 18
ATOM 7011 N N . GLY A 1 19 ? 5.937 0.964 -1.815 1.00 0.00 19 GLY A N 18
ATOM 7012 C CA . GLY A 1 19 ? 5.907 0.111 -3.031 1.00 0.00 19 GLY A CA 18
ATOM 7013 C C . GLY A 1 19 ? 4.477 -0.155 -3.548 1.00 0.00 19 GLY A C 18
ATOM 7014 O O . GLY A 1 19 ? 3.888 -1.187 -3.221 1.00 0.00 19 GLY A O 18
ATOM 7018 N N . ARG A 1 20 ? 3.942 0.782 -4.349 1.00 0.00 20 ARG A N 18
ATOM 7019 C CA . ARG A 1 20 ? 2.510 0.784 -4.745 1.00 0.00 20 ARG A CA 18
ATOM 7020 C C . ARG A 1 20 ? 2.207 1.630 -6.024 1.00 0.00 20 ARG A C 18
ATOM 7021 O O . ARG A 1 20 ? 2.998 2.513 -6.373 1.00 0.00 20 ARG A O 18
ATOM 7072 N N . TYR A 1 23 ? -1.678 6.193 -8.059 1.00 0.00 23 TYR A N 18
ATOM 7073 C CA . TYR A 1 23 ? -2.691 6.769 -7.126 1.00 0.00 23 TYR A CA 18
ATOM 7074 C C . TYR A 1 23 ? -2.378 6.640 -5.596 1.00 0.00 23 TYR A C 18
ATOM 7075 O O . TYR A 1 23 ? -2.759 7.525 -4.825 1.00 0.00 23 TYR A O 18
ATOM 7093 N N . CYS A 1 24 ? -1.721 5.545 -5.176 1.00 0.00 24 CYS A N 18
ATOM 7094 C CA . CYS A 1 24 ? -1.299 5.305 -3.767 1.00 0.00 24 CYS A CA 18
ATOM 7095 C C . CYS A 1 24 ? 0.115 5.819 -3.369 1.00 0.00 24 CYS A C 18
ATOM 7096 O O . CYS A 1 24 ? 0.376 6.023 -2.179 1.00 0.00 24 CYS A O 18
ATOM 7103 N N . ASP A 1 25 ? 0.985 6.062 -4.357 1.00 0.00 25 ASP A N 18
ATOM 7104 C CA . ASP A 1 25 ? 2.288 6.749 -4.184 1.00 0.00 25 ASP A CA 18
ATOM 7105 C C . ASP A 1 25 ? 2.168 8.296 -4.347 1.00 0.00 25 ASP A C 18
ATOM 7106 O O . ASP A 1 25 ? 2.862 9.016 -3.622 1.00 0.00 25 ASP A O 18
ATOM 7116 N N . ARG A 1 26 ? 1.298 8.806 -5.249 1.00 0.00 26 ARG A N 18
ATOM 7117 C CA . ARG A 1 26 ? 0.960 10.253 -5.300 1.00 0.00 26 ARG A CA 18
ATOM 7118 C C . ARG A 1 26 ? 0.084 10.675 -4.068 1.00 0.00 26 ARG A C 18
ATOM 7119 O O . ARG A 1 26 ? -0.731 9.847 -3.642 1.00 0.00 26 ARG A O 18
ATOM 7155 N N . SER A 1 28 ? -2.316 10.941 -1.246 1.00 0.00 28 SER A N 18
ATOM 7156 C CA . SER A 1 28 ? -3.693 10.402 -1.145 1.00 0.00 28 SER A CA 18
ATOM 7157 C C . SER A 1 28 ? -4.501 11.164 -0.048 1.00 0.00 28 SER A C 18
ATOM 7158 O O . SER A 1 28 ? -4.343 10.871 1.144 1.00 0.00 28 SER A O 18
ATOM 7166 N N . GLY A 1 29 ? -5.350 12.142 -0.431 1.00 0.00 29 GLY A N 18
ATOM 7167 C CA . GLY A 1 29 ? -6.150 12.910 0.548 1.00 0.00 29 GLY A CA 18
ATOM 7168 C C . GLY A 1 29 ? -7.050 13.934 -0.163 1.00 0.00 29 GLY A C 18
ATOM 7169 O O . GLY A 1 29 ? -8.139 13.580 -0.624 1.00 0.00 29 GLY A O 18
ATOM 7173 N N . GLY A 1 30 ? -6.589 15.193 -0.235 1.00 0.00 30 GLY A N 18
ATOM 7174 C CA . GLY A 1 30 ? -7.354 16.274 -0.889 1.00 0.00 30 GLY A CA 18
ATOM 7175 C C . GLY A 1 30 ? -6.592 17.606 -0.820 1.00 0.00 30 GLY A C 18
ATOM 7176 O O . GLY A 1 30 ? -6.622 18.307 0.191 1.00 0.00 30 GLY A O 18
#

Organism: Conus ermineus (NCBI:txid55423)

Radius of gyration: 9.68 Å; Cα contacts (8 Å, |Δi|>4): 22; chains: 1; bounding box: 15×25×13 Å

Foldseek 3Di:
DPCDPHVVPGDVPDPPDDVNVVDDD

Solvent-accessible surface area: 2858 Å² total

InterPro domains:
  IPR012498 Alpha-A conotoxin PIVA-like [PF07829] (1-26)

GO terms:
  GO:0005576 extracellular region (C, EXP)

Secondary structure (DSSP, 8-state):
--------S----SSS---------